Protein AF-A0A2H9STN1-F1 (afdb_monomer)

Secondary structure (DSSP, 8-state):
-------TTPPPEEEEEEEEEE-TTS-EEEEEEEEETTEEEEEEEEE-SSS--HHHHHHHHHHHHHHHHHHGGG--TT-TTEEEEEE-TTSEEEEEESSSPPPEEEE-TTSPSS---EEEEEEEEPPPPPPPPTT--PPPPPPHHHHHHHHHHHHH---THHHHTTTS---SGGGT-SS---TTSSGGGSS-TTTSTT--PPBPTTS-TTHHHHHHHHHH------TTHHHHHHHHHHTPPTT-EEEEEEE-SS-EEEEEEEE-TTS-EEEEEE--BTT-TTS-EEE-TTS-EEEESEEEEEEE-HHHHHHHHHHHHHHHHHHHHHHTT-GGGGHHHHHHHHHHGGGSSEEE---SGGGEEPPB-SS-SHHHHHHHHHHHTB-HHHHHHHHHHHHHHHHHHHHHHHHTTS---HHHHHHHHHHHHHHHTS---HHHHHHHHHHHHHHHTT--HHHH----HHHHHIIIIIGGGS-TT---HHHHHHHHHHHHHTT-HHHHHHHHHHHHHS---SS--HHHHHHHHHHHHHHHH--S--HHHHHHHHHHHHHHHHTT----HHHHHHHHHHHHHHHTTT--TT-GGGS--

Nearest PDB structures (foldseek):
  6hp3-assembly1_A  TM=2.577E-01  e=7.443E-01  Bacillus subtilis subsp. subtilis str. 168
  5zw5-assembly1_B  TM=1.993E-01  e=1.111E+00  Spbetavirus SPbeta
  7ums-assembly1_B  TM=1.912E-01  e=7.078E+00  Rotavirus

Radius of gyration: 32.68 Å; Cα contacts (8 Å, |Δi|>4): 783; chains: 1; bounding box: 59×96×84 Å

Sequence (589 aa):
MPNYPLRKNQAIHPYGTVALTPTPEGAVVASQKGYIGGHVVRVEVLISQKNPSQRKIQGQMRQAFKKASLAMHELQPHDAGLAFLKITPEGKLEKYAFADKPPDIISSKLLPKKNVETKLAFEGPLSPKPPLKAHEIRDVEPGKLEKGWQKITRLFQINPQGHLRGAHIALSAEHLDTHGSHGEMPVKIVQKLFDSETLAIKLSPEAPSNFIEAHRQYSKQTMDLTPFYHRLLIRKFNQLTPGQCHIFSMGTLSHMMTGMIKKEANGTYTFYQANSGQGIDFHPKKLDPDGNMEFQKVYVVKNIPPKKLKNFISSYGRIKMLDTAISLFYPRFSDFMVKWLYRHLPKLGTPVREKDERFWGKPQIGASCTGQAEIALVKACLTDKSCDQLQTHLKIHSVFKMYKQIVTGFDTHYSAKISVLEMVKHLQSGQLNSKMRASLEEIQKKIENRLHRQKALKLSRTSKNMIFKEYAKIDPLDQKPANLLKRACFLMASNQTQEAHQVLAQLYRLPRDRKPDPAEIEVAQTFIKLYKAERGIPLELLNLYYGAAQILLHRRIPVPPNTYYKLTVLHSYAEMQHLFPASPWNMHL

Foldseek 3Di:
DDDQQQDQQWAWAWDDDWDWDADPLQWIKTKTWTDGRQFIKIKIWIGRDNDDDPVVSVVRVVVLRVLVSVVSNVDDRVLVFFFKWKQDQQRWIWTHGPDPDGTDIDDDPPGDHGDTIMMMGTPDGDDDDDDDDPPPPDDDDDDPVVVVVVVVCVVVPPVLQVVVLPLQPCLACVVVDDDDDDPPAPPVPRHHPLPDPPQPFAWDPLFQPCVSVLSVVQSPDDQPLDLCVLVVVLVVVVPDDASHKHKYWQDFSQAIKIWMWHQHPVRFIKIKIAWQAPPPPLFDWDADPLRFIKTQ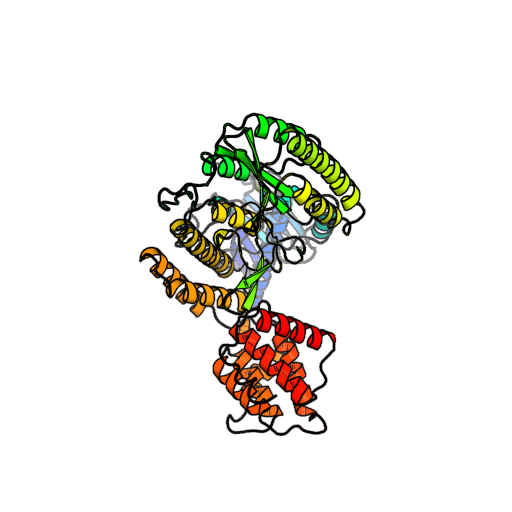RIKMFPRFHSVLVSVVSNVLSVVRVVSRVVCVVPVVSRVVSVVVCSVRRCVRHHTDDDPDCLRMDHHDDDDHRRVVSVLSVVSVGTDPVSNVVVVLSVLLVVLVVLLVCCVSVVDVALQSLVVSLVSLVVSLVDDDDPVSVVSSVVSNVVSVVSRDLLVRQPADPVLSCCLQPVLVPQDPPDLPLLNLLSVLSNCLSVVVLVVSVVSLVSSLPDDADPAADPSNLVSVVSVLRRVVRHDNAPLSRLVSLQSVLVSCVSNVRDDDPVSNVVNVVSVVVNVSVSVCPPPPVPPDD

Structure (mmCIF, N/CA/C/O backbone):
data_AF-A0A2H9STN1-F1
#
_entry.id   AF-A0A2H9STN1-F1
#
loop_
_atom_site.group_PDB
_atom_site.id
_atom_site.type_symbol
_atom_site.label_atom_id
_atom_site.label_alt_id
_atom_site.label_comp_id
_atom_site.label_asym_id
_atom_site.label_entity_id
_atom_site.label_seq_id
_atom_site.pdbx_PDB_ins_code
_atom_site.Cartn_x
_atom_site.Cartn_y
_atom_site.Cartn_z
_atom_site.occupancy
_atom_site.B_iso_or_equiv
_atom_site.auth_seq_id
_atom_site.auth_comp_id
_atom_site.auth_asym_id
_atom_site.auth_atom_id
_atom_site.pdbx_PDB_model_num
ATOM 1 N N . MET A 1 1 ? -4.756 45.459 -15.642 1.00 32.00 1 MET A N 1
ATOM 2 C CA . MET A 1 1 ? -4.118 44.131 -15.469 1.00 32.00 1 MET A CA 1
ATOM 3 C C . MET A 1 1 ? -3.077 44.238 -14.364 1.00 32.00 1 MET A C 1
ATOM 5 O O . MET A 1 1 ? -2.424 45.274 -14.317 1.00 32.00 1 MET A O 1
ATOM 9 N N . PRO A 1 2 ? -2.923 43.251 -13.464 1.00 27.62 2 PRO A N 1
ATOM 10 C CA . PRO A 1 2 ? -1.900 43.334 -12.429 1.00 27.62 2 PRO A CA 1
ATOM 11 C C . PRO A 1 2 ? -0.503 43.230 -13.062 1.00 27.62 2 PRO A C 1
ATOM 13 O O . PRO A 1 2 ? -0.202 42.247 -13.736 1.00 27.62 2 PRO A O 1
ATOM 16 N N . ASN A 1 3 ? 0.332 44.254 -12.853 1.00 36.00 3 ASN A N 1
ATOM 17 C CA . ASN A 1 3 ? 1.769 44.213 -13.132 1.00 36.00 3 ASN A CA 1
ATOM 18 C C . ASN A 1 3 ? 2.384 43.147 -12.220 1.00 36.00 3 ASN A C 1
ATOM 20 O O . ASN A 1 3 ? 2.538 43.369 -11.019 1.00 36.00 3 ASN A O 1
ATOM 24 N N . TYR A 1 4 ? 2.698 41.971 -12.760 1.00 40.16 4 TYR A N 1
ATOM 25 C CA . TYR A 1 4 ? 3.456 40.979 -12.008 1.00 40.16 4 TYR A CA 1
ATOM 26 C C . TYR A 1 4 ? 4.931 41.387 -12.049 1.00 40.16 4 TYR A C 1
ATOM 28 O O . TYR A 1 4 ? 5.507 41.420 -13.135 1.00 40.16 4 TYR A O 1
ATOM 36 N N . PRO A 1 5 ? 5.567 41.706 -10.907 1.00 49.06 5 PRO A N 1
ATOM 37 C CA . PRO A 1 5 ? 6.982 42.042 -10.909 1.00 49.06 5 PRO A CA 1
ATOM 38 C C . PRO A 1 5 ? 7.789 40.837 -11.407 1.00 49.06 5 PRO A C 1
ATOM 40 O O . PRO A 1 5 ? 7.546 39.698 -10.986 1.00 49.06 5 PRO A O 1
ATOM 43 N N . LEU A 1 6 ? 8.755 41.090 -12.296 1.00 50.72 6 LEU A N 1
ATOM 44 C CA . LEU A 1 6 ? 9.742 40.097 -12.718 1.00 50.72 6 LEU A CA 1
ATOM 45 C C . LEU A 1 6 ? 10.399 39.509 -11.461 1.00 50.72 6 LEU A C 1
ATOM 47 O O . LEU A 1 6 ? 11.034 40.217 -10.678 1.00 50.72 6 LEU A O 1
ATOM 51 N N . ARG A 1 7 ? 10.201 38.209 -11.218 1.00 49.22 7 ARG A N 1
ATOM 52 C CA . ARG A 1 7 ? 10.812 37.534 -10.065 1.00 49.22 7 ARG A CA 1
ATOM 53 C C . ARG A 1 7 ? 12.290 37.277 -10.364 1.00 49.22 7 ARG A C 1
ATOM 55 O O . ARG A 1 7 ? 12.629 36.879 -11.479 1.00 49.22 7 ARG A O 1
ATOM 62 N N . LYS A 1 8 ? 13.160 37.415 -9.354 1.00 45.28 8 LYS A N 1
ATOM 63 C CA . LYS A 1 8 ? 14.557 36.951 -9.434 1.00 45.28 8 LYS A CA 1
ATOM 64 C C . LYS A 1 8 ? 14.580 35.485 -9.907 1.00 45.28 8 LYS A C 1
ATOM 66 O O . LYS A 1 8 ? 13.809 34.671 -9.403 1.00 45.28 8 LYS A O 1
ATOM 71 N N . ASN A 1 9 ? 15.466 35.163 -10.852 1.00 54.47 9 ASN A N 1
ATOM 72 C CA . ASN A 1 9 ? 15.722 33.817 -11.397 1.00 54.47 9 ASN A CA 1
ATOM 73 C C . ASN A 1 9 ? 14.740 33.241 -12.450 1.00 54.47 9 ASN A C 1
ATOM 75 O O . ASN A 1 9 ? 14.697 32.026 -12.631 1.00 54.47 9 ASN A O 1
ATOM 79 N N . GLN A 1 10 ? 13.982 34.058 -13.194 1.00 64.62 10 GLN A N 1
ATOM 80 C CA . GLN A 1 10 ? 13.163 33.553 -14.315 1.00 64.62 10 GLN A CA 1
ATOM 81 C C . GLN A 1 10 ? 13.969 33.385 -15.617 1.00 64.62 10 GLN A C 1
ATOM 83 O O . GLN A 1 10 ? 14.716 34.278 -16.010 1.00 64.62 10 GLN A O 1
ATOM 88 N N . ALA A 1 11 ? 13.804 32.244 -16.295 1.00 77.81 11 ALA A N 1
ATOM 89 C CA . ALA A 1 11 ? 14.394 31.988 -17.610 1.00 77.81 11 ALA A CA 1
ATOM 90 C C . ALA A 1 11 ? 13.464 32.460 -18.740 1.00 77.81 11 ALA A C 1
ATOM 92 O O . ALA A 1 11 ? 12.241 32.430 -18.599 1.00 77.81 11 ALA A O 1
ATOM 93 N N . ILE A 1 12 ? 14.042 32.861 -19.874 1.00 80.06 12 ILE A N 1
ATOM 94 C CA . ILE A 1 12 ? 13.292 33.169 -21.095 1.00 80.06 12 ILE A CA 1
ATOM 95 C C . ILE A 1 12 ? 13.046 31.867 -21.859 1.00 80.06 12 ILE A C 1
ATOM 97 O O . ILE A 1 12 ? 13.991 31.184 -22.263 1.00 80.06 12 ILE A O 1
ATOM 101 N N . HIS A 1 13 ? 11.776 31.545 -22.096 1.00 79.62 13 HIS A N 1
ATOM 102 C CA . HIS A 1 13 ? 11.376 30.366 -22.861 1.00 79.62 13 HIS A CA 1
ATOM 103 C C . HIS A 1 13 ? 11.138 30.743 -24.330 1.00 79.62 13 HIS A C 1
ATOM 105 O O . HIS A 1 13 ? 10.210 31.511 -24.587 1.00 79.62 13 HIS A O 1
ATOM 111 N N . PRO A 1 14 ? 11.946 30.252 -25.291 1.00 84.69 14 PRO A N 1
ATOM 112 C CA . PRO A 1 14 ? 11.772 30.570 -26.707 1.00 84.69 14 PRO A CA 1
ATOM 113 C C . PRO A 1 14 ? 10.472 29.976 -27.261 1.00 84.69 14 PRO A C 1
ATOM 115 O O . PRO A 1 14 ? 10.095 28.864 -26.897 1.00 84.69 14 PRO A O 1
ATOM 118 N N . TYR A 1 15 ? 9.824 30.675 -28.191 1.00 78.38 15 TYR A N 1
ATOM 119 C CA . TYR A 1 15 ? 8.684 30.164 -28.951 1.00 78.38 15 TYR A CA 1
ATOM 120 C C . TYR A 1 15 ? 8.690 30.688 -30.394 1.00 78.38 15 TYR A C 1
ATOM 122 O O . TYR A 1 15 ? 9.353 31.672 -30.723 1.00 78.38 15 TYR A O 1
ATOM 130 N N . GLY A 1 16 ? 7.942 30.011 -31.268 1.00 79.31 16 GLY A N 1
ATOM 131 C CA . GLY A 1 16 ? 7.898 30.329 -32.696 1.00 79.31 16 GLY A CA 1
ATOM 132 C C . GLY A 1 16 ? 9.173 29.934 -33.448 1.00 79.31 16 GLY A C 1
ATOM 133 O O . GLY A 1 16 ? 10.102 29.343 -32.892 1.00 79.31 16 GLY A O 1
ATOM 134 N N . THR A 1 17 ? 9.201 30.232 -34.744 1.00 81.69 17 THR A N 1
ATOM 135 C CA . THR A 1 17 ? 10.343 29.970 -35.629 1.00 81.69 17 THR A CA 1
ATOM 136 C C . THR A 1 17 ? 11.386 31.083 -35.540 1.00 81.69 17 THR A C 1
ATOM 138 O O . THR A 1 17 ? 11.052 32.232 -35.265 1.00 81.69 17 THR A O 1
ATOM 141 N N . VAL A 1 18 ? 12.657 30.749 -35.791 1.00 88.31 18 VAL A N 1
ATOM 142 C CA . VAL A 1 18 ? 13.730 31.750 -35.900 1.00 88.31 18 VAL A CA 1
ATOM 143 C C . VAL A 1 18 ? 13.572 32.487 -37.230 1.00 88.31 18 VAL A C 1
ATOM 145 O O . VAL A 1 18 ? 13.678 31.860 -38.283 1.00 88.31 18 VAL A O 1
ATOM 148 N N . ALA A 1 19 ? 13.321 33.792 -37.183 1.00 88.44 19 ALA A N 1
ATOM 149 C CA . ALA A 1 19 ? 13.296 34.656 -38.356 1.00 88.44 19 ALA A CA 1
ATOM 150 C C . ALA A 1 19 ? 14.708 35.180 -38.648 1.00 88.44 19 ALA A C 1
ATOM 152 O O . ALA A 1 19 ? 15.452 35.519 -37.727 1.00 88.44 19 ALA A O 1
ATOM 153 N N . LEU A 1 20 ? 15.081 35.222 -39.926 1.00 88.06 20 LEU A N 1
ATOM 154 C CA . LEU A 1 20 ? 16.399 35.653 -40.383 1.00 88.06 20 LEU A CA 1
ATOM 155 C C . LEU A 1 20 ? 16.250 36.927 -41.207 1.00 88.06 20 LEU A C 1
ATOM 157 O O . LEU A 1 20 ? 15.558 36.917 -42.222 1.00 88.06 20 LEU A O 1
ATOM 161 N N . THR A 1 21 ? 16.930 37.987 -40.790 1.00 87.31 21 THR A N 1
ATOM 162 C CA . THR A 1 21 ? 16.949 39.263 -41.506 1.00 87.31 21 THR A CA 1
ATOM 163 C C . THR A 1 21 ? 18.376 39.533 -41.983 1.00 87.31 21 THR A C 1
ATOM 165 O O . THR A 1 21 ? 19.272 39.660 -41.142 1.00 87.31 21 THR A O 1
ATOM 168 N N . PRO A 1 22 ? 18.639 39.576 -43.300 1.00 83.56 22 PRO A N 1
ATOM 169 C CA . PRO A 1 22 ? 19.958 39.932 -43.812 1.00 83.56 22 PRO A CA 1
ATOM 170 C C . PRO A 1 22 ? 20.259 41.410 -43.531 1.00 83.56 22 PRO A C 1
ATOM 172 O O . PRO A 1 22 ? 19.370 42.256 -43.626 1.00 83.56 22 PRO A O 1
ATOM 175 N N . THR A 1 23 ? 21.507 41.727 -43.187 1.00 81.12 23 THR A N 1
ATOM 176 C CA . THR A 1 23 ? 21.981 43.112 -43.066 1.00 81.12 23 THR A CA 1
ATOM 177 C C . THR A 1 23 ? 22.658 43.565 -44.366 1.00 81.12 23 THR A C 1
ATOM 179 O O . THR A 1 23 ? 23.157 42.719 -45.117 1.00 81.12 23 THR A O 1
ATOM 182 N N . PRO A 1 24 ? 22.733 44.883 -44.640 1.00 74.25 24 PRO A N 1
ATOM 183 C CA . PRO A 1 24 ? 23.415 45.418 -45.827 1.00 74.25 24 PRO A CA 1
ATOM 184 C C . PRO A 1 24 ? 24.882 44.974 -45.950 1.00 74.25 24 PRO A C 1
ATOM 186 O O . PRO A 1 24 ? 25.402 44.803 -47.047 1.00 74.25 24 PRO A O 1
ATOM 189 N N . GLU A 1 25 ? 25.531 44.713 -44.816 1.00 75.69 25 GLU A N 1
ATOM 190 C CA . GLU A 1 25 ? 26.933 44.288 -44.704 1.00 75.69 25 GLU A CA 1
ATOM 191 C C . GLU A 1 25 ? 27.130 42.771 -44.920 1.00 75.69 25 GLU A C 1
ATOM 193 O O . GLU A 1 25 ? 28.241 42.253 -44.818 1.00 75.69 25 GLU A O 1
ATOM 198 N N . GLY A 1 26 ? 26.060 42.025 -45.220 1.00 72.25 26 GLY A N 1
ATOM 199 C CA . GLY A 1 26 ? 26.111 40.585 -45.491 1.00 72.25 26 GLY A CA 1
ATOM 200 C C . GLY A 1 26 ? 26.115 39.688 -44.248 1.00 72.25 26 GLY A C 1
ATOM 201 O O . GLY A 1 26 ? 26.267 38.472 -44.388 1.00 72.25 26 GLY A O 1
ATOM 202 N N . ALA A 1 27 ? 25.924 40.250 -43.052 1.00 81.44 27 ALA A N 1
ATOM 203 C CA . ALA A 1 27 ? 25.631 39.489 -41.841 1.00 81.44 27 ALA A CA 1
ATOM 204 C C . ALA A 1 27 ? 24.139 39.110 -41.783 1.00 81.44 27 ALA A C 1
ATOM 206 O O . ALA A 1 27 ? 23.312 39.607 -42.548 1.00 81.44 27 ALA A O 1
ATOM 207 N N . VAL A 1 28 ? 23.779 38.203 -40.874 1.00 85.62 28 VAL A N 1
ATOM 208 C CA . VAL A 1 28 ? 22.385 37.785 -40.665 1.00 85.62 28 VAL A CA 1
ATOM 209 C C . VAL A 1 28 ? 21.996 38.032 -39.217 1.00 85.62 28 VAL A C 1
ATOM 211 O O . VAL A 1 28 ? 22.652 37.535 -38.304 1.00 85.62 28 VAL A O 1
ATOM 214 N N . VAL A 1 29 ? 20.904 38.759 -38.994 1.00 88.56 29 VAL A N 1
ATOM 215 C CA . VAL A 1 29 ? 20.271 38.861 -37.678 1.00 88.56 29 VAL A CA 1
ATOM 216 C C . VAL A 1 29 ? 19.278 37.718 -37.546 1.00 88.56 29 VAL A C 1
ATOM 218 O O . VAL A 1 29 ? 18.289 37.653 -38.275 1.00 88.56 29 VAL A O 1
ATOM 221 N N . ALA A 1 30 ? 19.540 36.804 -36.617 1.00 90.19 30 ALA A N 1
ATOM 222 C CA . ALA A 1 30 ? 18.577 35.780 -36.242 1.00 90.19 30 ALA A CA 1
ATOM 223 C C . ALA A 1 30 ? 17.743 36.284 -35.062 1.00 90.19 30 ALA A C 1
ATOM 225 O O . ALA A 1 30 ? 18.293 36.737 -34.060 1.00 90.19 30 ALA A O 1
ATOM 226 N N . SER A 1 31 ? 16.421 36.209 -35.180 1.00 91.00 31 SER A N 1
ATOM 227 C CA . SER A 1 31 ? 15.481 36.690 -34.171 1.00 91.00 31 SER A CA 1
ATOM 228 C C . SER A 1 31 ? 14.466 35.613 -33.806 1.00 91.00 31 SER A C 1
ATOM 230 O O . SER A 1 31 ? 13.999 34.855 -34.655 1.00 91.00 31 SER A O 1
ATOM 232 N N . GLN A 1 32 ? 14.128 35.513 -32.525 1.00 91.81 32 GLN A N 1
ATOM 233 C CA . GLN A 1 32 ? 13.094 34.599 -32.049 1.00 91.81 32 GLN A CA 1
ATOM 234 C C . GLN A 1 32 ? 12.400 35.190 -30.827 1.00 91.81 32 GLN A C 1
ATOM 236 O O . GLN A 1 32 ? 13.035 35.817 -29.974 1.00 91.81 32 GLN A O 1
ATOM 241 N N . LYS A 1 33 ? 11.087 34.977 -30.734 1.00 88.00 33 LYS A N 1
ATOM 242 C CA . LYS A 1 33 ? 10.308 35.431 -29.585 1.00 88.00 33 LYS A CA 1
ATOM 243 C C . LYS A 1 33 ? 10.484 34.489 -28.393 1.00 88.00 33 LYS A C 1
ATOM 245 O O . LYS A 1 33 ? 10.812 33.313 -28.543 1.00 88.00 33 LYS A O 1
ATOM 250 N N . GLY A 1 34 ? 10.277 35.015 -27.196 1.00 84.50 34 GLY A N 1
ATOM 251 C CA . GLY A 1 34 ? 10.337 34.288 -25.939 1.00 84.50 34 GLY A CA 1
ATOM 252 C C . GLY A 1 34 ? 9.341 34.825 -24.916 1.00 84.50 34 GLY A C 1
ATOM 253 O O . GLY A 1 34 ? 8.813 35.926 -25.071 1.00 84.50 34 GLY A O 1
ATOM 254 N N . TYR A 1 35 ? 9.093 34.049 -23.865 1.00 78.56 35 TYR A N 1
ATOM 255 C CA . TYR A 1 35 ? 8.252 34.449 -22.738 1.00 78.56 35 TYR A CA 1
ATOM 256 C C . TYR A 1 35 ? 9.049 34.483 -21.437 1.00 78.56 35 TYR A C 1
ATOM 258 O O . TYR A 1 35 ? 9.794 33.547 -21.138 1.00 78.56 35 TYR A O 1
ATOM 266 N N . ILE A 1 36 ? 8.841 35.533 -20.641 1.00 76.00 36 ILE A N 1
ATOM 267 C CA . ILE A 1 36 ? 9.376 35.657 -19.280 1.00 76.00 36 ILE A CA 1
ATOM 268 C C . ILE A 1 36 ? 8.426 36.490 -18.417 1.00 76.00 36 ILE A C 1
ATOM 270 O O . ILE A 1 36 ? 7.968 37.545 -18.840 1.00 76.00 36 ILE A O 1
ATOM 274 N N . GLY A 1 37 ? 8.076 36.001 -17.224 1.00 62.34 37 GLY A N 1
ATOM 275 C CA . GLY A 1 37 ? 7.310 36.777 -16.238 1.00 62.34 37 GLY A CA 1
ATOM 276 C C . GLY A 1 37 ? 5.946 37.322 -16.689 1.00 62.34 37 GLY A C 1
ATOM 277 O O . GLY A 1 37 ? 5.441 38.236 -16.057 1.00 62.34 37 GLY A O 1
ATOM 278 N N . GLY A 1 38 ? 5.344 36.786 -17.757 1.00 58.91 38 GLY A N 1
ATOM 279 C CA . GLY A 1 38 ? 4.097 37.313 -18.335 1.00 58.91 38 GLY A CA 1
ATOM 280 C C . GLY A 1 38 ? 4.283 38.319 -19.482 1.00 58.91 38 GLY A C 1
ATOM 281 O O . GLY A 1 38 ? 3.294 38.831 -20.002 1.00 58.91 38 GLY A O 1
ATOM 282 N N . HIS A 1 39 ? 5.521 38.560 -19.914 1.00 65.69 39 HIS A N 1
ATOM 283 C CA . HIS A 1 39 ? 5.864 39.436 -21.033 1.00 65.69 39 HIS A CA 1
ATOM 284 C C . HIS A 1 39 ? 6.349 38.645 -22.246 1.00 65.69 39 HIS A C 1
ATOM 286 O O . HIS A 1 39 ? 6.975 37.586 -22.111 1.00 65.69 39 HIS A O 1
ATOM 292 N N . VAL A 1 40 ? 6.078 39.193 -23.433 1.00 75.19 40 VAL A N 1
ATOM 293 C CA . VAL A 1 40 ? 6.715 38.755 -24.675 1.00 75.19 40 VAL A CA 1
ATOM 294 C C . VAL A 1 40 ? 8.006 39.533 -24.856 1.00 75.19 40 VAL A C 1
ATOM 296 O O . VAL A 1 40 ? 8.027 40.762 -24.792 1.00 75.19 40 VAL A O 1
ATOM 299 N N . VAL A 1 41 ? 9.079 38.801 -25.114 1.00 82.25 41 VAL A N 1
ATOM 300 C CA . VAL A 1 41 ? 10.375 39.369 -25.463 1.00 82.25 41 VAL A CA 1
ATOM 301 C C . VAL A 1 41 ? 10.823 38.859 -26.821 1.00 82.25 41 VAL A C 1
ATOM 303 O O . VAL A 1 41 ? 10.466 37.752 -27.223 1.00 82.25 41 VAL A O 1
ATOM 306 N N . ARG A 1 42 ? 11.639 39.639 -27.523 1.00 88.62 42 ARG A N 1
ATOM 307 C CA . ARG A 1 42 ? 12.311 39.223 -28.753 1.00 88.62 42 ARG A CA 1
ATOM 308 C C . ARG A 1 42 ? 13.812 39.207 -28.523 1.00 88.62 42 ARG A C 1
ATOM 310 O O . ARG A 1 42 ? 14.390 40.221 -28.143 1.00 88.62 42 ARG A O 1
ATOM 317 N N . VAL A 1 43 ? 14.424 38.045 -28.730 1.00 88.75 43 VAL A N 1
ATOM 318 C CA . VAL A 1 43 ? 15.876 37.864 -28.658 1.00 88.75 43 VAL A CA 1
ATOM 319 C C . VAL A 1 43 ? 16.426 37.888 -30.073 1.00 88.75 43 VAL A C 1
ATOM 321 O O . VAL A 1 43 ? 16.000 37.099 -30.915 1.00 88.75 43 VAL A O 1
ATOM 324 N N . GLU A 1 44 ? 17.374 38.780 -30.318 1.00 90.06 44 GLU A N 1
ATOM 325 C CA . GLU A 1 44 ? 18.074 38.956 -31.584 1.00 90.06 44 GLU A CA 1
ATOM 326 C C . GLU A 1 44 ? 19.565 38.678 -31.379 1.00 90.06 44 GLU A C 1
ATOM 328 O O . GLU A 1 44 ? 20.156 39.062 -30.366 1.00 90.06 44 GLU A O 1
ATOM 333 N N . VAL A 1 45 ? 20.181 37.997 -32.340 1.00 90.62 45 VAL A N 1
ATOM 334 C CA . VAL A 1 45 ? 21.613 37.701 -32.339 1.00 90.62 45 VAL A CA 1
ATOM 335 C C . VAL A 1 45 ? 22.199 38.020 -33.707 1.00 90.62 45 VAL A C 1
ATOM 337 O O . VAL A 1 45 ? 21.683 37.576 -34.736 1.00 90.62 45 VAL A O 1
ATOM 340 N N . LEU A 1 46 ? 23.285 38.792 -33.722 1.00 85.44 46 LEU A N 1
ATOM 341 C CA . LEU A 1 46 ? 23.996 39.118 -34.953 1.00 85.44 46 LEU A CA 1
ATOM 342 C C . LEU A 1 46 ? 24.960 37.984 -35.314 1.00 85.44 46 LEU A C 1
ATOM 344 O O . LEU A 1 46 ? 25.844 37.623 -34.536 1.00 85.44 46 LEU A O 1
ATOM 348 N N . ILE A 1 47 ? 24.804 37.421 -36.510 1.00 86.38 47 ILE A N 1
ATOM 349 C CA . ILE A 1 47 ? 25.643 36.346 -37.033 1.00 86.38 47 ILE A CA 1
ATOM 350 C C . ILE A 1 47 ? 26.489 36.908 -38.175 1.00 86.38 47 ILE A C 1
ATOM 352 O O . ILE A 1 47 ? 26.005 37.077 -39.289 1.00 86.38 47 ILE A O 1
ATOM 356 N N . SER A 1 48 ? 27.775 37.151 -37.912 1.00 78.94 48 SER A N 1
ATOM 357 C CA . SER A 1 48 ? 28.718 37.795 -38.847 1.00 78.94 48 SER A CA 1
ATOM 358 C C . SER A 1 48 ? 29.019 37.007 -40.134 1.00 78.94 48 SER A C 1
ATOM 360 O O . SER A 1 48 ? 29.821 37.449 -40.945 1.00 78.94 48 SER A O 1
ATOM 362 N N . GLN A 1 49 ? 28.441 35.818 -40.324 1.00 79.56 49 GLN A N 1
ATOM 363 C CA . GLN A 1 49 ? 28.694 34.978 -41.495 1.00 79.56 49 GLN A CA 1
ATOM 364 C C . GLN A 1 49 ? 27.602 35.177 -42.549 1.00 79.56 49 GLN A C 1
ATOM 366 O O . GLN A 1 49 ? 26.424 34.987 -42.252 1.00 79.56 49 GLN A O 1
ATOM 371 N N . LYS A 1 50 ? 28.012 35.438 -43.793 1.00 69.19 50 LYS A N 1
ATOM 372 C CA . LYS A 1 50 ? 27.159 35.415 -44.987 1.00 69.19 50 LYS A CA 1
ATOM 373 C C . LYS A 1 50 ? 26.762 33.953 -45.251 1.00 69.19 50 LYS A C 1
ATOM 375 O O . LYS A 1 50 ? 27.615 33.145 -45.601 1.00 69.19 50 LYS A O 1
ATOM 380 N N . ASN A 1 51 ? 25.505 33.587 -44.990 1.00 78.69 51 ASN A N 1
ATOM 381 C CA . ASN A 1 51 ? 24.937 32.221 -45.071 1.00 78.69 51 ASN A CA 1
ATOM 382 C C . ASN A 1 51 ? 25.371 31.234 -43.958 1.00 78.69 51 ASN A C 1
ATOM 384 O O . ASN A 1 51 ? 26.069 30.248 -44.214 1.00 78.69 51 ASN A O 1
ATOM 388 N N . PRO A 1 52 ? 24.946 31.444 -42.700 1.00 82.75 52 PRO A N 1
ATOM 389 C CA . PRO A 1 52 ? 25.231 30.510 -41.618 1.00 82.75 52 PRO A CA 1
ATOM 390 C C . PRO A 1 52 ? 24.392 29.227 -41.742 1.00 82.75 52 PRO A C 1
ATOM 392 O O . PRO A 1 52 ? 23.210 29.262 -42.075 1.00 82.75 52 PRO A O 1
ATOM 395 N N . SER A 1 53 ? 24.983 28.074 -41.414 1.00 87.38 53 SER A N 1
ATOM 396 C CA . SER A 1 53 ? 24.243 26.805 -41.398 1.00 87.38 53 SER A CA 1
ATOM 397 C C . SER A 1 53 ? 23.153 26.795 -40.318 1.00 87.38 53 SER A C 1
ATOM 399 O O . SER A 1 53 ? 23.310 27.390 -39.248 1.00 87.38 53 SER A O 1
ATOM 401 N N . GLN A 1 54 ? 22.071 26.042 -40.538 1.00 83.00 54 GLN A N 1
ATOM 402 C CA . GLN A 1 54 ? 20.955 25.939 -39.585 1.00 83.00 54 GLN A CA 1
ATOM 403 C C . GLN A 1 54 ? 21.410 25.491 -38.185 1.00 83.00 54 GLN A C 1
ATOM 405 O O . GLN A 1 54 ? 20.937 26.006 -37.171 1.00 83.00 54 GLN A O 1
ATOM 410 N N . ARG A 1 55 ? 22.393 24.582 -38.114 1.00 83.19 55 ARG A N 1
ATOM 411 C CA . ARG A 1 55 ? 23.001 24.132 -36.851 1.00 83.19 55 ARG A CA 1
ATOM 412 C C . ARG A 1 55 ? 23.713 25.273 -36.117 1.00 83.19 55 ARG A C 1
ATOM 414 O O . ARG A 1 55 ? 23.632 25.345 -34.891 1.00 83.19 55 ARG A O 1
ATOM 421 N N . LYS A 1 56 ? 24.390 26.166 -36.849 1.00 83.50 56 LYS A N 1
ATOM 422 C CA . LYS A 1 56 ? 25.082 27.336 -36.290 1.00 83.50 56 LYS A CA 1
ATOM 423 C C . LYS A 1 56 ? 24.086 28.377 -35.780 1.00 83.50 56 LYS A C 1
ATOM 425 O O . LYS A 1 56 ? 24.223 28.811 -34.639 1.00 83.50 56 LYS A O 1
ATOM 430 N N . ILE A 1 57 ? 23.039 28.665 -36.558 1.00 85.56 57 ILE A N 1
ATOM 431 C CA . ILE A 1 57 ? 21.935 29.556 -36.165 1.00 85.56 57 ILE A CA 1
ATOM 432 C C . ILE A 1 57 ? 21.285 29.060 -34.866 1.00 85.56 57 ILE A C 1
ATOM 434 O O . ILE A 1 57 ? 21.195 29.799 -33.890 1.00 85.56 57 ILE A O 1
ATOM 438 N N . GLN A 1 58 ? 20.895 27.781 -34.805 1.00 85.62 58 GLN A N 1
ATOM 439 C CA . GLN A 1 58 ? 20.278 27.204 -33.605 1.00 85.62 58 GLN A CA 1
ATOM 440 C C . GLN A 1 58 ? 21.224 27.217 -32.396 1.00 85.62 58 GLN A C 1
ATOM 442 O O . GLN A 1 58 ? 20.788 27.467 -31.271 1.00 85.62 58 GLN A O 1
ATOM 447 N N . GLY A 1 59 ? 22.516 26.953 -32.613 1.00 85.94 59 GLY A N 1
ATOM 448 C CA . GLY A 1 59 ? 23.535 27.022 -31.568 1.00 85.94 59 GLY A CA 1
ATOM 449 C C . GLY A 1 59 ? 23.675 28.428 -30.979 1.00 85.94 59 GLY A C 1
ATOM 450 O O . GLY A 1 59 ? 23.655 28.579 -29.757 1.00 85.94 59 GLY A O 1
ATOM 451 N N . GLN A 1 60 ? 23.752 29.450 -31.835 1.00 86.44 60 GLN A N 1
ATOM 452 C CA . GLN A 1 60 ? 23.874 30.849 -31.419 1.00 86.44 60 GLN A CA 1
ATOM 453 C C . GLN A 1 60 ? 22.593 31.367 -30.759 1.00 86.44 60 GLN A C 1
ATOM 455 O O . GLN A 1 60 ? 22.683 31.995 -29.708 1.00 86.44 60 GLN A O 1
ATOM 460 N N . MET A 1 61 ? 21.410 31.010 -31.268 1.00 89.62 61 MET A N 1
ATOM 461 C CA . MET A 1 61 ? 20.137 31.357 -30.626 1.00 89.62 61 MET A CA 1
ATOM 462 C C . MET A 1 61 ? 20.006 30.741 -29.229 1.00 89.62 61 MET A C 1
ATOM 464 O O . MET A 1 61 ? 19.652 31.437 -28.281 1.00 89.62 61 MET A O 1
ATOM 468 N N . ARG A 1 62 ? 20.359 29.459 -29.044 1.00 86.06 62 ARG A N 1
ATOM 469 C CA . ARG A 1 62 ? 20.349 28.830 -27.706 1.00 86.06 62 ARG A CA 1
ATOM 470 C C . ARG A 1 62 ? 21.273 29.550 -26.723 1.00 86.06 62 ARG A C 1
ATOM 472 O O . ARG A 1 62 ? 20.925 29.701 -25.552 1.00 86.06 62 ARG A O 1
ATOM 479 N N . GLN A 1 63 ? 22.442 29.993 -27.185 1.00 85.56 63 GLN A N 1
ATOM 480 C CA . GLN A 1 63 ? 23.357 30.786 -26.364 1.00 85.56 63 GLN A CA 1
ATOM 481 C C . GLN A 1 63 ? 22.783 32.174 -26.058 1.00 85.56 63 GLN A C 1
ATOM 483 O O . GLN A 1 63 ? 22.849 32.601 -24.906 1.00 85.56 63 GLN A O 1
ATOM 488 N N . ALA A 1 64 ? 22.171 32.834 -27.043 1.00 86.00 64 ALA A N 1
ATOM 489 C CA . ALA A 1 64 ? 21.527 34.133 -26.892 1.00 86.00 64 ALA A CA 1
ATOM 490 C C . ALA A 1 64 ? 20.397 34.094 -25.848 1.00 86.00 64 ALA A C 1
ATOM 492 O O . ALA A 1 64 ? 20.396 34.909 -24.932 1.00 86.00 64 ALA A O 1
ATOM 493 N N . PHE A 1 65 ? 19.511 33.089 -25.877 1.00 86.31 65 PHE A N 1
ATOM 494 C CA . PHE A 1 65 ? 18.457 32.925 -24.862 1.00 86.31 65 PHE A CA 1
ATOM 495 C C . PHE A 1 65 ? 19.007 32.687 -23.455 1.00 86.31 65 PHE A C 1
ATOM 497 O O . PHE A 1 65 ? 18.494 33.247 -22.483 1.00 86.31 65 PHE A O 1
ATOM 504 N N . LYS A 1 66 ? 20.073 31.886 -23.328 1.00 84.38 66 LYS A N 1
ATOM 505 C CA . LYS A 1 66 ? 20.728 31.658 -22.034 1.00 84.38 66 LYS A CA 1
ATOM 506 C C . LYS A 1 66 ? 21.332 32.953 -21.487 1.00 84.38 66 LYS A C 1
ATOM 508 O O . LYS A 1 66 ? 21.168 33.242 -20.307 1.00 84.38 66 LYS A O 1
ATOM 513 N N . LYS A 1 67 ? 21.994 33.742 -22.338 1.00 81.88 67 LYS A N 1
ATOM 514 C CA . LYS A 1 67 ? 22.577 35.040 -21.964 1.00 81.88 67 LYS A CA 1
ATOM 515 C C . LYS A 1 67 ? 21.511 36.070 -21.613 1.00 81.88 67 LYS A C 1
ATOM 517 O O . LYS A 1 67 ? 21.619 36.706 -20.575 1.00 81.88 67 LYS A O 1
ATOM 522 N N . ALA A 1 68 ? 20.475 36.194 -22.436 1.00 83.31 68 ALA A N 1
ATOM 523 C CA . ALA A 1 68 ? 19.363 37.097 -22.184 1.00 83.31 68 ALA A CA 1
ATOM 524 C C . ALA A 1 68 ? 18.661 36.748 -20.861 1.00 83.31 68 ALA A C 1
ATOM 526 O O . ALA A 1 68 ? 18.388 37.638 -20.069 1.00 83.31 68 ALA A O 1
ATOM 527 N N . SER A 1 69 ? 18.482 35.458 -20.552 1.00 82.56 69 SER A N 1
ATOM 528 C CA . SER A 1 69 ? 17.946 35.016 -19.253 1.00 82.56 69 SER A CA 1
ATOM 529 C C . SER A 1 69 ? 18.837 35.427 -18.075 1.00 82.56 69 SER A C 1
ATOM 531 O O . SER A 1 69 ? 18.326 35.866 -17.052 1.00 82.56 69 SER A O 1
ATOM 533 N N . LEU A 1 70 ? 20.163 35.326 -18.225 1.00 78.50 70 LEU A N 1
ATOM 534 C CA . LEU A 1 70 ? 21.113 35.782 -17.204 1.00 78.50 70 LEU A CA 1
ATOM 535 C C . LEU A 1 70 ? 21.089 37.307 -17.041 1.00 78.50 70 LEU A C 1
ATOM 537 O O . LEU A 1 70 ? 21.093 37.790 -15.916 1.00 78.50 70 LEU A O 1
ATOM 541 N N . ALA A 1 71 ? 21.015 38.062 -18.139 1.00 76.31 71 ALA A N 1
ATOM 542 C CA . ALA A 1 71 ? 20.916 39.521 -18.101 1.00 76.31 71 ALA A CA 1
ATOM 543 C C . ALA A 1 71 ? 19.634 40.000 -17.401 1.00 76.31 71 ALA A C 1
ATOM 545 O O . ALA A 1 71 ? 19.662 40.992 -16.681 1.00 76.31 71 ALA A O 1
ATOM 546 N N . MET A 1 72 ? 18.533 39.252 -17.525 1.00 74.31 72 MET A N 1
ATOM 547 C CA . MET A 1 72 ? 17.290 39.535 -16.797 1.00 74.31 72 MET A CA 1
ATOM 548 C C . MET A 1 72 ? 17.434 39.402 -15.273 1.00 74.31 72 MET A C 1
ATOM 550 O O . MET A 1 72 ? 16.625 39.966 -14.542 1.00 74.31 72 MET A O 1
ATOM 554 N N . HIS A 1 73 ? 18.442 38.681 -14.764 1.00 70.38 73 HIS A N 1
ATOM 555 C CA . HIS A 1 73 ? 18.711 38.597 -13.321 1.00 70.38 73 HIS A CA 1
ATOM 556 C C . HIS A 1 73 ? 19.348 39.869 -12.750 1.00 70.38 73 HIS A C 1
ATOM 558 O O . HIS A 1 73 ? 19.277 40.081 -11.541 1.00 70.38 73 HIS A O 1
ATOM 564 N N . GLU A 1 74 ? 19.940 40.702 -13.606 1.00 68.50 74 GLU A N 1
ATOM 565 C CA . GLU A 1 74 ? 20.584 41.970 -13.238 1.00 68.50 74 GLU A CA 1
ATOM 566 C C . GLU A 1 74 ? 19.594 43.155 -13.267 1.00 68.50 74 GLU A C 1
ATOM 568 O O . GLU A 1 74 ? 19.965 44.289 -12.954 1.00 68.50 74 GLU A O 1
ATOM 573 N N . LEU A 1 75 ? 18.330 42.913 -13.643 1.00 67.44 75 LEU A N 1
ATOM 574 C CA . LEU A 1 75 ? 17.281 43.932 -13.640 1.00 67.44 75 LEU A CA 1
ATOM 575 C C . LEU A 1 75 ? 16.694 44.134 -12.241 1.00 67.44 75 LEU A C 1
ATOM 577 O O . LEU A 1 75 ? 16.361 43.179 -11.535 1.00 67.44 75 LEU A O 1
ATOM 581 N N . GLN A 1 76 ? 16.538 45.397 -11.858 1.00 61.44 76 GLN A N 1
ATOM 582 C CA . GLN A 1 76 ? 15.901 45.813 -10.615 1.00 61.44 76 GLN A CA 1
ATOM 583 C C . GLN A 1 76 ? 14.416 46.140 -10.845 1.00 61.44 76 GLN A C 1
ATOM 585 O O . GLN A 1 76 ? 14.023 46.501 -11.953 1.00 61.44 76 GLN A O 1
ATOM 590 N N . PRO A 1 77 ? 13.564 46.084 -9.802 1.00 50.22 77 PRO A N 1
ATOM 591 C CA . PRO A 1 77 ? 12.128 46.358 -9.928 1.00 50.22 77 PRO A CA 1
ATOM 592 C C . PRO A 1 77 ? 11.754 47.750 -10.477 1.00 50.22 77 PRO A C 1
ATOM 594 O O . PRO A 1 77 ? 10.632 47.924 -10.939 1.00 50.22 77 PRO A O 1
ATOM 597 N N . HIS A 1 78 ? 12.663 48.733 -10.430 1.00 55.31 78 HIS A N 1
ATOM 598 C CA . HIS A 1 78 ? 12.458 50.088 -10.963 1.00 55.31 78 HIS A CA 1
ATOM 599 C C . HIS A 1 78 ? 12.855 50.248 -12.444 1.00 55.31 78 HIS A C 1
ATOM 601 O O . HIS A 1 78 ? 12.617 51.304 -13.020 1.00 55.31 78 HIS A O 1
ATOM 607 N N . ASP A 1 79 ? 13.371 49.201 -13.099 1.00 60.34 79 ASP A N 1
ATOM 608 C CA . ASP A 1 79 ? 13.715 49.186 -14.532 1.00 60.34 79 ASP A CA 1
ATOM 609 C C . ASP A 1 79 ? 12.466 49.092 -15.459 1.00 60.34 79 ASP A C 1
ATOM 611 O O . ASP A 1 79 ? 12.538 48.618 -16.593 1.00 60.34 79 ASP A O 1
ATOM 615 N N . ALA A 1 80 ? 11.287 49.532 -14.997 1.00 54.00 80 ALA A N 1
ATOM 616 C CA . ALA A 1 80 ? 9.982 49.331 -15.646 1.00 54.00 80 ALA A CA 1
ATOM 617 C C . ALA A 1 80 ? 9.764 50.120 -16.965 1.00 54.00 80 ALA A C 1
ATOM 619 O O . ALA A 1 80 ? 8.685 50.044 -17.547 1.00 54.00 80 ALA A O 1
ATOM 620 N N . GLY A 1 81 ? 10.774 50.857 -17.448 1.00 58.44 81 GLY A N 1
ATOM 621 C CA . GLY A 1 81 ? 10.735 51.697 -18.657 1.00 58.44 81 GLY A CA 1
ATOM 622 C C . GLY A 1 81 ? 11.773 51.338 -19.730 1.00 58.44 81 GLY A C 1
ATOM 623 O O . GLY A 1 81 ? 12.128 52.192 -20.545 1.00 58.44 81 GLY A O 1
ATOM 624 N N . LEU A 1 82 ? 12.302 50.110 -19.716 1.00 67.56 82 LEU A N 1
ATOM 625 C CA . LEU A 1 82 ? 13.306 49.646 -20.679 1.00 67.56 82 LEU A CA 1
ATOM 626 C C . LEU A 1 82 ? 12.691 49.233 -22.022 1.00 67.56 82 LEU A C 1
ATOM 628 O O . LEU A 1 82 ? 11.810 48.377 -22.070 1.00 67.56 82 LEU A O 1
ATOM 632 N N . ALA A 1 83 ? 13.229 49.780 -23.112 1.00 66.50 83 ALA A N 1
ATOM 633 C CA . ALA A 1 83 ? 12.888 49.398 -24.480 1.00 66.50 83 ALA A CA 1
ATOM 634 C C . ALA A 1 83 ? 13.600 48.105 -24.893 1.00 66.50 83 ALA A C 1
ATOM 636 O O . ALA A 1 83 ? 12.981 47.164 -25.403 1.00 66.50 83 ALA A O 1
ATOM 637 N N . PHE A 1 84 ? 14.911 48.034 -24.648 1.00 77.38 84 PHE A N 1
ATOM 638 C CA . PHE A 1 84 ? 15.698 46.833 -24.900 1.00 77.38 84 PHE A CA 1
ATOM 639 C C . PHE A 1 84 ? 16.982 46.780 -24.063 1.00 77.38 84 PHE A C 1
ATOM 641 O O . PHE A 1 84 ? 17.481 47.786 -23.561 1.00 77.38 84 PHE A O 1
ATOM 648 N N . LEU A 1 85 ? 17.529 45.572 -23.942 1.00 82.12 85 LEU A N 1
ATOM 649 C CA . LEU A 1 85 ? 18.860 45.303 -23.412 1.00 82.12 85 LEU A CA 1
ATOM 650 C C . LEU A 1 85 ? 19.784 44.862 -24.539 1.00 82.12 85 LEU A C 1
ATOM 652 O O . LEU A 1 85 ? 19.381 44.071 -25.395 1.00 82.12 85 LEU A O 1
ATOM 656 N N . LYS A 1 86 ? 21.035 45.309 -24.507 1.00 82.38 86 LYS A N 1
ATOM 657 C CA . LYS A 1 86 ? 22.083 44.833 -25.410 1.00 82.38 86 LYS A CA 1
ATOM 658 C C . LYS A 1 86 ? 23.240 44.259 -24.602 1.00 82.38 86 LYS A C 1
ATOM 660 O O . LYS A 1 86 ? 23.718 44.863 -23.649 1.00 82.38 86 LYS A O 1
ATOM 665 N N . ILE A 1 87 ? 23.659 43.053 -24.964 1.00 82.00 87 ILE A N 1
ATOM 666 C CA . ILE A 1 87 ? 24.815 42.370 -24.389 1.00 82.00 87 ILE A CA 1
ATOM 667 C C . ILE A 1 87 ? 25.924 42.426 -25.430 1.00 82.00 87 ILE A C 1
ATOM 669 O O . ILE A 1 87 ? 25.811 41.791 -26.486 1.00 82.00 87 ILE A O 1
ATOM 673 N N . THR A 1 88 ? 26.981 43.180 -25.137 1.00 78.38 88 THR A N 1
ATOM 674 C CA . THR A 1 88 ? 28.104 43.358 -26.063 1.00 78.38 88 THR A CA 1
ATOM 675 C C . THR A 1 88 ? 28.989 42.102 -26.112 1.00 78.38 88 THR A C 1
ATOM 677 O O . THR A 1 88 ? 28.959 41.279 -25.185 1.00 78.38 88 THR A O 1
ATOM 680 N N . PRO A 1 89 ? 29.809 41.919 -27.165 1.00 74.44 89 PRO A N 1
ATOM 681 C CA . PRO A 1 89 ? 30.748 40.795 -27.264 1.00 74.44 89 PRO A CA 1
ATOM 682 C C . PRO A 1 89 ? 31.741 40.685 -26.089 1.00 74.44 89 PRO A C 1
ATOM 684 O O . PRO A 1 89 ? 32.219 39.588 -25.769 1.00 74.44 89 PRO A O 1
ATOM 687 N N . GLU A 1 90 ? 32.018 41.807 -25.422 1.00 72.62 90 GLU A N 1
ATOM 688 C CA . GLU A 1 90 ? 32.884 41.940 -24.246 1.00 72.62 90 GLU A CA 1
ATOM 689 C C . GLU A 1 90 ? 32.171 41.568 -22.935 1.00 72.62 90 GLU A C 1
ATOM 691 O O . GLU A 1 90 ? 32.801 41.564 -21.876 1.00 72.62 90 GLU A O 1
ATOM 696 N N . GLY A 1 91 ? 30.876 41.234 -22.993 1.00 67.44 91 GLY A N 1
ATOM 697 C CA . GLY A 1 91 ? 30.062 40.860 -21.838 1.00 67.44 91 GLY A CA 1
ATOM 698 C C . GLY A 1 91 ? 29.541 42.050 -21.029 1.00 67.44 91 GLY A C 1
ATOM 699 O O . GLY A 1 91 ? 29.176 41.866 -19.868 1.00 67.44 91 GLY A O 1
ATOM 700 N N . LYS A 1 92 ? 29.511 43.259 -21.608 1.00 78.25 92 LYS A N 1
ATOM 701 C CA . LYS A 1 92 ? 28.871 44.426 -20.984 1.00 78.25 92 LYS A CA 1
ATOM 702 C C . LYS A 1 92 ? 27.368 44.398 -21.247 1.00 78.25 92 LYS A C 1
ATOM 704 O O . LYS A 1 92 ? 26.941 43.982 -22.324 1.00 78.25 92 LYS A O 1
ATOM 709 N N . LEU A 1 93 ? 26.584 44.824 -20.260 1.00 79.25 93 LEU A N 1
ATOM 710 C CA . LEU A 1 93 ? 25.139 44.978 -20.386 1.00 79.25 93 LEU A CA 1
ATOM 711 C C . LEU A 1 93 ? 24.810 46.461 -20.558 1.00 79.25 93 LEU A C 1
ATOM 713 O O . LEU A 1 93 ? 25.104 47.261 -19.674 1.00 79.25 93 LEU A O 1
ATOM 717 N N . GLU A 1 94 ? 24.190 46.806 -21.676 1.00 81.56 94 GLU A N 1
ATOM 718 C CA . GLU A 1 94 ? 23.709 48.149 -21.995 1.00 81.56 94 GLU A CA 1
ATOM 719 C C . GLU A 1 94 ? 22.181 48.172 -21.863 1.00 81.56 94 GLU A C 1
ATOM 721 O O . GLU A 1 94 ? 21.480 47.345 -22.463 1.00 81.56 94 GLU A O 1
ATOM 726 N N . LYS A 1 95 ? 21.664 49.100 -21.054 1.00 81.12 95 LYS A N 1
ATOM 727 C CA . LYS A 1 95 ? 20.231 49.295 -20.815 1.00 81.12 95 LYS A CA 1
ATOM 728 C C . LYS A 1 95 ? 19.725 50.500 -21.607 1.00 81.12 95 LYS A C 1
ATOM 730 O O . LYS A 1 95 ? 20.201 51.608 -21.386 1.00 81.12 95 LYS A O 1
ATOM 735 N N . TYR A 1 96 ? 18.737 50.299 -22.479 1.00 75.81 96 TYR A N 1
ATOM 736 C CA . TYR A 1 96 ? 18.131 51.372 -23.271 1.00 75.81 96 TYR A CA 1
ATOM 737 C C . TYR A 1 96 ? 16.688 51.610 -22.826 1.00 75.81 96 TYR A C 1
ATOM 739 O O . TYR A 1 96 ? 15.861 50.695 -22.861 1.00 75.81 96 TYR A O 1
ATOM 747 N N . ALA A 1 97 ? 16.383 52.838 -22.405 1.00 70.81 97 ALA A N 1
ATOM 748 C CA . ALA A 1 97 ? 15.026 53.274 -22.079 1.00 70.81 97 ALA A CA 1
ATOM 749 C C . ALA A 1 97 ? 14.239 53.652 -23.350 1.00 70.81 97 ALA A C 1
ATOM 751 O O . ALA A 1 97 ? 14.822 53.852 -24.410 1.00 70.81 97 ALA A O 1
ATOM 752 N N . PHE A 1 98 ? 12.910 53.766 -23.248 1.00 61.19 98 PHE A N 1
ATOM 753 C CA . PHE A 1 98 ? 12.049 54.213 -24.361 1.00 61.19 98 PHE A CA 1
ATOM 754 C C . PHE A 1 98 ? 12.219 55.697 -24.754 1.00 61.19 98 PHE A C 1
ATOM 756 O O . PHE A 1 98 ? 11.680 56.109 -25.775 1.00 61.19 98 PHE A O 1
ATOM 763 N N . ALA A 1 99 ? 12.945 56.494 -23.965 1.00 58.03 99 ALA A N 1
ATOM 764 C CA . ALA A 1 99 ? 13.294 57.881 -24.283 1.00 58.03 99 ALA A CA 1
ATOM 765 C C . ALA A 1 99 ? 14.755 57.960 -24.756 1.00 58.03 99 ALA A C 1
ATOM 767 O O . ALA A 1 99 ? 15.564 57.183 -24.250 1.00 58.03 99 ALA A O 1
ATOM 768 N N . ASP A 1 100 ? 15.083 58.907 -25.650 1.00 56.62 100 ASP A N 1
ATOM 769 C CA . ASP A 1 100 ? 16.416 59.166 -26.246 1.00 56.62 100 ASP A CA 1
ATOM 770 C C . ASP A 1 100 ? 17.480 59.595 -25.213 1.00 56.62 100 ASP A C 1
ATOM 772 O O . ASP A 1 100 ? 18.065 60.676 -25.261 1.00 56.62 100 ASP A O 1
ATOM 776 N N . LYS A 1 101 ? 17.721 58.744 -24.221 1.00 60.09 101 LYS A N 1
ATOM 777 C CA . LYS A 1 101 ? 18.784 58.874 -23.234 1.00 60.09 101 LYS A CA 1
ATOM 778 C C . LYS A 1 101 ? 19.922 57.922 -23.608 1.00 60.09 101 LYS A C 1
ATOM 780 O O . LYS A 1 101 ? 19.656 56.827 -24.111 1.00 60.09 101 LYS A O 1
ATOM 785 N N . PRO A 1 102 ? 21.186 58.310 -23.362 1.00 63.66 102 PRO A N 1
ATOM 786 C CA . PRO A 1 102 ? 22.316 57.406 -23.540 1.00 63.66 102 PRO A CA 1
ATOM 787 C C . PRO A 1 102 ? 22.142 56.144 -22.673 1.00 63.66 102 PRO A C 1
ATOM 789 O O . PRO A 1 102 ? 21.531 56.225 -21.604 1.00 63.66 102 PRO A O 1
ATOM 792 N N . PRO A 1 103 ? 22.641 54.978 -23.122 1.00 71.50 103 PRO A N 1
ATOM 793 C CA . PRO A 1 103 ? 22.438 53.723 -22.410 1.00 71.50 103 PRO A CA 1
ATOM 794 C C . PRO A 1 103 ? 23.199 53.685 -21.085 1.00 71.50 103 PRO A C 1
ATOM 796 O O . PRO A 1 103 ? 24.378 54.039 -21.027 1.00 71.50 103 PRO A O 1
ATOM 799 N N . ASP A 1 104 ? 22.562 53.146 -20.047 1.00 73.50 104 ASP A N 1
ATOM 800 C CA . ASP A 1 104 ? 23.251 52.833 -18.796 1.00 73.50 104 ASP A CA 1
ATOM 801 C C . ASP A 1 104 ? 24.091 51.561 -18.983 1.00 73.50 104 ASP A C 1
ATOM 803 O O . ASP A 1 104 ? 23.567 50.487 -19.305 1.00 73.50 104 ASP A O 1
ATOM 807 N N . ILE A 1 105 ? 25.409 51.675 -18.786 1.00 73.06 105 ILE A N 1
ATOM 808 C CA . ILE A 1 105 ? 26.366 50.578 -18.984 1.00 73.06 105 ILE A CA 1
ATOM 809 C C . ILE A 1 105 ? 26.685 49.918 -17.642 1.00 73.06 105 ILE A C 1
ATOM 811 O O . ILE A 1 105 ? 27.275 50.531 -16.754 1.00 73.06 105 ILE A O 1
ATOM 815 N N . ILE A 1 106 ? 26.377 48.627 -17.520 1.00 70.00 106 ILE A N 1
ATOM 816 C CA . ILE A 1 106 ? 26.676 47.821 -16.334 1.00 70.00 106 ILE A CA 1
ATOM 817 C C . ILE A 1 106 ? 27.715 46.752 -16.678 1.00 70.00 106 ILE A C 1
ATOM 819 O O . ILE A 1 106 ? 27.557 45.952 -17.605 1.00 70.00 106 ILE A O 1
ATOM 823 N N . SER A 1 107 ? 28.789 46.704 -15.887 1.00 59.00 107 SER A N 1
ATOM 824 C CA . SER A 1 107 ? 29.775 45.623 -15.935 1.00 59.00 107 SER A CA 1
ATOM 825 C C . SER A 1 107 ? 29.304 44.463 -15.051 1.00 59.00 107 SER A C 1
ATOM 827 O O . SER A 1 107 ? 29.415 44.530 -13.827 1.00 59.00 107 SER A O 1
ATOM 829 N N . SER A 1 108 ? 28.757 43.401 -15.652 1.00 60.59 108 SER A N 1
ATOM 830 C CA . SER A 1 108 ? 28.336 42.204 -14.907 1.00 60.59 108 SER A CA 1
ATOM 831 C C . SER A 1 108 ? 29.480 41.193 -14.792 1.00 60.59 108 SER A C 1
ATOM 833 O O . SER A 1 108 ? 30.112 40.820 -15.781 1.00 60.59 108 SER A O 1
ATOM 835 N N . LYS A 1 109 ? 29.711 40.683 -13.574 1.00 58.47 109 LYS A N 1
ATOM 836 C CA . LYS A 1 109 ? 30.644 39.568 -13.314 1.00 58.47 109 LYS A CA 1
ATOM 837 C C . LYS A 1 109 ? 30.084 38.206 -13.756 1.00 58.47 109 LYS A C 1
ATOM 839 O O . LYS A 1 109 ? 30.838 37.239 -13.813 1.00 58.47 109 LYS A O 1
ATOM 844 N N . LEU A 1 110 ? 28.780 38.118 -14.040 1.00 59.22 110 LEU A N 1
ATOM 845 C CA . LEU A 1 110 ? 28.077 36.876 -14.386 1.00 59.22 110 LEU A CA 1
ATOM 846 C C . LEU A 1 110 ? 28.026 36.613 -15.900 1.00 59.22 110 LEU A C 1
ATOM 848 O O . LEU A 1 110 ? 27.710 35.496 -16.317 1.00 59.22 110 LEU A O 1
ATOM 852 N N . LEU A 1 111 ? 28.351 37.613 -16.726 1.00 62.47 111 LEU A N 1
ATOM 853 C CA . LEU A 1 111 ? 28.348 37.490 -18.181 1.00 62.47 111 LEU A CA 1
ATOM 854 C C . LEU A 1 111 ? 29.735 37.041 -18.689 1.00 62.47 111 LEU A C 1
ATOM 856 O O . LEU A 1 111 ? 30.741 37.702 -18.428 1.00 62.47 111 LEU A O 1
ATOM 860 N N . PRO A 1 112 ? 29.832 35.905 -19.404 1.00 61.12 112 PRO A N 1
ATOM 861 C CA . PRO A 1 112 ? 31.111 35.387 -19.882 1.00 61.12 112 PRO A CA 1
ATOM 862 C C . PRO A 1 112 ? 31.718 36.295 -20.965 1.00 61.12 112 PRO A C 1
ATOM 864 O O . PRO A 1 112 ? 31.040 36.653 -21.929 1.00 61.12 112 PRO A O 1
ATOM 867 N N . LYS A 1 113 ? 33.012 36.619 -20.830 1.00 55.09 113 LYS A N 1
ATOM 868 C CA . LYS A 1 113 ? 33.779 37.401 -21.816 1.00 55.09 113 LYS A CA 1
ATOM 869 C C . LYS A 1 113 ? 34.159 36.530 -23.016 1.00 55.09 113 LYS A C 1
ATOM 871 O O . LYS A 1 113 ? 34.596 35.395 -22.828 1.00 55.09 113 LYS A O 1
ATOM 876 N N . LYS A 1 114 ? 34.050 37.106 -24.220 1.00 55.94 114 LYS A N 1
ATOM 877 C CA . LYS A 1 114 ? 34.062 36.464 -25.551 1.00 55.94 114 LYS A CA 1
ATOM 878 C C . LYS A 1 114 ? 32.734 35.778 -25.875 1.00 55.94 114 LYS A C 1
ATOM 880 O O . LYS A 1 114 ? 32.508 34.652 -25.439 1.00 55.94 114 LYS A O 1
ATOM 885 N N . ASN A 1 115 ? 31.873 36.454 -26.652 1.00 61.25 115 ASN A N 1
ATOM 886 C CA . ASN A 1 115 ? 31.053 35.904 -27.754 1.00 61.25 115 ASN A CA 1
ATOM 887 C C . ASN A 1 115 ? 29.853 36.804 -28.106 1.00 61.25 115 ASN A C 1
ATOM 889 O O . ASN A 1 115 ? 29.296 37.439 -27.220 1.00 61.25 115 ASN A O 1
ATOM 893 N N . VAL A 1 116 ? 29.426 36.704 -29.373 1.00 63.59 116 VAL A N 1
ATOM 894 C CA . VAL A 1 116 ? 28.185 37.134 -30.064 1.00 63.59 116 VAL A CA 1
ATOM 895 C C . VAL A 1 116 ? 27.284 38.157 -29.354 1.00 63.59 116 VAL A C 1
ATOM 897 O O . VAL A 1 116 ? 26.697 37.858 -28.308 1.00 63.59 116 VAL A O 1
ATOM 900 N N . GLU A 1 117 ? 27.123 39.314 -30.001 1.00 78.06 117 GLU A N 1
ATOM 901 C CA . GLU A 1 117 ? 26.208 40.391 -29.613 1.00 78.06 117 GLU A CA 1
ATOM 902 C C . GLU A 1 117 ? 24.759 39.892 -29.571 1.00 78.06 117 GLU A C 1
ATOM 904 O O . GLU A 1 117 ? 24.280 39.244 -30.505 1.00 78.06 117 GLU A O 1
ATOM 909 N N . THR A 1 118 ? 24.074 40.152 -28.457 1.00 81.19 118 THR A N 1
ATOM 910 C CA . THR A 1 118 ? 22.690 39.717 -28.225 1.00 81.19 118 THR A CA 1
ATOM 911 C C . THR A 1 118 ? 21.841 40.906 -27.807 1.00 81.19 118 THR A C 1
ATOM 913 O O . THR A 1 118 ? 22.186 41.594 -26.849 1.00 81.19 118 THR A O 1
ATOM 916 N N . LYS A 1 119 ? 20.709 41.115 -28.476 1.00 84.94 119 LYS A N 1
ATOM 917 C CA . LYS A 1 119 ? 19.730 42.151 -28.140 1.00 84.94 119 LYS A CA 1
ATOM 918 C C . LYS A 1 119 ? 18.433 41.507 -27.652 1.00 84.94 119 LYS A C 1
ATOM 920 O O . LYS A 1 119 ? 17.978 40.515 -28.213 1.00 84.94 119 LYS A O 1
ATOM 925 N N . LEU A 1 120 ? 17.852 42.051 -26.590 1.00 83.12 120 LEU A N 1
ATOM 926 C CA . LEU A 1 120 ? 16.592 41.613 -25.992 1.00 83.12 120 LEU A CA 1
ATOM 927 C C . LEU A 1 120 ? 15.621 42.794 -25.975 1.00 83.12 120 LEU A C 1
ATOM 929 O O . LEU A 1 120 ? 15.811 43.714 -25.187 1.00 83.12 120 LEU A O 1
ATOM 933 N N . ALA A 1 121 ? 14.590 42.768 -26.814 1.00 81.38 121 ALA A N 1
ATOM 934 C CA . ALA A 1 121 ? 13.549 43.797 -26.859 1.00 81.38 121 ALA A CA 1
ATOM 935 C C . ALA A 1 121 ? 12.267 43.328 -26.154 1.00 81.38 121 ALA A C 1
ATOM 937 O O . ALA A 1 121 ? 11.896 42.157 -26.263 1.00 81.38 121 ALA A O 1
ATOM 938 N N . PHE A 1 122 ? 11.578 44.233 -25.455 1.00 75.50 122 PHE A N 1
ATOM 939 C CA . PHE A 1 122 ? 10.295 43.950 -24.803 1.00 75.50 122 PHE A CA 1
ATOM 940 C C . PHE A 1 122 ? 9.137 44.357 -25.727 1.00 75.50 122 PHE A C 1
ATOM 942 O O . PHE A 1 122 ? 9.035 45.516 -26.111 1.00 75.50 122 PHE A O 1
ATOM 949 N N . GLU A 1 123 ? 8.262 43.414 -26.094 1.00 67.38 123 GLU A N 1
ATOM 950 C CA . GLU A 1 123 ? 7.190 43.641 -27.086 1.00 67.38 123 GLU A CA 1
ATOM 951 C C . GLU A 1 123 ? 5.791 43.875 -26.459 1.00 67.38 123 GLU A C 1
ATOM 953 O O . GLU A 1 123 ? 4.811 43.987 -27.191 1.00 67.38 123 GLU A O 1
ATOM 958 N N . GLY A 1 124 ? 5.673 43.969 -25.123 1.00 57.09 124 GLY A N 1
ATOM 959 C CA . GLY A 1 124 ? 4.425 44.310 -24.403 1.00 57.09 124 GLY A CA 1
ATOM 960 C C . GLY A 1 124 ? 3.809 43.184 -23.535 1.00 57.09 124 GLY A C 1
ATOM 961 O O . GLY A 1 124 ? 4.379 42.089 -23.438 1.00 57.09 124 GLY A O 1
ATOM 962 N N . PRO A 1 125 ? 2.677 43.443 -22.834 1.00 54.94 125 PRO A N 1
ATOM 963 C CA . PRO A 1 125 ? 1.941 42.440 -22.045 1.00 54.94 125 PRO A CA 1
ATOM 964 C C . PRO A 1 125 ? 1.122 41.456 -22.920 1.00 54.94 125 PRO A C 1
ATOM 966 O O . PRO A 1 125 ? 0.715 41.782 -24.030 1.00 54.94 125 PRO A O 1
ATOM 969 N N . LEU A 1 126 ? 0.899 40.230 -22.420 1.00 44.84 126 LEU A N 1
ATOM 970 C CA . LEU A 1 126 ? 0.331 39.068 -23.144 1.00 44.84 126 LEU A CA 1
ATOM 971 C C . LEU A 1 126 ? -1.095 39.245 -23.733 1.00 44.84 126 LEU A C 1
ATOM 973 O O . LEU A 1 126 ? -2.032 39.578 -23.011 1.00 44.84 126 LEU A O 1
ATOM 977 N N . SER A 1 127 ? -1.267 38.820 -24.997 1.00 34.62 127 SER A N 1
ATOM 978 C CA . SER A 1 127 ? -2.506 38.255 -25.592 1.00 34.62 127 SER A CA 1
ATOM 979 C C . SER A 1 127 ? -2.491 36.706 -25.431 1.00 34.62 127 SER A C 1
ATOM 981 O O . SER A 1 127 ? -1.409 36.157 -25.188 1.00 34.62 127 SER A O 1
ATOM 983 N N . PRO A 1 128 ? -3.628 35.970 -25.460 1.00 39.12 128 PRO A N 1
ATOM 984 C CA . PRO A 1 128 ? -3.800 34.705 -24.736 1.00 39.12 128 PRO A CA 1
ATOM 985 C C . PRO A 1 128 ? -2.913 33.559 -25.252 1.00 39.12 128 PRO A C 1
ATOM 987 O O . PRO A 1 128 ? -2.701 33.379 -26.448 1.00 39.12 128 PRO A O 1
ATOM 990 N N . LYS A 1 129 ? -2.388 32.779 -24.296 1.00 38.97 129 LYS A N 1
ATOM 991 C CA . LYS A 1 129 ? -1.418 31.684 -24.475 1.00 38.97 129 LYS A CA 1
ATOM 992 C C . LYS A 1 129 ? -1.871 30.628 -25.503 1.00 38.97 129 LYS A C 1
ATOM 994 O O . LYS A 1 129 ? -3.009 30.170 -25.403 1.00 38.97 129 LYS A O 1
ATOM 999 N N . PRO A 1 130 ? -0.974 30.088 -26.352 1.00 34.72 130 PRO A N 1
ATOM 1000 C CA . PRO A 1 130 ? -1.183 28.761 -26.920 1.00 34.72 130 PRO A CA 1
ATOM 1001 C C . PRO A 1 130 ? -0.986 27.680 -25.831 1.00 34.72 130 PRO A C 1
ATOM 1003 O O . PRO A 1 130 ? -0.228 27.890 -24.875 1.00 34.72 130 PRO A O 1
ATOM 1006 N N . PRO A 1 131 ? -1.658 26.521 -25.937 1.00 33.12 131 PRO A N 1
ATOM 1007 C CA . PRO A 1 131 ? -1.611 25.479 -24.917 1.00 33.12 131 PRO A CA 1
ATOM 1008 C C . PRO A 1 131 ? -0.216 24.844 -24.838 1.00 33.12 131 PRO A C 1
ATOM 1010 O O . PRO A 1 131 ? 0.336 24.372 -25.833 1.00 33.12 131 PRO A O 1
ATOM 1013 N N . LEU A 1 132 ? 0.349 24.815 -23.629 1.00 33.72 132 LEU A N 1
ATOM 1014 C CA . LEU A 1 132 ? 1.608 24.132 -23.329 1.00 33.72 132 LEU A CA 1
ATOM 1015 C C . LEU A 1 132 ? 1.438 22.620 -23.534 1.00 33.72 132 LEU A C 1
ATOM 1017 O O . LEU A 1 132 ? 0.570 21.994 -22.925 1.00 33.72 132 LEU A O 1
ATOM 1021 N N . LYS A 1 133 ? 2.289 22.011 -24.366 1.00 33.88 133 LYS A N 1
ATOM 1022 C CA . LYS A 1 133 ? 2.386 20.548 -24.470 1.00 33.88 133 LYS A CA 1
ATOM 1023 C C . LYS A 1 133 ? 3.154 20.009 -23.256 1.00 33.88 133 LYS A C 1
ATOM 1025 O O . LYS A 1 133 ? 4.183 20.552 -22.871 1.00 33.88 133 LYS A O 1
ATOM 1030 N N . ALA A 1 134 ? 2.693 18.887 -22.703 1.00 33.09 134 ALA A N 1
ATOM 1031 C CA . ALA A 1 134 ? 3.123 18.278 -21.434 1.00 33.09 134 ALA A CA 1
ATOM 1032 C C . ALA A 1 134 ? 4.609 17.839 -21.305 1.00 33.09 134 ALA A C 1
ATOM 1034 O O . ALA A 1 134 ? 4.954 17.142 -20.358 1.00 33.09 134 ALA A O 1
ATOM 1035 N N . HIS A 1 135 ? 5.502 18.216 -22.223 1.00 36.94 135 HIS A N 1
ATOM 1036 C CA . HIS A 1 135 ? 6.925 17.847 -22.190 1.00 36.94 135 HIS A CA 1
ATOM 1037 C C . HIS A 1 135 ? 7.860 18.989 -21.751 1.00 36.94 135 HIS A C 1
ATOM 1039 O O . HIS A 1 135 ? 9.077 18.806 -21.750 1.00 36.94 135 HIS A O 1
ATOM 1045 N N . GLU A 1 136 ? 7.319 20.144 -21.349 1.00 36.25 136 GLU A N 1
ATOM 1046 C CA . GLU A 1 136 ? 8.115 21.339 -21.016 1.00 36.25 136 GLU A CA 1
ATOM 1047 C C . GLU A 1 136 ? 8.160 21.708 -19.524 1.00 36.25 136 GLU A C 1
ATOM 1049 O O . GLU A 1 136 ? 8.785 22.702 -19.161 1.00 36.25 136 GLU A O 1
ATOM 1054 N N . ILE A 1 137 ? 7.611 20.884 -18.625 1.00 37.41 137 ILE A N 1
ATOM 1055 C CA . ILE A 1 137 ? 7.918 21.002 -17.191 1.00 37.41 137 ILE A CA 1
ATOM 1056 C C . ILE A 1 137 ? 9.213 20.223 -16.935 1.00 37.41 137 ILE A C 1
ATOM 1058 O O . ILE A 1 137 ? 9.196 19.024 -16.664 1.00 37.41 137 ILE A O 1
ATOM 1062 N N . ARG A 1 138 ? 10.361 20.889 -17.092 1.00 33.16 138 ARG A N 1
ATOM 1063 C CA . ARG A 1 138 ? 11.631 20.396 -16.545 1.00 33.16 138 ARG A CA 1
ATOM 1064 C C . ARG A 1 138 ? 11.821 20.985 -15.156 1.00 33.16 138 ARG A C 1
ATOM 1066 O O . ARG A 1 138 ? 11.988 22.195 -15.025 1.00 33.16 138 ARG A O 1
ATOM 1073 N N . ASP A 1 139 ? 11.848 20.115 -14.154 1.00 32.59 139 ASP A N 1
ATOM 1074 C CA . ASP A 1 139 ? 12.356 20.447 -12.828 1.00 32.59 139 ASP A CA 1
ATOM 1075 C C . ASP A 1 139 ? 13.800 20.956 -12.950 1.00 32.59 139 ASP A C 1
ATOM 1077 O O . ASP A 1 139 ? 14.663 20.325 -13.569 1.00 32.59 139 ASP A O 1
ATOM 1081 N N . VAL A 1 140 ? 14.050 22.135 -12.386 1.00 37.66 140 VAL A N 1
ATOM 1082 C CA . VAL A 1 140 ? 15.380 22.736 -12.269 1.00 37.66 140 VAL A CA 1
ATOM 1083 C C . VAL A 1 140 ? 16.221 21.841 -11.356 1.00 37.66 140 VAL A C 1
ATOM 1085 O O . VAL A 1 140 ? 15.833 21.581 -10.219 1.00 37.66 140 VAL A O 1
ATOM 1088 N N . GLU A 1 141 ? 17.377 21.360 -11.822 1.00 37.50 141 GLU A N 1
ATOM 1089 C CA . GLU A 1 141 ? 18.322 20.690 -10.924 1.00 37.50 141 GLU A CA 1
ATOM 1090 C C . GLU A 1 141 ? 18.848 21.701 -9.885 1.00 37.50 141 GLU A C 1
ATOM 1092 O O . GLU A 1 141 ? 19.438 22.710 -10.280 1.00 37.50 141 GLU A O 1
ATOM 1097 N N . PRO A 1 142 ? 18.703 21.447 -8.569 1.00 37.56 142 PRO A N 1
ATOM 1098 C CA . PRO A 1 142 ? 19.191 22.368 -7.548 1.00 37.56 142 PRO A CA 1
ATOM 1099 C C . PRO A 1 142 ? 20.723 22.447 -7.568 1.00 37.56 142 PRO A C 1
ATOM 1101 O O . PRO A 1 142 ? 21.423 21.433 -7.720 1.00 37.56 142 PRO A O 1
ATOM 1104 N N . GLY A 1 143 ? 21.247 23.665 -7.403 1.00 45.69 143 GLY A N 1
ATOM 1105 C CA . GLY A 1 143 ? 22.683 23.953 -7.407 1.00 45.69 143 GLY A CA 1
ATOM 1106 C C . GLY A 1 143 ? 23.436 23.231 -6.282 1.00 45.69 143 GLY A C 1
ATOM 1107 O O . GLY A 1 143 ? 22.851 22.799 -5.292 1.00 45.69 143 GLY A O 1
ATOM 1108 N N . LYS A 1 144 ? 24.766 23.090 -6.396 1.00 47.75 144 LYS A N 1
ATOM 1109 C CA . LYS A 1 144 ? 25.592 22.356 -5.407 1.00 47.75 144 LYS A CA 1
ATOM 1110 C C . LYS A 1 144 ? 25.479 22.916 -3.980 1.00 47.75 144 LYS A C 1
ATOM 1112 O O . LYS A 1 144 ? 25.446 22.138 -3.031 1.00 47.75 144 LYS A O 1
ATOM 1117 N N . LEU A 1 145 ? 25.369 24.238 -3.841 1.00 43.19 145 LEU A N 1
ATOM 1118 C CA . LEU A 1 145 ? 25.151 24.920 -2.560 1.00 43.19 145 LEU A CA 1
ATOM 1119 C C . LEU A 1 145 ? 23.748 24.677 -2.005 1.00 43.19 145 LEU A C 1
ATOM 1121 O O . LEU A 1 145 ? 23.599 24.483 -0.809 1.00 43.19 145 LEU A O 1
ATOM 1125 N N . GLU A 1 146 ? 22.740 24.590 -2.868 1.00 42.78 146 GLU A N 1
ATOM 1126 C CA . GLU A 1 146 ? 21.360 24.291 -2.485 1.00 42.78 146 GLU A CA 1
ATOM 1127 C C . GLU A 1 146 ? 21.176 22.806 -2.144 1.00 42.78 146 GLU A C 1
ATOM 1129 O O . GLU A 1 146 ? 20.446 22.484 -1.222 1.00 42.78 146 GLU A O 1
ATOM 1134 N N . LYS A 1 147 ? 21.923 21.892 -2.781 1.00 49.81 147 LYS A N 1
ATOM 1135 C CA . LYS A 1 147 ? 22.052 20.482 -2.360 1.00 49.81 147 LYS A CA 1
ATOM 1136 C C . LYS A 1 147 ? 22.776 20.345 -1.015 1.00 49.81 147 LYS A C 1
ATOM 1138 O O . LYS A 1 147 ? 22.454 19.446 -0.239 1.00 49.81 147 LYS A O 1
ATOM 1143 N N . GLY A 1 148 ? 23.746 21.221 -0.743 1.00 46.31 148 GLY A N 1
ATOM 1144 C CA . GLY A 1 148 ? 24.435 21.326 0.546 1.00 46.31 148 GLY A CA 1
ATOM 1145 C C . GLY A 1 148 ? 23.512 21.853 1.641 1.00 46.31 148 GLY A C 1
ATOM 1146 O O . GLY A 1 148 ? 23.364 21.207 2.674 1.00 46.31 148 GLY A O 1
ATOM 1147 N N . TRP A 1 149 ? 22.804 22.951 1.368 1.00 41.28 149 TRP A N 1
ATOM 1148 C CA . TRP A 1 149 ? 21.787 23.497 2.259 1.00 41.28 149 TRP A CA 1
ATOM 1149 C C . TRP A 1 149 ? 20.672 22.474 2.460 1.00 41.28 149 TRP A C 1
ATOM 1151 O O . TRP A 1 149 ? 20.427 22.118 3.589 1.00 41.28 149 TRP A O 1
ATOM 1161 N N . GLN A 1 150 ? 20.107 21.853 1.422 1.00 45.66 150 GLN A N 1
ATOM 1162 C CA . GLN A 1 150 ? 19.111 20.777 1.556 1.00 45.66 150 GLN A CA 1
ATOM 1163 C C . GLN A 1 150 ? 19.598 19.580 2.383 1.00 45.66 150 GLN A C 1
ATOM 1165 O O . GLN A 1 150 ? 18.787 18.930 3.033 1.00 45.66 150 GLN A O 1
ATOM 1170 N N . LYS A 1 151 ? 20.900 19.263 2.390 1.00 49.34 151 LYS A N 1
ATOM 1171 C CA . LYS A 1 151 ? 21.472 18.258 3.304 1.00 49.34 151 LYS A CA 1
ATOM 1172 C C . LYS A 1 151 ? 21.529 18.761 4.748 1.00 49.34 151 LYS A C 1
ATOM 1174 O O . LYS A 1 151 ? 21.219 17.995 5.653 1.00 49.34 151 LYS A O 1
ATOM 1179 N N . ILE A 1 152 ? 21.892 20.025 4.951 1.00 46.06 152 ILE A N 1
ATOM 1180 C CA . ILE A 1 152 ? 21.971 20.672 6.266 1.00 46.06 152 ILE A CA 1
ATOM 1181 C C . ILE A 1 152 ? 20.561 20.922 6.830 1.00 46.06 152 ILE A C 1
ATOM 1183 O O . ILE A 1 152 ? 20.272 20.474 7.934 1.00 46.06 152 ILE A O 1
ATOM 1187 N N . THR A 1 153 ? 19.619 21.493 6.070 1.00 39.84 153 THR A N 1
ATOM 1188 C CA . THR A 1 153 ? 18.198 21.532 6.445 1.00 39.84 153 THR A CA 1
ATOM 1189 C C . THR A 1 153 ? 17.641 20.133 6.633 1.00 39.84 153 THR A C 1
ATOM 1191 O O . THR A 1 153 ? 16.850 19.982 7.536 1.00 39.84 153 THR A O 1
ATOM 1194 N N . ARG A 1 154 ? 18.027 19.084 5.892 1.00 39.88 154 ARG A N 1
ATOM 1195 C CA . ARG A 1 154 ? 17.551 17.713 6.202 1.00 39.88 154 ARG A CA 1
ATOM 1196 C C . ARG A 1 154 ? 18.075 17.160 7.529 1.00 39.88 154 ARG A C 1
ATOM 1198 O O . ARG A 1 154 ? 17.402 16.322 8.115 1.00 39.88 154 ARG A O 1
ATOM 1205 N N . LEU A 1 155 ? 19.234 17.616 7.998 1.00 41.16 155 LEU A N 1
ATOM 1206 C CA . LEU A 1 155 ? 19.765 17.272 9.321 1.00 41.16 155 LEU A CA 1
ATOM 1207 C C . LEU A 1 155 ? 19.076 18.067 10.446 1.00 41.16 155 LEU A C 1
ATOM 1209 O O . LEU A 1 155 ? 18.915 17.534 11.538 1.00 41.16 155 LEU A O 1
ATOM 1213 N N . PHE A 1 156 ? 18.611 19.293 10.172 1.00 35.41 156 PHE A N 1
ATOM 1214 C CA . PHE A 1 156 ? 17.961 20.174 11.160 1.00 35.41 156 PHE A CA 1
ATOM 1215 C C . PHE A 1 156 ? 16.427 20.295 11.022 1.00 35.41 156 PHE A C 1
ATOM 1217 O O . PHE A 1 156 ? 15.762 20.818 11.909 1.00 35.41 156 PHE A O 1
ATOM 1224 N N . GLN A 1 157 ? 15.840 19.767 9.949 1.00 33.28 157 GLN A N 1
ATOM 1225 C CA . GLN A 1 157 ? 14.403 19.591 9.714 1.00 33.28 157 GLN A CA 1
ATOM 1226 C C . GLN A 1 157 ? 14.038 18.116 9.885 1.00 33.28 157 GLN A C 1
ATOM 1228 O O . GLN A 1 157 ? 13.326 17.530 9.065 1.00 33.28 157 GLN A O 1
ATOM 1233 N N . ILE A 1 158 ? 14.445 17.523 11.011 1.00 32.47 158 ILE A N 1
ATOM 1234 C CA . ILE A 1 158 ? 13.620 16.486 11.634 1.00 32.47 158 ILE A CA 1
ATOM 1235 C C . ILE A 1 158 ? 12.374 17.217 12.129 1.00 32.47 158 ILE A C 1
ATOM 1237 O O . ILE A 1 158 ? 12.234 17.566 13.293 1.00 32.47 158 ILE A O 1
ATOM 1241 N N . ASN A 1 159 ? 11.498 17.548 11.188 1.00 30.62 159 ASN A N 1
ATOM 1242 C CA . ASN A 1 159 ? 10.156 17.984 11.469 1.00 30.62 159 ASN A CA 1
ATOM 1243 C C . ASN A 1 159 ? 9.347 16.680 11.472 1.00 30.62 159 ASN A C 1
ATOM 1245 O O . ASN A 1 159 ? 8.982 16.200 10.393 1.00 30.62 159 ASN A O 1
ATOM 1249 N N . PRO A 1 160 ? 9.111 16.035 12.636 1.00 34.34 160 PRO A N 1
ATOM 1250 C CA . PRO A 1 160 ? 8.425 14.740 12.699 1.00 34.34 160 PRO A CA 1
ATOM 1251 C C . PRO A 1 160 ? 7.028 14.787 12.055 1.00 34.34 160 PRO A C 1
ATOM 1253 O O . PRO A 1 160 ? 6.471 13.761 11.680 1.00 34.34 160 PRO A O 1
ATOM 1256 N N . GLN A 1 161 ? 6.479 15.984 11.841 1.00 32.06 161 GLN A N 1
ATOM 1257 C CA . GLN A 1 161 ? 5.178 16.207 11.221 1.00 32.06 161 GLN A CA 1
ATOM 1258 C C . GLN A 1 161 ? 5.126 15.897 9.711 1.00 32.06 161 GLN A C 1
ATOM 1260 O O . GLN A 1 161 ? 4.050 15.579 9.200 1.00 32.06 161 GLN A O 1
ATOM 1265 N N . GLY A 1 162 ? 6.255 15.932 8.988 1.00 26.52 162 GLY A N 1
ATOM 1266 C CA . GLY A 1 162 ? 6.284 15.729 7.529 1.00 26.52 162 GLY A CA 1
ATOM 1267 C C . GLY A 1 162 ? 6.024 14.285 7.083 1.00 26.52 162 GLY A C 1
ATOM 1268 O O . GLY A 1 162 ? 5.434 14.060 6.029 1.00 26.52 162 GLY A O 1
ATOM 1269 N N . HIS A 1 163 ? 6.397 13.302 7.908 1.00 31.73 163 HIS A N 1
ATOM 1270 C CA . HIS A 1 163 ? 6.122 11.883 7.648 1.00 31.73 163 HIS A CA 1
ATOM 1271 C C . HIS A 1 163 ? 4.774 11.405 8.208 1.00 31.73 163 HIS A C 1
ATOM 1273 O O . HIS A 1 163 ? 4.307 10.333 7.831 1.00 31.73 163 HIS A O 1
ATOM 1279 N N . LEU A 1 164 ? 4.120 12.205 9.056 1.00 33.34 164 LEU A N 1
ATOM 1280 C CA . LEU A 1 164 ? 2.886 11.820 9.745 1.00 33.34 164 LEU A CA 1
ATOM 1281 C C . LEU A 1 164 ? 1.612 12.348 9.068 1.00 33.34 164 LEU A C 1
ATOM 1283 O O . LEU A 1 164 ? 0.572 11.703 9.171 1.00 33.34 164 LEU A O 1
ATOM 1287 N N . ARG A 1 165 ? 1.678 13.438 8.284 1.00 30.16 165 ARG A N 1
ATOM 1288 C CA . ARG A 1 165 ? 0.513 13.924 7.507 1.00 30.16 165 ARG A CA 1
ATOM 1289 C C . ARG A 1 165 ? 0.040 12.963 6.405 1.00 30.16 165 ARG A C 1
ATOM 1291 O O . ARG A 1 165 ? -1.091 13.089 5.960 1.00 30.16 165 ARG A O 1
ATOM 1298 N N . GLY A 1 166 ? 0.866 11.997 5.996 1.00 28.94 166 GLY A N 1
ATOM 1299 C CA . GLY A 1 166 ? 0.514 10.997 4.976 1.00 28.94 166 GLY A CA 1
ATOM 1300 C C . GLY A 1 166 ? 0.097 9.622 5.514 1.00 28.94 166 GLY A C 1
ATOM 1301 O O . GLY A 1 166 ? -0.139 8.723 4.709 1.00 28.94 166 GLY A O 1
ATOM 1302 N N . ALA A 1 167 ? 0.069 9.426 6.840 1.00 32.00 167 ALA A N 1
ATOM 1303 C CA . ALA A 1 167 ? -0.177 8.119 7.464 1.00 32.00 167 ALA A CA 1
ATOM 1304 C C . ALA A 1 167 ? -1.573 7.975 8.089 1.00 32.00 167 ALA A C 1
ATOM 1306 O O . ALA A 1 167 ? -2.007 6.850 8.326 1.00 32.00 167 ALA A O 1
ATOM 1307 N N . HIS A 1 168 ? -2.277 9.084 8.325 1.00 30.36 168 HIS A N 1
ATOM 1308 C CA . HIS A 1 168 ? -3.705 9.045 8.616 1.00 30.36 168 HIS A CA 1
ATOM 1309 C C . HIS A 1 168 ? -4.436 8.552 7.376 1.00 30.36 168 HIS A C 1
ATOM 1311 O O . HIS A 1 168 ? -4.063 8.913 6.254 1.00 30.36 168 HIS A O 1
ATOM 1317 N N . ILE A 1 169 ? -5.483 7.753 7.555 1.00 36.34 169 ILE A N 1
ATOM 1318 C CA . ILE A 1 169 ? -6.433 7.542 6.482 1.00 36.34 169 ILE A CA 1
ATOM 1319 C C . ILE A 1 169 ? -7.097 8.899 6.168 1.00 36.34 169 ILE A C 1
ATOM 1321 O O . ILE A 1 169 ? -8.162 9.260 6.663 1.00 36.34 169 ILE A O 1
ATOM 1325 N N . ALA A 1 170 ? -6.468 9.675 5.287 1.00 29.30 170 ALA A N 1
ATOM 1326 C CA . ALA A 1 170 ? -7.157 10.656 4.478 1.00 29.30 170 ALA A CA 1
ATOM 1327 C C . ALA A 1 170 ? -8.014 9.866 3.475 1.00 29.30 170 ALA A C 1
ATOM 1329 O O . ALA A 1 170 ? -7.654 9.675 2.317 1.00 29.30 170 ALA A O 1
ATOM 1330 N N . LEU A 1 171 ? -9.158 9.363 3.958 1.00 34.06 171 LEU A N 1
ATOM 1331 C CA . LEU A 1 171 ? -10.332 9.060 3.128 1.00 34.06 171 LEU A CA 1
ATOM 1332 C C . LEU A 1 171 ? -11.020 10.351 2.656 1.00 34.06 171 LEU A C 1
ATOM 1334 O O . LEU A 1 171 ? -12.057 10.289 1.988 1.00 34.06 171 LEU A O 1
ATOM 1338 N N . SER A 1 172 ? -10.442 11.514 2.977 1.00 29.20 172 SER A N 1
ATOM 1339 C CA . SER A 1 172 ? -10.726 12.768 2.305 1.00 29.20 172 SER A CA 1
ATOM 1340 C C . SER A 1 172 ? -9.985 12.811 0.968 1.00 29.20 172 SER A C 1
ATOM 1342 O O . SER A 1 172 ? -8.812 12.463 0.826 1.00 29.20 172 SER A O 1
ATOM 1344 N N . ALA A 1 173 ? -10.698 13.308 -0.030 1.00 32.22 173 ALA A N 1
ATOM 1345 C CA . ALA A 1 173 ? -10.208 13.657 -1.353 1.00 32.22 173 ALA A CA 1
ATOM 1346 C C . ALA A 1 173 ? -9.028 14.661 -1.365 1.00 32.22 173 ALA A C 1
ATOM 1348 O O . ALA A 1 173 ? -8.579 15.039 -2.441 1.00 32.22 173 ALA A O 1
ATOM 1349 N N . GLU A 1 174 ? -8.499 15.085 -0.216 1.00 28.47 174 GLU A N 1
ATOM 1350 C CA . GLU A 1 174 ? -7.496 16.151 -0.090 1.00 28.47 174 GLU A CA 1
ATOM 1351 C C . GLU A 1 174 ? -6.119 15.758 -0.653 1.00 28.47 174 GLU A C 1
ATOM 1353 O O . GLU A 1 174 ? -5.352 16.620 -1.066 1.00 28.47 174 GLU A O 1
ATOM 1358 N N . HIS A 1 175 ? -5.815 14.459 -0.784 1.00 31.67 175 HIS A N 1
ATOM 1359 C CA . HIS A 1 175 ? -4.617 13.999 -1.515 1.00 31.67 175 HIS A CA 1
ATOM 1360 C C . HIS A 1 175 ? -4.820 13.930 -3.043 1.00 31.67 175 HIS A C 1
ATOM 1362 O O . HIS A 1 175 ? -3.885 13.652 -3.801 1.00 31.67 175 HIS A O 1
ATOM 1368 N N . LEU A 1 176 ? -6.047 14.160 -3.516 1.00 33.53 176 LEU A N 1
ATOM 1369 C CA . LEU A 1 176 ? -6.375 14.333 -4.931 1.00 33.53 176 LEU A CA 1
ATOM 1370 C C . LEU A 1 176 ? -6.606 15.802 -5.289 1.00 33.53 176 LEU A C 1
ATOM 1372 O O . LEU A 1 176 ? -6.479 16.137 -6.466 1.00 33.53 176 LEU A O 1
ATOM 1376 N N . ASP A 1 177 ? -6.880 16.640 -4.291 1.00 31.03 177 ASP A N 1
ATOM 1377 C CA . ASP A 1 177 ? -7.227 18.043 -4.440 1.00 31.03 177 ASP A CA 1
ATOM 1378 C C . ASP A 1 177 ? -6.236 18.925 -3.677 1.00 31.03 177 ASP A C 1
ATOM 1380 O O . ASP A 1 177 ? -6.469 19.331 -2.548 1.00 31.03 177 ASP A O 1
ATOM 1384 N N . THR A 1 178 ? -5.073 19.173 -4.271 1.00 29.28 178 THR A N 1
ATOM 1385 C CA . THR A 1 178 ? -4.268 20.361 -3.960 1.00 29.28 178 THR A CA 1
ATOM 1386 C C . THR A 1 178 ? -3.357 20.650 -5.152 1.00 29.28 178 THR A C 1
ATOM 1388 O O . THR A 1 178 ? -2.302 20.056 -5.333 1.00 29.28 178 THR A O 1
ATOM 1391 N N . HIS A 1 179 ? -3.831 21.569 -5.993 1.00 31.20 179 HIS A N 1
ATOM 1392 C CA . HIS A 1 179 ? -3.050 22.428 -6.886 1.00 31.20 179 HIS A CA 1
ATOM 1393 C C . HIS A 1 179 ? -2.049 21.754 -7.841 1.00 31.20 179 HIS A C 1
ATOM 1395 O O . HIS A 1 179 ? -0.858 21.650 -7.564 1.00 31.20 179 HIS A O 1
ATOM 1401 N N . GLY A 1 180 ? -2.521 21.432 -9.050 1.00 27.83 180 GLY A N 1
ATOM 1402 C CA . GLY A 1 180 ? -1.639 21.193 -10.196 1.00 27.83 180 GLY A CA 1
ATOM 1403 C C . GLY A 1 180 ? -2.246 20.309 -11.279 1.00 27.83 180 GLY A C 1
ATOM 1404 O O . GLY A 1 180 ? -1.924 19.132 -11.347 1.00 27.83 180 GLY A O 1
ATOM 1405 N N . SER A 1 181 ? -3.136 20.895 -12.089 1.00 28.16 181 SER A N 1
ATOM 1406 C CA . SER A 1 181 ? -3.529 20.507 -13.458 1.00 28.16 181 SER A CA 1
ATOM 1407 C C . SER A 1 181 ? -3.584 19.012 -13.813 1.00 28.16 181 SER A C 1
ATOM 1409 O O . SER A 1 181 ? -2.549 18.417 -14.069 1.00 28.16 181 SER A O 1
ATOM 1411 N N . HIS A 1 182 ? -4.796 18.461 -13.953 1.00 28.61 182 HIS A N 1
ATOM 1412 C CA . HIS A 1 182 ? -5.274 17.726 -15.144 1.00 28.61 182 HIS A CA 1
ATOM 1413 C C . HIS A 1 182 ? -6.763 17.390 -14.931 1.00 28.61 182 HIS A C 1
ATOM 1415 O O . HIS A 1 182 ? -7.110 16.351 -14.376 1.00 28.61 182 HIS A O 1
ATOM 1421 N N . GLY A 1 183 ? -7.646 18.301 -15.352 1.00 28.12 183 GLY A N 1
ATOM 1422 C CA . GLY A 1 183 ? -9.106 18.208 -15.190 1.00 28.12 183 GLY A CA 1
ATOM 1423 C C . GLY A 1 183 ? -9.818 17.195 -16.098 1.00 28.12 183 GLY A C 1
ATOM 1424 O O . GLY A 1 183 ? -11.041 17.206 -16.155 1.00 28.12 183 GLY A O 1
ATOM 1425 N N . GLU A 1 184 ? -9.085 16.323 -16.796 1.00 32.03 184 GLU A N 1
ATOM 1426 C CA . GLU A 1 184 ? -9.633 15.413 -17.820 1.00 32.03 184 GLU A CA 1
ATOM 1427 C C . GLU A 1 184 ? -9.609 13.923 -17.429 1.00 32.03 184 GLU A C 1
ATOM 1429 O O . GLU A 1 184 ? -9.908 13.062 -18.251 1.00 32.03 184 GLU A O 1
ATOM 1434 N N . MET A 1 185 ? -9.263 13.568 -16.186 1.00 36.66 185 MET A N 1
ATOM 1435 C CA . MET A 1 185 ? -9.258 12.162 -15.748 1.00 36.66 185 MET A CA 1
ATOM 1436 C C . MET A 1 185 ? -10.517 11.788 -14.944 1.00 36.66 185 MET A C 1
ATOM 1438 O O . MET A 1 185 ? -11.014 12.622 -14.183 1.00 36.66 185 MET A O 1
ATOM 1442 N N . PRO A 1 186 ? -11.011 10.532 -15.033 1.00 33.50 186 PRO A N 1
ATOM 1443 C CA . PRO A 1 186 ? -12.262 10.053 -14.426 1.00 33.50 186 PRO A CA 1
ATOM 1444 C C . PRO A 1 186 ? -12.144 9.839 -12.902 1.00 33.50 186 PRO A C 1
ATOM 1446 O O . PRO A 1 186 ? -12.563 8.831 -12.344 1.00 33.50 186 PRO A O 1
ATOM 1449 N N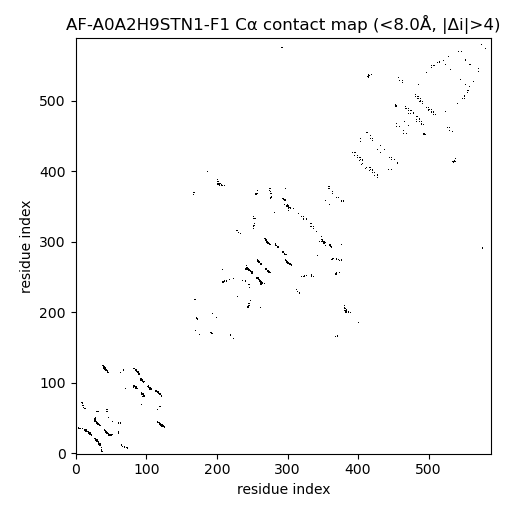 . VAL A 1 187 ? -11.559 10.802 -12.190 1.00 34.06 187 VAL A N 1
ATOM 1450 C CA . VAL A 1 187 ? -11.349 10.772 -10.733 1.00 34.06 187 VAL A CA 1
ATOM 1451 C C . VAL A 1 187 ? -12.592 11.277 -9.975 1.00 34.06 187 VAL A C 1
ATOM 1453 O O . VAL A 1 187 ? -12.596 11.348 -8.751 1.00 34.06 187 VAL A O 1
ATOM 1456 N N . LYS A 1 188 ? -13.699 11.565 -10.678 1.00 31.83 188 LYS A N 1
ATOM 1457 C CA . LYS A 1 188 ? -14.966 11.999 -10.061 1.00 31.83 188 LYS A CA 1
ATOM 1458 C C . LYS A 1 188 ? -15.705 10.892 -9.287 1.00 31.83 188 LYS A C 1
ATOM 1460 O O . LYS A 1 188 ? -16.595 11.214 -8.513 1.00 31.83 188 LYS A O 1
ATOM 1465 N N . ILE A 1 189 ? -15.367 9.608 -9.463 1.00 38.09 189 ILE A N 1
ATOM 1466 C CA . ILE A 1 189 ? -16.157 8.488 -8.900 1.00 38.09 189 ILE A CA 1
ATOM 1467 C C . ILE A 1 189 ? -15.757 8.115 -7.453 1.00 38.09 189 ILE A C 1
ATOM 1469 O O . ILE A 1 189 ? -16.524 7.441 -6.773 1.00 38.09 189 ILE A O 1
ATOM 1473 N N . VAL A 1 190 ? -14.593 8.545 -6.942 1.00 39.47 190 VAL A N 1
ATOM 1474 C CA . VAL A 1 190 ? -14.031 7.993 -5.679 1.00 39.47 190 VAL A CA 1
ATOM 1475 C C . VAL A 1 190 ? -13.613 9.068 -4.663 1.00 39.47 190 VAL A C 1
ATOM 1477 O O . VAL A 1 190 ? -12.811 8.819 -3.766 1.00 39.47 190 VAL A O 1
ATOM 1480 N N . GLN A 1 191 ? -14.140 10.287 -4.774 1.00 36.75 191 GLN A N 1
ATOM 1481 C CA . GLN A 1 191 ? -13.875 11.345 -3.798 1.00 36.75 191 GLN A CA 1
ATOM 1482 C C . GLN A 1 191 ? -14.944 11.325 -2.694 1.00 36.75 191 GLN A C 1
ATOM 1484 O O . GLN A 1 191 ? -16.076 11.735 -2.928 1.00 36.75 191 GLN A O 1
ATOM 1489 N N . LYS A 1 192 ? -14.516 10.909 -1.489 1.00 42.53 192 LYS A N 1
ATOM 1490 C CA . LYS A 1 192 ? -15.185 10.924 -0.164 1.00 42.53 192 LYS A CA 1
ATOM 1491 C C . LYS A 1 192 ? -15.798 9.584 0.271 1.00 42.53 192 LYS A C 1
ATOM 1493 O O . LYS A 1 192 ? -16.957 9.297 0.019 1.00 42.53 192 LYS A O 1
ATOM 1498 N N . LEU A 1 193 ? -15.042 8.774 1.011 1.00 40.97 193 LEU A N 1
ATOM 1499 C CA . LEU A 1 193 ? -15.529 7.484 1.537 1.00 40.97 193 LEU A CA 1
ATOM 1500 C C . LEU A 1 193 ? -16.347 7.599 2.839 1.00 40.97 193 LEU A C 1
ATOM 1502 O O . LEU A 1 193 ? -17.049 6.659 3.190 1.00 40.97 193 LEU A O 1
ATOM 1506 N N . PHE A 1 194 ? -16.278 8.745 3.523 1.00 34.78 194 PHE A N 1
ATOM 1507 C CA . PHE A 1 194 ? -17.090 9.054 4.711 1.00 34.78 194 PHE A CA 1
ATOM 1508 C C . PHE A 1 194 ? -17.983 10.298 4.548 1.00 34.78 194 PHE A C 1
ATOM 1510 O O . PHE A 1 194 ? -18.917 10.469 5.324 1.00 34.78 194 PHE A O 1
ATOM 1517 N N . ASP A 1 195 ? -17.731 11.129 3.525 1.00 35.84 195 ASP A N 1
ATOM 1518 C CA . ASP A 1 195 ? -18.510 12.345 3.229 1.00 35.84 195 ASP A CA 1
ATOM 1519 C C . ASP A 1 195 ? -19.192 12.319 1.836 1.00 35.84 195 ASP A C 1
ATOM 1521 O O . ASP A 1 195 ? -19.743 13.338 1.425 1.00 35.84 195 ASP A O 1
ATOM 1525 N N . SER A 1 196 ? -19.136 11.216 1.066 1.00 37.06 196 SER A N 1
ATOM 1526 C CA . SER A 1 196 ? -20.043 11.042 -0.084 1.00 37.06 196 SER A CA 1
ATOM 1527 C C . SER A 1 196 ? -21.221 10.207 0.375 1.00 37.06 196 SER A C 1
ATOM 1529 O O . SER A 1 196 ? -21.057 9.120 0.926 1.00 37.06 196 SER A O 1
ATOM 1531 N N . GLU A 1 197 ? -22.413 10.703 0.104 1.00 34.78 197 GLU A N 1
ATOM 1532 C CA . GLU A 1 197 ? -23.716 10.107 0.403 1.00 34.78 197 GLU A CA 1
ATOM 1533 C C . GLU A 1 197 ? -23.965 8.753 -0.310 1.00 34.78 197 GLU A C 1
ATOM 1535 O O . GLU A 1 197 ? -25.087 8.262 -0.353 1.00 34.78 197 GLU A O 1
ATOM 1540 N N . THR A 1 198 ? -22.935 8.123 -0.885 1.00 39.12 198 THR A N 1
ATOM 1541 C CA . THR A 1 198 ? -23.055 6.987 -1.813 1.00 39.12 198 THR A CA 1
ATOM 1542 C C . THR A 1 198 ? -22.731 5.613 -1.224 1.00 39.12 198 THR A C 1
ATOM 1544 O O . THR A 1 198 ? -23.097 4.604 -1.823 1.00 39.12 198 THR A O 1
ATOM 1547 N N . LEU A 1 199 ? -22.071 5.529 -0.066 1.00 48.69 199 LEU A N 1
ATOM 1548 C CA . LEU A 1 199 ? -21.775 4.261 0.609 1.00 48.69 199 LEU A CA 1
ATOM 1549 C C . LEU A 1 199 ? -22.662 4.147 1.851 1.00 48.69 199 LEU A C 1
ATOM 1551 O O . LEU A 1 199 ? -22.370 4.737 2.887 1.00 48.69 199 LEU A O 1
ATOM 1555 N N . ALA A 1 200 ? -23.753 3.385 1.751 1.00 57.88 200 ALA A N 1
ATOM 1556 C CA . ALA A 1 200 ? -24.628 3.066 2.880 1.00 57.88 200 ALA A CA 1
ATOM 1557 C C . ALA A 1 200 ? -23.937 2.081 3.852 1.00 57.88 200 ALA A C 1
ATOM 1559 O O . ALA A 1 200 ? -24.386 0.950 4.033 1.00 57.88 200 ALA A O 1
ATOM 1560 N N . ILE A 1 201 ? -22.808 2.495 4.436 1.00 66.06 201 ILE A N 1
ATOM 1561 C CA . ILE A 1 201 ? -22.038 1.727 5.415 1.00 66.06 201 ILE A CA 1
ATOM 1562 C C . ILE A 1 201 ? -22.851 1.661 6.707 1.00 66.06 201 ILE A C 1
ATOM 1564 O O . ILE A 1 201 ? -23.152 2.679 7.328 1.00 66.06 201 ILE A O 1
ATOM 1568 N N . LYS A 1 202 ? -23.196 0.443 7.118 1.00 76.69 202 LYS A N 1
ATOM 1569 C CA . LYS A 1 202 ? -23.914 0.157 8.360 1.00 76.69 202 LYS A CA 1
ATOM 1570 C C . LYS A 1 202 ? -22.955 -0.391 9.405 1.00 76.69 202 LYS A C 1
ATOM 1572 O O . LYS A 1 202 ? -22.233 -1.362 9.144 1.00 76.69 202 LYS A O 1
ATOM 1577 N N . LEU A 1 203 ? -22.993 0.214 10.589 1.00 80.94 203 LEU A N 1
ATOM 1578 C CA . LEU A 1 203 ? -22.290 -0.282 11.766 1.00 80.94 203 LEU A CA 1
ATOM 1579 C C . LEU A 1 203 ? -22.883 -1.617 12.224 1.00 80.94 203 LEU A C 1
ATOM 1581 O O . LEU A 1 203 ? -24.081 -1.854 12.055 1.00 80.94 203 LEU A O 1
ATOM 1585 N N . SER A 1 204 ? -22.048 -2.488 12.790 1.00 85.31 204 SER A N 1
ATOM 1586 C CA . SER A 1 204 ? -22.538 -3.700 13.445 1.00 85.31 204 SER A CA 1
ATOM 1587 C C . SER A 1 204 ? -23.399 -3.326 14.665 1.00 85.31 204 SER A C 1
ATOM 1589 O O . SER A 1 204 ? -23.181 -2.268 15.260 1.00 85.31 204 SER A O 1
ATOM 1591 N N . PRO A 1 205 ? -24.365 -4.169 15.078 1.00 85.12 205 PRO A N 1
ATOM 1592 C CA . PRO A 1 205 ? -25.199 -3.888 16.252 1.00 85.12 205 PRO A CA 1
ATOM 1593 C C . PRO A 1 205 ? -24.398 -3.658 17.545 1.00 85.12 205 PRO A C 1
ATOM 1595 O O . PRO A 1 205 ? -24.845 -2.948 18.440 1.00 85.12 205 PRO A O 1
ATOM 1598 N N . GLU A 1 206 ? -23.202 -4.242 17.638 1.00 85.31 206 GLU A N 1
ATOM 1599 C CA . GLU A 1 206 ? -22.318 -4.146 18.804 1.00 85.31 206 GLU A CA 1
ATOM 1600 C C . GLU A 1 206 ? -21.361 -2.940 18.757 1.00 85.31 206 GLU A C 1
ATOM 1602 O O . GLU A 1 206 ? -20.673 -2.640 19.748 1.00 85.31 206 GLU A O 1
ATOM 1607 N N . ALA A 1 207 ? -21.304 -2.246 17.616 1.00 87.12 207 ALA A N 1
ATOM 1608 C CA . ALA A 1 207 ? -20.429 -1.107 17.410 1.00 87.12 207 ALA A CA 1
ATOM 1609 C C . ALA A 1 207 ? -20.787 0.060 18.347 1.00 87.12 207 ALA A C 1
ATOM 1611 O O . ALA A 1 207 ? -21.944 0.228 18.740 1.00 87.12 207 ALA A O 1
ATOM 1612 N N . PRO A 1 208 ? -19.811 0.911 18.704 1.00 90.06 208 PRO A N 1
ATOM 1613 C CA . PRO A 1 208 ? -20.099 2.106 19.480 1.00 90.06 208 PRO A CA 1
ATOM 1614 C C . PRO A 1 208 ? -21.064 3.051 18.751 1.00 90.06 208 PRO A C 1
ATOM 1616 O O . PRO A 1 208 ? -20.896 3.327 17.562 1.00 90.06 208 PRO A O 1
ATOM 1619 N N . SER A 1 209 ? -22.025 3.616 19.480 1.00 87.69 209 SER A N 1
ATOM 1620 C CA . SER A 1 209 ? -23.088 4.459 18.911 1.00 87.69 209 SER A CA 1
ATOM 1621 C C . SER A 1 209 ? -22.565 5.740 18.255 1.00 87.69 209 SER A C 1
ATOM 1623 O O . SER A 1 209 ? -23.131 6.220 17.277 1.00 87.69 209 SER A O 1
ATOM 1625 N N . ASN A 1 210 ? -21.452 6.281 18.754 1.00 90.38 210 ASN A N 1
ATOM 1626 C CA . ASN A 1 210 ? -20.789 7.467 18.212 1.00 90.38 210 ASN A CA 1
ATOM 1627 C C . ASN A 1 210 ? -19.551 7.130 17.358 1.00 90.38 210 ASN A C 1
ATOM 1629 O O . ASN A 1 210 ? -18.728 8.017 17.139 1.00 90.38 210 ASN A O 1
ATOM 1633 N N . PHE A 1 211 ? -19.381 5.883 16.895 1.00 86.12 211 PHE A N 1
ATOM 1634 C CA . PHE A 1 211 ? -18.152 5.445 16.217 1.00 86.12 211 PHE A CA 1
ATOM 1635 C C . PHE A 1 211 ? -17.772 6.332 15.022 1.00 86.12 211 PHE A C 1
ATOM 1637 O O . PHE A 1 211 ? -16.620 6.747 14.912 1.00 86.12 211 PHE A O 1
ATOM 1644 N N . ILE A 1 212 ? -18.738 6.670 14.160 1.00 79.25 212 ILE A N 1
ATOM 1645 C CA . ILE A 1 212 ? -18.502 7.500 12.966 1.00 79.25 212 ILE A CA 1
ATOM 1646 C C . ILE A 1 212 ? -17.963 8.881 13.361 1.00 79.25 212 ILE A C 1
ATOM 1648 O O . ILE A 1 212 ? -16.972 9.351 12.800 1.00 79.25 212 ILE A O 1
ATOM 1652 N N . GLU A 1 213 ? -18.573 9.517 14.361 1.00 80.38 213 GLU A N 1
ATOM 1653 C CA . GLU A 1 213 ? -18.139 10.831 14.840 1.00 80.38 213 GLU A CA 1
ATOM 1654 C C . GLU A 1 213 ? -16.787 10.751 15.563 1.00 80.38 213 GLU A C 1
ATOM 1656 O O . GLU A 1 213 ? -15.907 11.576 15.326 1.00 80.38 213 GLU A O 1
ATOM 1661 N N . ALA A 1 214 ? -16.564 9.718 16.381 1.00 82.62 214 ALA A N 1
ATOM 1662 C CA . ALA A 1 214 ? -15.279 9.483 17.035 1.00 82.62 214 ALA A CA 1
ATOM 1663 C C . ALA A 1 214 ? -14.145 9.293 16.012 1.00 82.62 214 ALA A C 1
ATOM 1665 O O . ALA A 1 214 ? -13.055 9.837 16.193 1.00 82.62 214 ALA A O 1
ATOM 1666 N N . HIS A 1 215 ? -14.411 8.581 14.914 1.00 82.31 215 HIS A N 1
ATOM 1667 C CA . HIS A 1 215 ? -13.474 8.402 13.807 1.00 82.31 215 HIS A CA 1
ATOM 1668 C C . HIS A 1 215 ? -13.211 9.715 13.056 1.00 82.31 215 HIS A C 1
ATOM 1670 O O . HIS A 1 215 ? -12.061 10.057 12.790 1.00 82.31 215 HIS A O 1
ATOM 1676 N N . ARG A 1 216 ? -14.254 10.501 12.762 1.00 76.00 216 ARG A N 1
ATOM 1677 C CA . ARG A 1 216 ? -14.113 11.824 12.128 1.00 76.00 216 ARG A CA 1
ATOM 1678 C C . ARG A 1 216 ? -13.304 12.796 12.994 1.00 76.00 216 ARG A C 1
ATOM 1680 O O . ARG A 1 216 ? -12.540 13.606 12.472 1.00 76.00 216 ARG A O 1
ATOM 1687 N N . GLN A 1 217 ? -13.455 12.735 14.316 1.00 80.69 217 GLN A N 1
ATOM 1688 C CA . GLN A 1 217 ? -12.634 13.521 15.239 1.00 80.69 217 GLN A CA 1
ATOM 1689 C C . GLN A 1 217 ? -11.189 13.027 15.259 1.00 80.69 217 GLN A C 1
ATOM 1691 O O . GLN A 1 217 ? -10.272 13.843 15.236 1.00 80.69 217 GLN A O 1
ATOM 1696 N N . TYR A 1 218 ? -10.986 11.710 15.263 1.00 79.31 218 TYR A N 1
ATOM 1697 C CA . TYR A 1 218 ? -9.665 11.094 15.190 1.00 79.31 218 TYR A CA 1
ATOM 1698 C C . TYR A 1 218 ? -8.895 11.514 13.929 1.00 79.31 218 TYR A C 1
ATOM 1700 O O . TYR A 1 218 ? -7.751 11.947 14.038 1.00 79.31 218 TYR A O 1
ATOM 1708 N N . SER A 1 219 ? -9.528 11.498 12.752 1.00 65.00 219 SER A N 1
ATOM 1709 C CA . SER A 1 219 ? -8.877 11.881 11.490 1.00 65.00 219 SER A CA 1
ATOM 1710 C C . SER A 1 219 ? -8.490 13.364 11.423 1.00 65.00 219 SER A C 1
ATOM 1712 O O . SER A 1 219 ? -7.600 13.736 10.663 1.00 65.00 219 SER A O 1
ATOM 1714 N N . LYS A 1 220 ? -9.158 14.221 12.208 1.00 69.88 220 LYS A N 1
ATOM 1715 C CA . LYS A 1 220 ? -8.861 15.660 12.320 1.00 69.88 220 LYS A CA 1
ATOM 1716 C C . LYS A 1 220 ? -7.804 15.979 13.379 1.00 69.88 220 LYS A C 1
ATOM 1718 O O . LYS A 1 220 ? -7.279 17.090 13.392 1.00 69.88 220 LYS A O 1
ATOM 1723 N N . GLN A 1 221 ? -7.502 15.048 14.284 1.00 67.25 221 GLN A N 1
ATOM 1724 C CA . GLN A 1 221 ? -6.485 15.265 15.305 1.00 67.25 221 GLN A CA 1
ATOM 1725 C C . GLN A 1 221 ? -5.094 15.192 14.673 1.00 67.25 22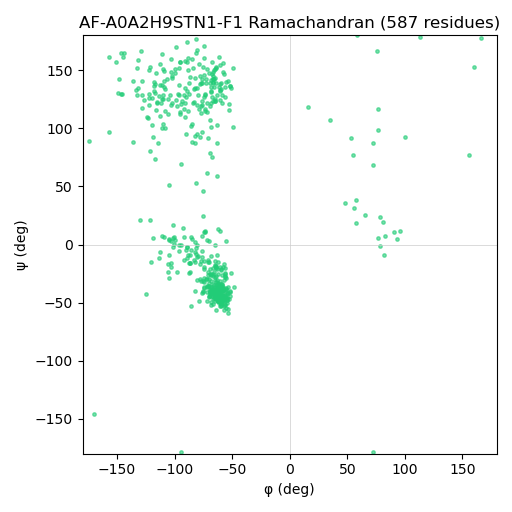1 GLN A C 1
ATOM 1727 O O . GLN A 1 221 ? -4.636 14.134 14.248 1.00 67.25 221 GLN A O 1
ATOM 1732 N N . THR A 1 222 ? -4.371 16.312 14.676 1.00 55.97 222 THR A N 1
ATOM 1733 C CA . THR A 1 222 ? -2.911 16.270 14.546 1.00 55.97 222 THR A CA 1
ATOM 1734 C C . THR A 1 222 ? -2.356 15.470 15.717 1.00 55.97 222 THR A C 1
ATOM 1736 O O . THR A 1 222 ? -2.767 15.734 16.846 1.00 55.97 222 THR A O 1
ATOM 1739 N N . MET A 1 223 ? -1.450 14.510 15.472 1.00 54.84 223 MET A N 1
ATOM 1740 C CA . MET A 1 223 ? -0.779 13.753 16.538 1.00 54.84 223 MET A CA 1
ATOM 1741 C C . MET A 1 223 ? -0.218 14.713 17.581 1.00 54.84 223 MET A C 1
ATOM 1743 O O . MET A 1 223 ? 0.828 15.334 17.386 1.00 54.84 223 MET A O 1
ATOM 1747 N N . ASP A 1 224 ? -0.936 14.829 18.687 1.00 49.75 224 ASP A N 1
ATOM 1748 C CA . ASP A 1 224 ? -0.573 15.733 19.750 1.00 49.75 224 ASP A CA 1
ATOM 1749 C C . ASP A 1 224 ? 0.521 15.028 20.560 1.00 49.75 224 ASP A C 1
ATOM 1751 O O . ASP A 1 224 ? 0.274 14.138 21.377 1.00 49.75 224 ASP A O 1
ATOM 1755 N N . LEU A 1 225 ? 1.775 15.344 20.230 1.00 52.25 225 LEU A N 1
ATOM 1756 C CA . LEU A 1 225 ? 2.969 14.853 20.927 1.00 52.25 225 LEU A CA 1
ATOM 1757 C C . LEU A 1 225 ? 3.157 15.550 22.284 1.00 52.25 225 LEU A C 1
ATOM 1759 O O . LEU A 1 225 ? 4.210 15.424 22.908 1.00 52.25 225 LEU A O 1
ATOM 1763 N N . THR A 1 226 ? 2.157 16.298 22.750 1.00 58.31 226 THR A N 1
ATOM 1764 C CA . THR A 1 226 ? 2.249 17.045 23.994 1.00 58.31 226 THR A CA 1
ATOM 1765 C C . THR A 1 226 ? 2.402 16.106 25.202 1.00 58.31 226 THR A C 1
ATOM 1767 O O . THR A 1 226 ? 1.699 15.094 25.315 1.00 58.31 226 THR A O 1
ATOM 1770 N N . PRO A 1 227 ? 3.273 16.456 26.172 1.00 59.44 227 PRO A N 1
ATOM 1771 C CA . PRO A 1 227 ? 3.503 15.690 27.407 1.00 59.44 227 PRO A CA 1
ATOM 1772 C C . PRO A 1 227 ? 2.229 15.332 28.192 1.00 59.44 227 PRO A C 1
ATOM 1774 O O . PRO A 1 227 ? 2.180 14.356 28.944 1.00 59.44 227 PRO A O 1
ATOM 1777 N N . PHE A 1 228 ? 1.166 16.117 28.011 1.00 70.56 228 PHE A N 1
ATOM 1778 C CA . PHE A 1 228 ? -0.085 16.017 28.757 1.00 70.56 228 PHE A CA 1
ATOM 1779 C C . PHE A 1 228 ? -1.211 15.297 28.006 1.00 70.56 228 PHE A C 1
ATOM 1781 O O . PHE A 1 228 ? -2.324 15.218 28.530 1.00 70.56 228 PHE A O 1
ATOM 1788 N N . TYR A 1 229 ? -0.940 14.712 26.834 1.00 75.06 229 TYR A N 1
ATOM 1789 C CA . TYR A 1 229 ? -1.952 14.018 26.028 1.00 75.06 229 TYR A CA 1
ATOM 1790 C C . TYR A 1 229 ? -2.712 12.933 26.815 1.00 75.06 229 TYR A C 1
ATOM 1792 O O . TYR A 1 229 ? -3.927 12.799 26.696 1.00 75.06 229 TYR A O 1
ATOM 1800 N N . HIS A 1 230 ? -2.036 12.219 27.722 1.00 81.06 230 HIS A N 1
ATOM 1801 C CA . HIS A 1 230 ? -2.675 11.221 28.586 1.00 81.06 230 HIS A CA 1
ATOM 1802 C C . HIS A 1 230 ? -3.747 11.816 29.521 1.00 81.06 230 HIS A C 1
ATOM 1804 O O . HIS A 1 230 ? -4.758 11.166 29.775 1.00 81.06 230 HIS A O 1
ATOM 1810 N N . ARG A 1 231 ? -3.582 13.059 30.003 1.00 86.12 231 ARG A N 1
ATOM 1811 C CA . ARG A 1 231 ? -4.599 13.744 30.825 1.00 86.12 231 ARG A CA 1
ATOM 1812 C C . ARG A 1 231 ? -5.831 14.097 29.996 1.00 86.12 231 ARG A C 1
ATOM 1814 O O . ARG A 1 231 ? -6.953 13.922 30.470 1.00 86.12 231 ARG A O 1
ATOM 1821 N N . LEU A 1 232 ? -5.623 14.545 28.755 1.00 84.75 232 LEU A N 1
ATOM 1822 C CA . LEU A 1 232 ? -6.703 14.807 27.801 1.00 84.75 232 LEU A CA 1
ATOM 1823 C C . LEU A 1 232 ? -7.473 13.523 27.475 1.00 84.75 232 LEU A C 1
ATOM 1825 O O . LEU A 1 232 ? -8.699 13.524 27.566 1.00 84.75 232 LEU A O 1
ATOM 1829 N N . LEU A 1 233 ? -6.770 12.418 27.201 1.00 85.50 233 LEU A N 1
ATOM 1830 C CA . LEU A 1 233 ? -7.389 11.104 27.001 1.00 85.50 233 LEU A CA 1
ATOM 1831 C C . LEU A 1 233 ? -8.220 10.676 28.216 1.00 85.50 233 LEU A C 1
ATOM 1833 O O . LEU A 1 233 ? -9.360 10.243 28.053 1.00 85.50 233 LEU A O 1
ATOM 1837 N N . ILE A 1 234 ? -7.689 10.850 29.434 1.00 89.81 234 ILE A N 1
ATOM 1838 C CA . ILE A 1 234 ? -8.416 10.539 30.674 1.00 89.81 234 ILE A CA 1
ATOM 1839 C C . ILE A 1 234 ? -9.694 11.355 30.809 1.00 89.81 234 ILE A C 1
ATOM 1841 O O . ILE A 1 234 ? -10.748 10.809 31.139 1.00 89.81 234 ILE A O 1
ATOM 1845 N N . ARG A 1 235 ? -9.627 12.654 30.520 1.00 90.06 235 ARG A N 1
ATOM 1846 C CA . ARG A 1 235 ? -10.809 13.514 30.515 1.00 90.06 235 ARG A CA 1
ATOM 1847 C C . ARG A 1 235 ? -11.835 13.038 29.485 1.00 90.06 235 ARG A C 1
ATOM 1849 O O . ARG A 1 235 ? -13.005 12.915 29.833 1.00 90.06 235 ARG A O 1
ATOM 1856 N N . LYS A 1 236 ? -11.396 12.724 28.262 1.00 89.44 236 LYS A N 1
ATOM 1857 C CA . LYS A 1 236 ? -12.266 12.272 27.168 1.00 89.44 236 LYS A CA 1
ATOM 1858 C C . LYS A 1 236 ? -12.983 10.967 27.498 1.00 89.44 236 LYS A C 1
ATOM 1860 O O . LYS A 1 236 ? -14.192 10.906 27.314 1.00 89.44 236 LYS A O 1
ATOM 1865 N N . PHE A 1 237 ? -12.302 9.952 28.038 1.00 88.94 237 PHE A N 1
ATOM 1866 C CA . PHE A 1 237 ? -13.001 8.698 28.343 1.00 88.94 237 PHE A CA 1
ATOM 1867 C C . PHE A 1 237 ? -13.940 8.801 29.551 1.00 88.94 237 PHE A C 1
ATOM 1869 O O . PHE A 1 237 ? -14.965 8.128 29.571 1.00 88.94 237 PHE A O 1
ATOM 1876 N N . ASN A 1 238 ? -13.650 9.663 30.536 1.00 89.81 238 ASN A N 1
ATOM 1877 C CA . ASN A 1 238 ? -14.576 9.894 31.655 1.00 89.81 238 ASN A CA 1
ATOM 1878 C C . ASN A 1 238 ? -15.892 10.541 31.187 1.00 89.81 238 ASN A C 1
ATOM 1880 O O . ASN A 1 238 ? -16.923 10.336 31.822 1.00 89.81 238 ASN A O 1
ATOM 1884 N N . GLN A 1 239 ? -15.848 11.303 30.089 1.00 93.62 239 GLN A N 1
ATOM 1885 C CA . GLN A 1 239 ? -17.003 11.968 29.479 1.00 93.62 239 GLN A CA 1
ATOM 1886 C C . GLN A 1 239 ? -17.839 11.043 28.583 1.00 93.62 239 GLN A C 1
ATOM 1888 O O . GLN A 1 239 ? -18.908 11.451 28.141 1.00 93.62 239 GLN A O 1
ATOM 1893 N N . LEU A 1 240 ? -17.383 9.815 28.308 1.00 95.06 240 LEU A N 1
ATOM 1894 C CA . LEU A 1 240 ? -18.157 8.874 27.500 1.00 95.06 240 LEU A CA 1
ATOM 1895 C C . LEU A 1 240 ? -19.437 8.475 28.239 1.00 95.06 240 LEU A C 1
ATOM 1897 O O . LEU A 1 240 ? -19.416 8.147 29.432 1.00 95.06 240 LEU A O 1
ATOM 1901 N N . THR A 1 241 ? -20.548 8.455 27.513 1.00 96.31 241 THR A N 1
ATOM 1902 C CA . THR A 1 241 ? -21.769 7.774 27.959 1.00 96.31 241 THR A CA 1
ATOM 1903 C C . THR A 1 241 ? -21.701 6.285 27.585 1.00 96.31 241 THR A C 1
ATOM 1905 O O . THR A 1 241 ? -20.875 5.902 26.748 1.00 96.31 241 THR A O 1
ATOM 1908 N N . PRO A 1 242 ? -22.483 5.404 28.236 1.00 96.50 242 PRO A N 1
ATOM 1909 C CA . PRO A 1 242 ? -22.534 3.994 27.862 1.00 96.50 242 PRO A CA 1
ATOM 1910 C C . PRO A 1 242 ? -22.805 3.788 26.367 1.00 96.50 242 PRO A C 1
ATOM 1912 O O . PRO A 1 242 ? -23.636 4.470 25.776 1.00 96.50 242 PRO A O 1
ATOM 1915 N N . GLY A 1 243 ? -22.081 2.859 25.747 1.00 92.56 243 GLY A N 1
ATOM 1916 C CA . GLY A 1 243 ? -22.163 2.588 24.312 1.00 92.56 243 GLY A CA 1
ATOM 1917 C C . GLY A 1 243 ? -21.338 3.535 23.434 1.00 92.56 243 GLY A C 1
ATOM 1918 O O . GLY A 1 243 ? -21.169 3.244 22.253 1.00 92.56 243 GLY A O 1
ATOM 1919 N N . GLN A 1 244 ? -20.770 4.616 23.979 1.00 96.06 244 GLN A N 1
ATOM 1920 C CA . GLN A 1 244 ? -19.875 5.503 23.234 1.00 96.06 244 GLN A CA 1
ATOM 1921 C C . GLN A 1 244 ? -18.410 5.063 23.308 1.00 96.06 244 GLN A C 1
ATOM 1923 O O . GLN A 1 244 ? -17.976 4.388 24.249 1.00 96.06 244 GLN A O 1
ATOM 1928 N N . CYS A 1 245 ? -17.626 5.501 22.324 1.00 96.06 245 CYS A N 1
ATOM 1929 C CA . CYS A 1 245 ? -16.192 5.305 22.253 1.00 96.06 245 CYS A CA 1
ATOM 1930 C C . CYS A 1 245 ? -15.392 6.589 21.999 1.00 96.06 245 CYS A C 1
ATOM 1932 O O . CYS A 1 245 ? -15.915 7.638 21.614 1.00 96.06 245 CYS A O 1
ATOM 1934 N N . HIS A 1 246 ? -14.083 6.463 22.206 1.00 94.44 246 HIS A N 1
ATOM 1935 C CA . HIS A 1 246 ? -13.067 7.418 21.789 1.00 94.44 246 HIS A CA 1
ATOM 1936 C C . HIS A 1 246 ? -11.930 6.680 21.075 1.00 94.44 246 HIS A C 1
ATOM 1938 O O . HIS A 1 246 ? -11.471 5.647 21.570 1.00 94.44 246 HIS A O 1
ATOM 1944 N N . ILE A 1 247 ? -11.475 7.219 19.941 1.00 89.44 247 ILE A N 1
ATOM 1945 C CA . ILE A 1 247 ? -10.393 6.667 19.113 1.00 89.44 247 ILE A CA 1
ATOM 1946 C C . ILE A 1 247 ? -9.181 7.596 19.206 1.00 89.44 247 ILE A C 1
ATOM 1948 O O . ILE A 1 247 ? -9.331 8.818 19.179 1.00 89.44 247 ILE A O 1
ATOM 1952 N N . PHE A 1 248 ? -7.986 7.024 19.337 1.00 87.31 248 PHE A N 1
ATOM 1953 C CA . PHE A 1 248 ? -6.742 7.771 19.507 1.00 87.31 248 PHE A CA 1
ATOM 1954 C C . PHE A 1 248 ? -5.535 7.015 18.942 1.00 87.31 248 PHE A C 1
ATOM 1956 O O . PHE A 1 248 ? -5.532 5.789 18.821 1.00 87.31 248 PHE A O 1
ATOM 1963 N N . SER A 1 249 ? -4.474 7.754 18.613 1.00 82.12 249 SER A N 1
ATOM 1964 C CA . SER A 1 249 ? -3.238 7.168 18.087 1.00 82.12 249 SER A CA 1
ATOM 1965 C C . SER A 1 249 ? -2.350 6.654 19.216 1.00 82.12 249 SER A C 1
ATOM 1967 O O . SER A 1 249 ? -2.069 7.357 20.190 1.00 82.12 249 SER A O 1
ATOM 1969 N N . MET A 1 250 ? -1.827 5.446 19.034 1.00 79.00 250 MET A N 1
ATOM 1970 C CA . MET A 1 250 ? -0.851 4.809 19.910 1.00 79.00 250 MET A CA 1
ATOM 1971 C C . MET A 1 250 ? 0.427 4.534 19.115 1.00 79.00 250 MET A C 1
ATOM 1973 O O . MET A 1 250 ? 0.542 3.501 18.468 1.00 79.00 250 MET A O 1
ATOM 1977 N N . GLY A 1 251 ? 1.399 5.446 19.125 1.00 69.44 251 GLY A N 1
ATOM 1978 C CA . GLY A 1 251 ? 2.600 5.314 18.288 1.00 69.44 251 GLY A CA 1
ATOM 1979 C C . GLY A 1 251 ? 3.918 5.557 19.017 1.00 69.44 251 GLY A C 1
ATOM 1980 O O . GLY A 1 251 ? 3.954 6.320 19.985 1.00 69.44 251 GLY A O 1
ATOM 1981 N N . THR A 1 252 ? 4.971 4.907 18.517 1.00 61.66 252 THR A N 1
ATOM 1982 C CA . THR A 1 252 ? 6.381 5.311 18.645 1.00 61.66 252 THR A CA 1
ATOM 1983 C C . THR A 1 252 ? 6.795 6.131 17.414 1.00 61.66 252 THR A C 1
ATOM 1985 O O . THR A 1 252 ? 5.991 6.362 16.509 1.00 61.66 252 THR A O 1
ATOM 1988 N N . LEU A 1 253 ? 8.060 6.557 17.350 1.00 57.09 253 LEU A N 1
ATOM 1989 C CA . LEU A 1 253 ? 8.622 7.244 16.179 1.00 57.09 253 LEU A CA 1
ATOM 1990 C C . LEU A 1 253 ? 8.639 6.389 14.895 1.00 57.09 253 LEU A C 1
ATOM 1992 O O . LEU A 1 253 ? 8.640 6.953 13.804 1.00 57.09 253 LEU A O 1
ATOM 1996 N N . SER A 1 254 ? 8.658 5.056 15.000 1.00 54.53 254 SER A N 1
ATOM 1997 C CA . SER A 1 254 ? 8.795 4.138 13.855 1.00 54.53 254 SER A CA 1
ATOM 1998 C C . SER A 1 254 ? 7.557 3.276 13.583 1.00 54.53 254 SER A C 1
ATOM 2000 O O . SER A 1 254 ? 7.478 2.648 12.528 1.00 54.53 254 SER A O 1
ATOM 2002 N N . HIS A 1 255 ? 6.585 3.244 14.501 1.00 68.00 255 HIS A N 1
ATOM 2003 C CA . HIS A 1 255 ? 5.422 2.357 14.438 1.00 68.00 255 HIS A CA 1
ATOM 2004 C C . HIS A 1 255 ? 4.189 3.042 15.028 1.00 68.00 255 HIS A C 1
ATOM 2006 O O . HIS A 1 255 ? 4.243 3.550 16.146 1.00 68.00 255 HIS A O 1
ATOM 2012 N N . MET A 1 256 ? 3.060 3.039 14.316 1.00 73.19 256 MET A N 1
ATOM 2013 C CA . MET A 1 256 ? 1.819 3.646 14.810 1.00 73.19 256 MET A CA 1
ATOM 2014 C C . MET A 1 256 ? 0.660 2.655 14.761 1.00 73.19 256 MET A C 1
ATOM 2016 O O . MET A 1 256 ? 0.337 2.099 13.717 1.00 73.19 256 MET A O 1
ATOM 2020 N N . MET A 1 257 ? 0.048 2.472 15.926 1.00 81.94 257 MET A N 1
ATOM 2021 C CA . MET A 1 257 ? -1.106 1.626 16.209 1.00 81.94 257 MET A CA 1
ATOM 2022 C C . MET A 1 257 ? -2.312 2.517 16.527 1.00 81.94 257 MET A C 1
ATOM 2024 O O . MET A 1 257 ? -2.154 3.696 16.862 1.00 81.94 257 MET A O 1
ATOM 2028 N N . THR A 1 258 ? -3.511 1.944 16.494 1.00 85.69 258 THR A N 1
ATOM 2029 C CA . THR A 1 258 ? -4.750 2.675 16.797 1.00 85.69 258 THR A CA 1
ATOM 2030 C C . THR A 1 258 ? -5.408 2.082 18.035 1.00 85.69 258 THR A C 1
ATOM 2032 O O . THR A 1 258 ? -5.566 0.868 18.138 1.00 85.69 258 THR A O 1
ATOM 2035 N N . GLY A 1 259 ? -5.768 2.932 18.993 1.00 90.75 259 GLY A N 1
ATOM 2036 C CA . GLY A 1 259 ? -6.504 2.551 20.194 1.00 90.75 259 GLY A CA 1
ATOM 2037 C C . GLY A 1 259 ? -7.949 3.034 20.128 1.00 90.75 259 GLY A C 1
ATOM 2038 O O . GLY A 1 259 ? -8.214 4.141 19.663 1.00 90.75 259 GLY A O 1
ATOM 2039 N N . MET A 1 260 ? -8.881 2.231 20.634 1.00 94.38 260 MET A N 1
ATOM 2040 C CA . MET A 1 260 ? -10.259 2.647 20.887 1.00 94.38 260 MET A CA 1
ATOM 2041 C C . MET A 1 260 ? -10.706 2.182 22.269 1.00 94.38 260 MET A C 1
ATOM 2043 O O . MET A 1 260 ? -10.528 1.025 22.640 1.00 94.38 260 MET A O 1
ATOM 2047 N N . ILE A 1 261 ? -11.311 3.089 23.030 1.00 96.00 261 ILE A N 1
ATOM 2048 C CA . ILE A 1 261 ? -11.930 2.796 24.326 1.00 96.00 261 ILE A CA 1
ATOM 2049 C C . ILE A 1 261 ? -13.438 2.931 24.161 1.00 96.00 261 ILE A C 1
ATOM 2051 O O . ILE A 1 261 ? -13.890 3.996 23.752 1.00 96.00 261 ILE A O 1
ATOM 2055 N N . LYS A 1 262 ? -14.202 1.891 24.506 1.00 96.56 262 LYS A N 1
ATOM 2056 C CA . LYS A 1 262 ? -15.673 1.892 24.580 1.00 96.56 262 LYS A CA 1
ATOM 2057 C C . LYS A 1 262 ? -16.104 1.821 26.043 1.00 96.56 262 LYS A C 1
ATOM 2059 O O . LYS A 1 262 ? -15.532 1.039 26.801 1.00 96.56 262 LYS A O 1
ATOM 2064 N N . LYS A 1 263 ? -17.088 2.624 26.448 1.00 97.25 263 LYS A N 1
ATOM 2065 C CA . LYS A 1 263 ? -17.701 2.522 27.780 1.00 97.25 263 LYS A CA 1
ATOM 2066 C C . LYS A 1 263 ? -18.883 1.562 27.731 1.00 97.25 263 LYS A C 1
ATOM 2068 O O . LYS A 1 263 ? -19.778 1.730 26.906 1.00 97.25 263 LYS A O 1
ATOM 2073 N N . GLU A 1 264 ? -18.888 0.579 28.616 1.00 96.06 264 GLU A N 1
ATOM 2074 C CA . GLU A 1 264 ? -19.946 -0.424 28.704 1.00 96.06 264 GLU A CA 1
ATOM 2075 C C . GLU A 1 264 ? -21.082 0.036 29.630 1.00 96.06 264 GLU A C 1
ATOM 2077 O O . GLU A 1 264 ? -20.905 0.919 30.476 1.00 96.06 264 GLU A O 1
ATOM 2082 N N . ALA A 1 265 ? -22.260 -0.579 29.487 1.00 94.12 265 ALA A N 1
ATOM 2083 C CA . ALA A 1 265 ? -23.443 -0.273 30.300 1.00 94.12 265 ALA A CA 1
ATOM 2084 C C . ALA A 1 265 ? -23.207 -0.467 31.807 1.00 94.12 265 ALA A C 1
ATOM 2086 O O . ALA A 1 265 ? -23.687 0.319 32.616 1.00 94.12 265 ALA A O 1
ATOM 2087 N N . ASN A 1 266 ? -22.388 -1.453 32.179 1.00 93.88 266 ASN A N 1
ATOM 2088 C CA . ASN A 1 266 ? -22.007 -1.736 33.565 1.00 93.88 266 ASN A CA 1
ATOM 2089 C C . ASN A 1 266 ? -20.953 -0.760 34.141 1.00 93.88 266 ASN A C 1
ATOM 2091 O O . ASN A 1 266 ? -20.405 -1.005 35.214 1.00 93.88 266 ASN A O 1
ATOM 2095 N N . GLY A 1 267 ? -20.600 0.309 33.418 1.00 93.19 267 GLY A N 1
ATOM 2096 C CA . GLY A 1 267 ? -19.612 1.303 33.847 1.00 93.19 267 GLY A CA 1
ATOM 2097 C C . GLY A 1 267 ? -18.146 0.874 33.693 1.00 93.19 267 GLY A C 1
ATOM 2098 O O . GLY A 1 267 ? -17.249 1.671 33.984 1.00 93.19 267 GLY A O 1
ATOM 2099 N N . THR A 1 268 ? -17.883 -0.347 33.219 1.00 96.81 268 THR A N 1
ATOM 2100 C CA . THR A 1 268 ? -16.539 -0.790 32.817 1.00 96.81 268 THR A CA 1
ATOM 2101 C C . THR A 1 268 ? -16.200 -0.312 31.403 1.00 96.81 268 THR A C 1
ATOM 2103 O O . THR A 1 268 ? -17.006 0.338 30.735 1.00 96.81 268 THR A O 1
ATOM 2106 N N . TYR A 1 269 ? -14.980 -0.598 30.950 1.00 97.31 269 TYR A N 1
ATOM 2107 C CA . TYR A 1 269 ? -14.523 -0.251 29.610 1.00 97.31 269 TYR A CA 1
ATOM 2108 C C . TYR A 1 269 ? -14.075 -1.484 28.826 1.00 97.31 269 TYR A C 1
ATOM 2110 O O . TYR A 1 269 ? -13.523 -2.429 29.395 1.00 97.31 269 TYR A O 1
ATOM 2118 N N . THR A 1 270 ? -14.225 -1.413 27.508 1.00 96.75 270 THR A N 1
ATOM 2119 C CA . THR A 1 270 ? -13.557 -2.303 26.556 1.00 96.75 270 THR A CA 1
ATOM 2120 C C . THR A 1 270 ? -12.478 -1.529 25.811 1.00 96.75 270 THR A C 1
ATOM 2122 O O . THR A 1 270 ? -12.706 -0.411 25.344 1.00 96.75 270 THR A O 1
ATOM 2125 N N . PHE A 1 271 ? -11.293 -2.123 25.706 1.00 95.81 271 PHE A N 1
ATOM 2126 C CA . PHE A 1 271 ? -10.153 -1.576 24.984 1.00 95.81 271 PHE A CA 1
ATOM 2127 C C . PHE A 1 271 ? -9.892 -2.390 23.722 1.00 95.81 271 PHE A C 1
ATOM 2129 O O . PHE A 1 271 ? -9.690 -3.601 23.798 1.00 95.81 271 PHE A O 1
ATOM 2136 N N . TYR A 1 272 ? -9.855 -1.708 22.584 1.00 94.69 272 TYR A N 1
ATOM 2137 C CA . TYR A 1 272 ? -9.491 -2.257 21.286 1.00 94.69 272 TYR A CA 1
ATOM 2138 C C . TYR A 1 272 ? -8.145 -1.673 20.881 1.00 94.69 272 TYR A C 1
ATOM 2140 O O . TYR A 1 272 ? -7.956 -0.455 20.894 1.00 94.69 272 TYR A O 1
ATOM 2148 N N . GLN A 1 273 ? -7.213 -2.538 20.509 1.00 92.81 273 GLN A N 1
ATOM 2149 C CA . GLN A 1 273 ? -5.889 -2.155 20.051 1.00 92.81 273 GLN A CA 1
ATOM 2150 C C . GLN A 1 273 ? -5.653 -2.746 18.670 1.00 92.81 273 GLN A C 1
ATOM 2152 O O . GLN A 1 273 ? -5.514 -3.954 18.518 1.00 92.81 273 GLN A O 1
ATOM 2157 N N . ALA A 1 274 ? -5.629 -1.891 17.657 1.00 89.81 274 ALA A N 1
ATOM 2158 C CA . ALA A 1 274 ? -5.391 -2.304 16.292 1.00 89.81 274 ALA A CA 1
ATOM 2159 C C . ALA A 1 274 ? -3.906 -2.178 15.945 1.00 89.81 274 ALA A C 1
ATOM 2161 O O . ALA A 1 274 ? -3.312 -1.100 16.052 1.00 89.81 274 ALA A O 1
ATOM 2162 N N . ASN A 1 275 ? -3.315 -3.285 15.505 1.00 87.88 275 ASN A N 1
ATOM 2163 C CA . ASN A 1 275 ? -1.957 -3.343 14.991 1.00 87.88 275 ASN A CA 1
ATOM 2164 C C . ASN A 1 275 ? -1.873 -4.403 13.895 1.00 87.88 275 ASN A C 1
ATOM 2166 O O . ASN A 1 275 ? -2.312 -5.535 14.069 1.00 87.88 275 ASN A O 1
ATOM 2170 N N . SER A 1 276 ? -1.322 -4.012 12.754 1.00 79.75 276 SER A N 1
ATOM 2171 C CA . SER A 1 276 ? -1.244 -4.826 11.542 1.00 79.75 276 SER A CA 1
ATOM 2172 C C . SER A 1 276 ? 0.189 -5.222 11.177 1.00 79.75 276 SER A C 1
ATOM 2174 O O . SER A 1 276 ? 0.367 -5.980 10.227 1.00 79.75 276 SER A O 1
ATOM 2176 N N . GLY A 1 277 ? 1.205 -4.704 11.877 1.00 72.69 277 GLY A N 1
ATOM 2177 C CA . GLY A 1 277 ? 2.609 -4.924 11.528 1.00 72.69 277 GLY A CA 1
ATOM 2178 C C . GLY A 1 277 ? 3.058 -6.380 11.678 1.00 72.69 277 GLY A C 1
ATOM 2179 O O . GLY A 1 277 ? 2.566 -7.122 12.525 1.00 72.69 277 GLY A O 1
ATOM 2180 N N . GLN A 1 278 ? 4.025 -6.794 10.861 1.00 65.00 278 GLN A N 1
ATOM 2181 C CA . GLN A 1 278 ? 4.733 -8.062 11.043 1.00 65.00 278 GLN A CA 1
ATOM 2182 C C . GLN A 1 278 ? 5.585 -8.031 12.330 1.00 65.00 278 GLN A C 1
ATOM 2184 O O . GLN A 1 278 ? 6.181 -7.005 12.649 1.00 65.00 278 GLN A O 1
ATOM 2189 N N . GLY A 1 279 ? 5.658 -9.152 13.060 1.00 60.53 279 GLY A N 1
ATOM 2190 C CA . GLY A 1 279 ? 6.452 -9.274 14.297 1.00 60.53 279 GLY A CA 1
ATOM 2191 C C . GLY A 1 279 ? 5.673 -9.042 15.597 1.00 60.53 279 GLY A C 1
ATOM 2192 O O . GLY A 1 279 ? 6.267 -8.908 16.664 1.00 60.53 279 GLY A O 1
ATOM 2193 N N . ILE A 1 280 ? 4.339 -8.994 15.535 1.00 64.69 280 ILE A N 1
ATOM 2194 C CA . ILE A 1 280 ? 3.504 -8.962 16.736 1.00 64.69 280 ILE A CA 1
ATOM 2195 C C . ILE A 1 280 ? 3.319 -10.390 17.250 1.00 64.69 280 ILE A C 1
ATOM 2197 O O . ILE A 1 280 ? 2.408 -11.110 16.842 1.00 64.69 280 ILE A O 1
ATOM 2201 N N . ASP A 1 281 ? 4.178 -10.809 18.171 1.00 65.69 281 ASP A N 1
ATOM 2202 C CA . ASP A 1 281 ? 4.094 -12.158 18.747 1.00 65.69 281 ASP A CA 1
ATOM 2203 C C . ASP A 1 281 ? 2.977 -12.320 19.781 1.00 65.69 281 ASP A C 1
ATOM 2205 O O . ASP A 1 281 ? 2.635 -13.435 20.160 1.00 65.69 281 ASP A O 1
ATOM 2209 N N . PHE A 1 282 ? 2.374 -11.212 20.208 1.00 71.94 282 PHE A N 1
ATOM 2210 C CA . PHE A 1 282 ? 1.440 -11.173 21.333 1.00 71.94 282 PHE A CA 1
ATOM 2211 C C . PHE A 1 282 ? -0.039 -11.245 20.934 1.00 71.94 282 PHE A C 1
ATOM 2213 O O . PHE A 1 282 ? -0.903 -11.294 21.807 1.00 71.94 282 PHE A O 1
ATOM 2220 N N . HIS A 1 283 ? -0.352 -11.219 19.636 1.00 80.69 283 HIS A N 1
ATOM 2221 C CA . HIS A 1 283 ? -1.728 -11.355 19.161 1.00 80.69 283 HIS A CA 1
ATOM 2222 C C . HIS A 1 283 ? -2.090 -12.837 18.993 1.00 80.69 283 HIS A C 1
ATOM 2224 O O . HIS A 1 283 ? -1.237 -13.617 18.562 1.00 80.69 283 HIS A O 1
ATOM 2230 N N . PRO A 1 284 ? -3.345 -13.239 19.276 1.00 86.25 284 PRO A N 1
ATOM 2231 C CA . PRO A 1 284 ? -3.841 -14.560 18.912 1.00 86.25 284 PRO A CA 1
ATOM 2232 C C . PRO A 1 284 ? -3.605 -14.850 17.427 1.00 86.25 284 PRO A C 1
ATOM 2234 O O . PRO A 1 284 ? -3.860 -13.988 16.583 1.00 86.25 284 PRO A O 1
ATOM 2237 N N . LYS A 1 285 ? -3.140 -16.065 17.122 1.00 87.94 285 LYS A N 1
ATOM 2238 C CA . LYS A 1 285 ? -2.865 -16.547 15.761 1.00 87.94 285 LYS A CA 1
ATOM 2239 C C . LYS A 1 285 ? -3.790 -17.723 15.423 1.00 87.94 285 LYS A C 1
ATOM 2241 O O . LYS A 1 285 ? -4.169 -18.491 16.313 1.00 87.94 285 LYS A O 1
ATOM 2246 N N . LYS A 1 286 ? -4.166 -17.854 14.154 1.00 86.62 286 LYS A N 1
ATOM 2247 C CA . LYS A 1 286 ? -4.871 -19.017 13.593 1.00 86.62 286 LYS A CA 1
ATOM 2248 C C . LYS A 1 286 ? -4.377 -19.275 12.168 1.00 86.62 286 LYS A C 1
ATOM 2250 O O . LYS A 1 286 ? -3.721 -18.413 11.589 1.00 86.62 286 LYS A O 1
ATOM 2255 N N . LEU A 1 287 ? -4.674 -20.451 11.633 1.00 80.94 287 LEU A N 1
ATOM 2256 C CA . LEU A 1 287 ? -4.522 -20.724 10.206 1.00 80.94 287 LEU A CA 1
ATOM 2257 C C . LEU A 1 287 ? -5.881 -20.501 9.534 1.00 80.94 287 LEU A C 1
ATOM 2259 O O . LEU A 1 287 ? -6.904 -20.877 10.111 1.00 80.94 287 LEU A O 1
ATOM 2263 N N . ASP A 1 288 ? -5.891 -19.847 8.375 1.00 74.88 288 ASP A N 1
ATOM 2264 C CA . ASP A 1 288 ? -7.074 -19.778 7.512 1.00 74.88 288 ASP A CA 1
ATOM 2265 C C . ASP A 1 288 ? -7.298 -21.131 6.788 1.00 74.88 288 ASP A C 1
ATOM 2267 O O . ASP A 1 288 ? -6.448 -22.023 6.896 1.00 74.88 288 ASP A O 1
ATOM 2271 N N . PRO A 1 289 ? -8.433 -21.337 6.086 1.00 73.75 289 PRO A N 1
ATOM 2272 C CA . PRO A 1 289 ? -8.714 -22.594 5.381 1.00 73.75 289 PRO A CA 1
ATOM 2273 C C . PRO A 1 289 ? -7.676 -22.966 4.319 1.00 73.75 289 PRO A C 1
ATOM 2275 O O . PRO A 1 289 ? -7.486 -24.147 4.042 1.00 73.75 289 PRO A O 1
ATOM 2278 N N . ASP A 1 290 ? -6.994 -21.968 3.758 1.00 61.72 290 ASP A N 1
ATOM 2279 C CA . ASP A 1 290 ? -5.933 -22.174 2.778 1.00 61.72 290 ASP A CA 1
ATOM 2280 C C . ASP A 1 290 ? -4.607 -22.552 3.456 1.00 61.72 290 ASP A C 1
ATOM 2282 O O . ASP A 1 290 ? -3.684 -22.968 2.777 1.00 61.72 290 ASP A O 1
ATOM 2286 N N . GLY A 1 291 ? -4.497 -22.442 4.785 1.00 70.69 291 GLY A N 1
ATOM 2287 C CA . GLY A 1 291 ? -3.296 -22.729 5.567 1.00 70.69 291 GLY A CA 1
ATOM 2288 C C . GLY A 1 291 ? -2.373 -21.520 5.763 1.00 70.69 291 GLY A C 1
ATOM 2289 O O . GLY A 1 291 ? -1.226 -21.691 6.185 1.00 70.69 291 GLY A O 1
ATOM 2290 N N . ASN A 1 292 ? -2.808 -20.301 5.433 1.00 69.44 292 ASN A N 1
ATOM 2291 C CA . ASN A 1 292 ? -2.050 -19.084 5.711 1.00 69.44 292 ASN A CA 1
ATOM 2292 C C . ASN A 1 292 ? -2.199 -18.685 7.182 1.00 69.44 292 ASN A C 1
ATOM 2294 O O . ASN A 1 292 ? -3.270 -18.791 7.778 1.00 69.44 292 ASN A O 1
ATOM 2298 N N . MET A 1 293 ? -1.137 -18.125 7.761 1.00 78.38 293 MET A N 1
ATOM 2299 C CA . MET A 1 293 ? -1.193 -17.593 9.120 1.00 78.38 293 MET A CA 1
ATOM 2300 C C . MET A 1 293 ? -1.925 -16.250 9.170 1.00 78.38 293 MET A C 1
ATOM 2302 O O . MET A 1 293 ? -1.504 -15.260 8.566 1.00 78.38 293 MET A O 1
ATOM 2306 N N . GLU A 1 294 ? -2.966 -16.198 9.990 1.00 83.56 294 GLU A N 1
ATOM 2307 C CA . GLU A 1 294 ? -3.664 -14.981 10.366 1.00 83.56 294 GLU A CA 1
ATOM 2308 C C . GLU A 1 294 ? -3.451 -14.663 11.839 1.00 83.56 294 GLU A C 1
ATOM 2310 O O . GLU A 1 294 ? -3.217 -15.539 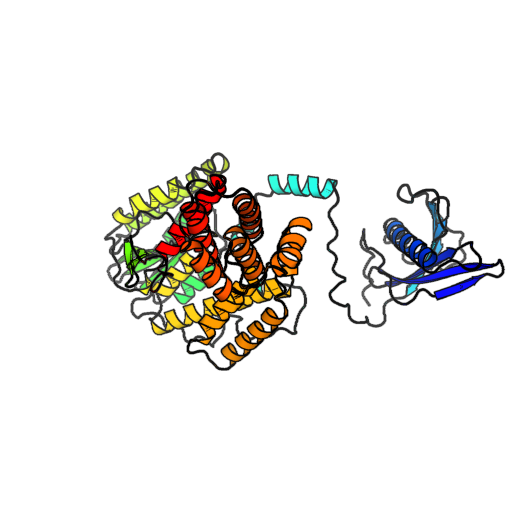12.676 1.00 83.56 294 GLU A O 1
ATOM 2315 N N . PHE A 1 295 ? -3.587 -13.387 12.177 1.00 89.50 295 PHE A N 1
ATOM 2316 C CA . PHE A 1 295 ? -3.698 -12.967 13.563 1.00 89.50 295 PHE A CA 1
ATOM 2317 C C . PHE A 1 295 ? -4.855 -12.008 13.747 1.00 89.50 295 PHE A C 1
ATOM 2319 O O . PHE A 1 295 ? -5.319 -11.351 12.812 1.00 89.50 295 PHE A O 1
ATOM 2326 N N . GLN A 1 296 ? -5.302 -11.920 14.991 1.00 91.75 296 GLN A N 1
ATOM 2327 C CA . GLN A 1 296 ? -6.348 -11.003 15.391 1.00 91.75 296 GLN A CA 1
ATOM 2328 C C . GLN A 1 296 ? -5.797 -9.572 15.365 1.00 91.75 296 GLN A C 1
ATOM 2330 O O . GLN A 1 296 ? -5.226 -9.118 16.347 1.00 91.75 296 GLN A O 1
ATOM 2335 N N . LYS A 1 297 ? -5.920 -8.849 14.247 1.00 89.88 297 LYS A N 1
ATOM 2336 C CA . LYS A 1 297 ? -5.395 -7.484 14.042 1.00 89.88 297 LYS A CA 1
ATOM 2337 C C . LYS A 1 297 ? -5.891 -6.472 15.068 1.00 89.88 297 LYS A C 1
ATOM 2339 O O . LYS A 1 297 ? -5.190 -5.500 15.339 1.00 89.88 297 LYS A O 1
ATOM 2344 N N . VAL A 1 298 ? -7.077 -6.693 15.627 1.00 92.88 298 VAL A N 1
ATOM 2345 C CA . VAL A 1 298 ? -7.644 -5.868 16.697 1.00 92.88 298 VAL A CA 1
ATOM 2346 C C . VAL A 1 298 ? -7.677 -6.679 17.989 1.00 92.88 298 VAL A C 1
ATOM 2348 O O . VAL A 1 298 ? -8.553 -7.514 18.200 1.00 92.88 298 VAL A O 1
ATOM 2351 N N . TYR A 1 299 ? -6.711 -6.439 18.867 1.00 92.00 299 TYR A N 1
ATOM 2352 C CA . TYR A 1 299 ? -6.654 -7.051 20.188 1.00 92.00 299 TYR A CA 1
ATOM 2353 C C . TYR A 1 299 ? -7.715 -6.431 21.103 1.00 92.00 299 TYR A C 1
ATOM 2355 O O . TYR A 1 299 ? -7.801 -5.206 21.207 1.00 92.00 299 TYR A O 1
ATOM 2363 N N . VAL A 1 300 ? -8.518 -7.265 21.769 1.00 94.31 300 VAL A N 1
ATOM 2364 C CA . VAL A 1 300 ? -9.667 -6.822 22.574 1.00 94.31 300 VAL A CA 1
ATOM 2365 C C . VAL A 1 300 ? -9.482 -7.212 24.035 1.00 94.31 300 VAL A C 1
ATOM 2367 O O . VAL A 1 300 ? -9.163 -8.357 24.352 1.00 94.31 300 VAL A O 1
ATOM 2370 N N . VAL A 1 301 ? -9.715 -6.259 24.939 1.00 95.38 301 VAL A N 1
ATOM 2371 C CA . VAL A 1 301 ? -9.748 -6.484 26.390 1.00 95.38 301 VAL A CA 1
ATOM 2372 C C . VAL A 1 301 ? -11.043 -5.912 26.954 1.00 95.38 301 VAL A C 1
ATOM 2374 O O . VAL A 1 301 ? -11.261 -4.705 26.878 1.00 95.38 301 VAL A O 1
ATOM 2377 N N . LYS A 1 302 ? -11.897 -6.766 27.523 1.00 96.12 302 LYS A N 1
ATOM 2378 C CA . LYS A 1 302 ? -13.208 -6.392 28.086 1.00 96.12 302 LYS A CA 1
ATOM 2379 C C . LYS A 1 302 ? -13.142 -6.237 29.609 1.00 96.12 302 LYS A C 1
ATOM 2381 O O . LYS A 1 302 ? -12.161 -6.630 30.245 1.00 96.12 302 LYS A O 1
ATOM 2386 N N . ASN A 1 303 ? -14.211 -5.694 30.195 1.00 96.31 303 ASN A N 1
ATOM 2387 C CA . ASN A 1 303 ? -14.424 -5.595 31.646 1.00 96.31 303 ASN A CA 1
ATOM 2388 C C . ASN A 1 303 ? -13.316 -4.837 32.396 1.00 96.31 303 ASN A C 1
ATOM 2390 O O . ASN A 1 303 ? -12.924 -5.217 33.499 1.00 96.31 303 ASN A O 1
ATOM 2394 N N . ILE A 1 304 ? -12.780 -3.767 31.805 1.00 97.25 304 ILE A N 1
ATOM 2395 C CA . ILE A 1 304 ? -11.692 -2.988 32.401 1.00 97.25 304 ILE A CA 1
ATOM 2396 C C . ILE A 1 304 ? -12.267 -2.017 33.442 1.00 97.25 304 ILE A C 1
ATOM 2398 O O . ILE A 1 304 ? -13.037 -1.119 33.085 1.00 97.25 304 ILE A O 1
ATOM 2402 N N . PRO A 1 305 ? -11.863 -2.109 34.722 1.00 96.75 305 PRO A N 1
ATOM 2403 C CA . PRO A 1 305 ? -12.281 -1.153 35.738 1.00 96.75 305 PRO A CA 1
ATOM 2404 C C . PRO A 1 305 ? -11.745 0.262 35.447 1.00 96.75 305 PRO A C 1
ATOM 2406 O O . PRO A 1 305 ? -10.572 0.404 35.074 1.00 96.75 305 PRO A O 1
ATOM 2409 N N . PRO A 1 306 ? -12.518 1.334 35.724 1.00 94.94 306 PRO A N 1
ATOM 2410 C CA . PRO A 1 306 ? -12.106 2.716 35.456 1.00 94.94 306 PRO A CA 1
ATOM 2411 C C . PRO A 1 306 ? -10.733 3.087 36.038 1.00 94.94 306 PRO A C 1
ATOM 2413 O O . PRO A 1 306 ? -9.926 3.741 35.377 1.00 94.94 306 PRO A O 1
ATOM 2416 N N . LYS A 1 307 ? -10.436 2.644 37.269 1.00 95.31 307 LYS A N 1
ATOM 2417 C CA . LYS A 1 307 ? -9.153 2.905 37.946 1.00 95.31 307 LYS A CA 1
ATOM 2418 C C . LYS A 1 307 ? -7.976 2.238 37.224 1.00 95.31 307 LYS A C 1
ATOM 2420 O O . LYS A 1 307 ? -6.933 2.867 37.059 1.00 95.31 307 LYS A O 1
ATOM 2425 N N . LYS A 1 308 ? -8.144 0.996 36.747 1.00 95.50 308 LYS A N 1
ATOM 2426 C CA . LYS A 1 308 ? -7.098 0.280 35.996 1.00 95.50 308 LYS A CA 1
ATOM 2427 C C . LYS A 1 308 ? -6.817 0.963 34.657 1.00 95.50 308 LYS A C 1
ATOM 2429 O O . LYS A 1 308 ? -5.651 1.175 34.332 1.00 95.50 308 LYS A O 1
ATOM 2434 N N . LEU A 1 309 ? -7.860 1.383 33.935 1.00 94.06 309 LEU A N 1
ATOM 2435 C CA . LEU A 1 309 ? -7.705 2.115 32.675 1.00 94.06 309 LEU A CA 1
ATOM 2436 C C . LEU A 1 309 ? -6.982 3.457 32.876 1.00 94.06 309 LEU A C 1
ATOM 2438 O O . LEU A 1 309 ? -6.022 3.747 32.166 1.00 94.06 309 LEU A O 1
ATOM 2442 N N . LYS A 1 310 ? -7.389 4.249 33.880 1.00 92.88 310 LYS A N 1
ATOM 2443 C CA . LYS A 1 310 ? -6.732 5.522 34.244 1.00 92.88 310 LYS A CA 1
ATOM 2444 C C . LYS A 1 310 ? -5.240 5.342 34.510 1.00 92.88 310 LYS A C 1
ATOM 2446 O O . LYS A 1 310 ? -4.423 6.089 33.966 1.00 92.88 310 LYS A O 1
ATOM 2451 N N . ASN A 1 311 ? -4.888 4.337 35.309 1.00 93.06 311 ASN A N 1
ATOM 2452 C CA . ASN A 1 311 ? -3.497 4.031 35.632 1.00 93.06 311 ASN A CA 1
ATOM 2453 C C . ASN A 1 311 ? -2.713 3.620 34.384 1.00 93.06 311 ASN A C 1
ATOM 2455 O O . ASN A 1 311 ? -1.608 4.106 34.166 1.00 93.06 311 ASN A O 1
ATOM 2459 N N . PHE A 1 312 ? -3.298 2.778 33.532 1.00 93.00 312 PHE A N 1
ATOM 2460 C CA . PHE A 1 312 ? -2.663 2.344 32.294 1.00 93.00 312 PHE A CA 1
ATOM 2461 C C . PHE A 1 312 ? -2.393 3.492 31.324 1.00 93.00 312 PHE A C 1
ATOM 2463 O O . PHE A 1 312 ? -1.263 3.627 30.867 1.00 93.00 312 PHE A O 1
ATOM 2470 N N . ILE A 1 313 ? -3.381 4.350 31.053 1.00 90.38 313 ILE A N 1
ATOM 2471 C CA . ILE A 1 313 ? -3.217 5.502 30.152 1.00 90.38 313 ILE A CA 1
ATOM 2472 C C . ILE A 1 313 ? -2.185 6.493 30.707 1.00 90.38 313 ILE A C 1
ATOM 2474 O O . ILE A 1 313 ? -1.371 7.025 29.953 1.00 90.38 313 ILE A O 1
ATOM 2478 N N . SER A 1 314 ? -2.161 6.691 32.029 1.00 89.38 314 SER A N 1
ATOM 2479 C CA . SER A 1 314 ? -1.144 7.519 32.692 1.00 89.38 314 SER A CA 1
ATOM 2480 C C . SER A 1 314 ? 0.262 6.937 32.520 1.00 89.38 314 SER A C 1
ATOM 2482 O O . SER A 1 314 ? 1.182 7.652 32.125 1.00 89.38 314 SER A O 1
ATOM 2484 N N . SER A 1 315 ? 0.429 5.634 32.769 1.00 89.56 315 SER A N 1
ATOM 2485 C CA . SER A 1 315 ? 1.705 4.935 32.589 1.00 89.56 315 SER A CA 1
ATOM 2486 C C . SER A 1 315 ? 2.147 4.932 31.129 1.00 89.56 315 SER A C 1
ATOM 2488 O O . SER A 1 315 ? 3.302 5.234 30.849 1.00 89.56 315 SER A O 1
ATOM 2490 N N . TYR A 1 316 ? 1.227 4.682 30.195 1.00 86.81 316 TYR A N 1
ATOM 2491 C CA . TYR A 1 316 ? 1.485 4.746 28.759 1.00 86.81 316 TYR A CA 1
ATOM 2492 C C . TYR A 1 316 ? 1.997 6.130 28.346 1.00 86.81 316 TYR A C 1
ATOM 2494 O O . TYR A 1 316 ? 3.007 6.224 27.657 1.00 86.81 316 TYR A O 1
ATOM 2502 N N . GLY A 1 317 ? 1.364 7.208 28.823 1.00 83.75 317 GLY A N 1
ATOM 2503 C CA . GLY A 1 317 ? 1.819 8.578 28.575 1.00 83.75 317 GLY A CA 1
ATOM 2504 C C . GLY A 1 317 ? 3.245 8.840 29.065 1.00 83.75 317 GLY A C 1
ATOM 2505 O O . GLY A 1 317 ? 4.054 9.391 28.322 1.00 83.75 317 GLY A O 1
ATOM 2506 N N . ARG A 1 318 ? 3.577 8.393 30.285 1.00 83.25 318 ARG A N 1
ATOM 2507 C CA . ARG A 1 318 ? 4.932 8.527 30.856 1.00 83.25 318 ARG A CA 1
ATOM 2508 C C . ARG A 1 318 ? 5.971 7.733 30.065 1.00 83.25 318 ARG A C 1
ATOM 2510 O O . ARG A 1 318 ? 7.022 8.267 29.730 1.00 83.25 318 ARG A O 1
ATOM 2517 N N . ILE A 1 319 ? 5.664 6.477 29.739 1.00 82.25 319 ILE A N 1
ATOM 2518 C CA . ILE A 1 319 ? 6.557 5.611 28.960 1.00 82.25 319 ILE A CA 1
ATOM 2519 C C . ILE A 1 319 ? 6.750 6.160 27.547 1.00 82.25 319 ILE A C 1
ATOM 2521 O O . ILE A 1 319 ? 7.872 6.163 27.060 1.00 82.25 319 ILE A O 1
ATOM 2525 N N . LYS A 1 320 ? 5.703 6.691 26.909 1.00 77.62 320 LYS A N 1
ATOM 2526 C CA . LYS A 1 320 ? 5.803 7.323 25.587 1.00 77.62 320 LYS A CA 1
ATOM 2527 C C . LYS A 1 320 ? 6.722 8.548 25.602 1.00 77.62 320 LYS A C 1
ATOM 2529 O O . LYS A 1 320 ? 7.498 8.731 24.667 1.00 77.62 320 LYS A O 1
ATOM 2534 N N . MET A 1 321 ? 6.664 9.376 26.649 1.00 77.31 321 MET A N 1
ATOM 2535 C CA . MET A 1 321 ? 7.601 10.496 26.806 1.00 77.31 321 MET A CA 1
ATOM 2536 C C . MET A 1 321 ? 9.046 10.008 26.926 1.00 77.31 321 MET A C 1
ATOM 2538 O O . MET A 1 321 ? 9.925 10.541 26.252 1.00 77.31 321 MET A O 1
ATOM 2542 N N . LEU A 1 322 ? 9.276 8.974 27.740 1.00 76.88 322 LEU A N 1
ATOM 2543 C CA . LEU A 1 322 ? 10.594 8.365 27.902 1.00 76.88 322 LEU A CA 1
ATOM 2544 C C . LEU A 1 322 ? 11.106 7.771 26.579 1.00 76.88 322 LEU A C 1
ATOM 2546 O O . LEU A 1 322 ? 12.235 8.041 26.186 1.00 76.88 322 LEU A O 1
ATOM 2550 N N . ASP A 1 323 ? 10.261 7.027 25.864 1.00 72.69 323 ASP A N 1
ATOM 2551 C CA . ASP A 1 323 ? 10.564 6.443 24.553 1.00 72.69 323 ASP A CA 1
ATOM 2552 C C . ASP A 1 323 ? 10.927 7.520 23.527 1.00 72.69 323 ASP A C 1
ATOM 2554 O O . ASP A 1 323 ? 11.918 7.381 22.817 1.00 72.69 323 ASP A O 1
ATOM 2558 N N . THR A 1 324 ? 10.183 8.630 23.498 1.00 70.00 324 THR A N 1
ATOM 2559 C CA . THR A 1 324 ? 10.461 9.760 22.598 1.00 70.00 324 THR A CA 1
ATOM 2560 C C . THR A 1 324 ? 11.813 10.403 22.919 1.00 70.00 324 THR A C 1
ATOM 2562 O O . THR A 1 324 ? 12.590 10.679 22.007 1.00 70.00 324 THR A O 1
ATOM 2565 N N . ALA A 1 325 ? 12.120 10.603 24.205 1.00 72.50 325 ALA A N 1
ATOM 2566 C CA . ALA A 1 325 ? 13.383 11.191 24.648 1.00 72.50 325 ALA A CA 1
ATOM 2567 C C . ALA A 1 325 ? 14.590 10.280 24.363 1.00 72.50 325 ALA A C 1
ATOM 2569 O O . ALA A 1 325 ? 15.620 10.758 23.899 1.00 72.50 325 ALA A O 1
ATOM 2570 N N . ILE A 1 326 ? 14.464 8.970 24.598 1.00 71.94 326 ILE A N 1
ATOM 2571 C CA . ILE A 1 326 ? 15.547 7.996 24.389 1.00 71.94 326 ILE A CA 1
ATOM 2572 C C . ILE A 1 326 ? 15.749 7.696 22.900 1.00 71.94 326 ILE A C 1
ATOM 2574 O O . ILE A 1 326 ? 16.887 7.614 22.438 1.00 71.94 326 ILE A O 1
ATOM 2578 N N . SER A 1 327 ? 14.667 7.559 22.129 1.00 65.88 327 SER A N 1
ATOM 2579 C CA . SER A 1 327 ? 14.733 7.182 20.710 1.00 65.88 327 SER A CA 1
ATOM 2580 C C . SER A 1 327 ? 15.396 8.244 19.828 1.00 65.88 327 SER A C 1
ATOM 2582 O O . SER A 1 327 ? 15.894 7.906 18.755 1.00 65.88 327 SER A O 1
ATOM 2584 N N . LEU A 1 328 ? 15.466 9.502 20.286 1.00 65.94 328 LEU A N 1
ATOM 2585 C CA . LEU A 1 328 ? 16.281 10.555 19.665 1.00 65.94 328 LEU A CA 1
ATOM 2586 C C . LEU A 1 328 ? 17.780 10.208 19.653 1.00 65.94 328 LEU A C 1
ATOM 2588 O O . LEU A 1 328 ? 18.482 10.586 18.719 1.00 65.94 328 LEU A O 1
ATOM 2592 N N . PHE A 1 329 ? 18.257 9.467 20.655 1.00 63.75 329 PHE A N 1
ATOM 2593 C CA . PHE A 1 329 ? 19.664 9.085 20.802 1.00 63.75 329 PHE A CA 1
ATOM 2594 C C . PHE A 1 329 ? 19.921 7.610 20.455 1.00 63.75 329 PHE A C 1
ATOM 2596 O O . PHE A 1 329 ? 21.032 7.257 20.066 1.00 63.75 329 PHE A O 1
ATOM 2603 N N . TYR A 1 330 ? 18.897 6.749 20.533 1.00 63.47 330 TYR A N 1
ATOM 2604 C CA . TYR A 1 330 ? 19.008 5.307 20.294 1.00 63.47 330 TYR A CA 1
ATOM 2605 C C . TYR A 1 330 ? 17.845 4.775 19.435 1.00 63.47 330 TYR A C 1
ATOM 2607 O O . TYR A 1 330 ? 16.857 4.270 19.965 1.00 63.47 330 TYR A O 1
ATOM 2615 N N . PRO A 1 331 ? 17.961 4.788 18.093 1.00 56.56 331 PRO A N 1
ATOM 2616 C CA . PRO A 1 331 ? 16.873 4.406 17.182 1.00 56.56 331 PRO A CA 1
ATOM 2617 C C . PRO A 1 331 ? 16.364 2.962 17.338 1.00 56.56 331 PRO A C 1
ATOM 2619 O O . PRO A 1 331 ? 15.262 2.644 16.904 1.00 56.56 331 PRO A O 1
ATOM 2622 N N . ARG A 1 332 ? 17.156 2.071 17.956 1.00 55.56 332 ARG A N 1
ATOM 2623 C CA . ARG A 1 332 ? 16.789 0.666 18.226 1.00 55.56 332 ARG A CA 1
ATOM 2624 C C . ARG A 1 332 ? 15.903 0.484 19.468 1.00 55.56 332 ARG A C 1
ATOM 2626 O O . ARG A 1 332 ? 15.532 -0.643 19.777 1.00 55.56 332 ARG A O 1
ATOM 2633 N N . PHE A 1 333 ? 15.563 1.560 20.180 1.00 59.12 333 PHE A N 1
ATOM 2634 C CA . PHE A 1 333 ? 14.740 1.497 21.393 1.00 59.12 333 PHE A CA 1
ATOM 2635 C C . PHE A 1 333 ? 13.230 1.357 21.111 1.00 59.12 333 PHE A C 1
ATOM 2637 O O . PHE A 1 333 ? 12.473 1.034 22.024 1.00 59.12 333 PHE A O 1
ATOM 2644 N N . SER A 1 334 ? 12.788 1.505 19.851 1.00 58.09 334 SER A N 1
ATOM 2645 C CA . SER A 1 334 ? 11.363 1.536 19.473 1.00 58.09 334 SER A CA 1
ATOM 2646 C C . SER A 1 334 ? 10.557 0.280 19.828 1.00 58.09 334 SER A C 1
ATOM 2648 O O . SER A 1 334 ? 9.334 0.348 19.965 1.00 58.09 334 SER A O 1
ATOM 2650 N N . ASP A 1 335 ? 11.215 -0.866 20.009 1.00 69.12 335 ASP A N 1
ATOM 2651 C CA . ASP A 1 335 ? 10.554 -2.118 20.395 1.00 69.12 335 ASP A CA 1
ATOM 2652 C C . ASP A 1 335 ? 10.126 -2.131 21.867 1.00 69.12 335 ASP A C 1
ATOM 2654 O O . ASP A 1 335 ? 9.241 -2.901 22.251 1.00 69.12 335 ASP A O 1
ATOM 2658 N N . PHE A 1 336 ? 10.738 -1.295 22.712 1.00 77.06 336 PHE A N 1
ATOM 2659 C CA . PHE A 1 336 ? 10.467 -1.276 24.147 1.00 77.06 336 PHE A CA 1
ATOM 2660 C C . PHE A 1 336 ? 9.014 -0.899 24.441 1.00 77.06 336 PHE A C 1
ATOM 2662 O O . PHE A 1 336 ? 8.344 -1.602 25.197 1.00 77.06 336 PHE A O 1
ATOM 2669 N N . MET A 1 337 ? 8.503 0.168 23.816 1.00 78.94 337 MET A N 1
ATOM 2670 C CA . MET A 1 337 ? 7.126 0.628 24.022 1.00 78.94 337 MET A CA 1
ATOM 2671 C C . MET A 1 337 ? 6.114 -0.433 23.584 1.00 78.94 337 MET A C 1
ATOM 2673 O O . MET A 1 337 ? 5.166 -0.723 24.312 1.00 78.94 337 MET A O 1
ATOM 2677 N N . VAL A 1 338 ? 6.347 -1.063 22.430 1.00 79.12 338 VAL A N 1
ATOM 2678 C CA . VAL A 1 338 ? 5.478 -2.121 21.896 1.00 79.12 338 VAL A CA 1
ATOM 2679 C C . VAL A 1 338 ? 5.473 -3.335 22.831 1.00 79.12 338 VAL A C 1
ATOM 2681 O O . VAL A 1 338 ? 4.407 -3.818 23.212 1.00 79.12 338 VAL A O 1
ATOM 2684 N N . LYS A 1 339 ? 6.647 -3.785 23.295 1.00 81.88 339 LYS A N 1
ATOM 2685 C CA . LYS A 1 339 ? 6.763 -4.873 24.283 1.00 81.88 339 LYS A CA 1
ATOM 2686 C C . LYS A 1 339 ? 6.103 -4.512 25.615 1.00 81.88 339 LYS A C 1
ATOM 2688 O O . LYS A 1 339 ? 5.402 -5.338 26.201 1.00 81.88 339 LYS A O 1
ATOM 2693 N N . TRP A 1 340 ? 6.295 -3.282 26.096 1.00 86.25 340 TRP A N 1
ATOM 2694 C CA . TRP A 1 340 ? 5.651 -2.785 27.311 1.00 86.25 340 TRP A CA 1
ATOM 2695 C C . TRP A 1 340 ? 4.129 -2.814 27.170 1.00 86.25 340 TRP A C 1
ATOM 2697 O O . TRP A 1 340 ? 3.453 -3.332 28.060 1.00 86.25 340 TRP A O 1
ATOM 2707 N N . LEU A 1 341 ? 3.600 -2.328 26.044 1.00 86.50 341 LEU A N 1
ATOM 2708 C CA . LEU A 1 341 ? 2.173 -2.300 25.748 1.00 86.50 341 LEU A CA 1
ATOM 2709 C C . LEU A 1 341 ? 1.576 -3.708 25.851 1.00 86.50 341 LEU A C 1
ATOM 2711 O O . LEU A 1 341 ? 0.671 -3.932 26.656 1.00 86.50 341 LEU A O 1
ATOM 2715 N N . TYR A 1 342 ? 2.133 -4.674 25.122 1.00 85.25 342 TYR A N 1
ATOM 2716 C CA . TYR A 1 342 ? 1.620 -6.047 25.108 1.00 85.25 342 TYR A CA 1
ATOM 2717 C C . TYR A 1 342 ? 1.825 -6.811 26.418 1.00 85.25 342 TYR A C 1
ATOM 2719 O O . TYR A 1 342 ? 1.022 -7.679 26.748 1.00 85.25 342 TYR A O 1
ATOM 2727 N N . ARG A 1 343 ? 2.823 -6.452 27.231 1.00 88.50 343 ARG A N 1
ATOM 2728 C CA . ARG A 1 343 ? 2.977 -7.006 28.586 1.00 88.50 343 ARG A CA 1
ATOM 2729 C C . ARG A 1 343 ? 1.907 -6.501 29.563 1.00 88.50 343 ARG A C 1
ATOM 2731 O O . ARG A 1 343 ? 1.626 -7.171 30.560 1.00 88.50 343 ARG A O 1
ATOM 2738 N N . HIS A 1 344 ? 1.338 -5.319 29.319 1.00 90.38 344 HIS A N 1
ATOM 2739 C CA . HIS A 1 344 ? 0.399 -4.665 30.237 1.00 90.38 344 HIS A CA 1
ATOM 2740 C C . HIS A 1 344 ? -1.061 -4.738 29.788 1.00 90.38 344 HIS A C 1
ATOM 2742 O O . HIS A 1 344 ? -1.931 -4.791 30.655 1.00 90.38 344 HIS A O 1
ATOM 2748 N N . LEU A 1 345 ? -1.344 -4.806 28.483 1.00 88.44 345 LEU A N 1
ATOM 2749 C CA . LEU A 1 345 ? -2.706 -4.936 27.952 1.00 88.44 345 LEU A CA 1
ATOM 2750 C C . LEU A 1 345 ? -3.492 -6.107 28.573 1.00 88.44 345 LEU A C 1
ATOM 2752 O O . LEU A 1 345 ? -4.607 -5.866 29.041 1.00 88.44 345 LEU A O 1
ATOM 2756 N N . PRO A 1 346 ? -2.941 -7.336 28.692 1.00 88.81 346 PRO A N 1
ATOM 2757 C CA . PRO A 1 346 ? -3.670 -8.455 29.289 1.00 88.81 346 PRO A CA 1
ATOM 2758 C C . PRO A 1 346 ? -4.024 -8.255 30.767 1.00 88.81 346 PRO A C 1
ATOM 2760 O O . PRO A 1 346 ? -4.908 -8.927 31.281 1.00 88.81 346 PRO A O 1
ATOM 2763 N N . LYS A 1 347 ? -3.348 -7.334 31.467 1.00 91.50 347 LYS A N 1
ATOM 2764 C CA . LYS A 1 347 ? -3.550 -7.077 32.902 1.00 91.50 347 LYS A CA 1
ATOM 2765 C C . LYS A 1 347 ? -4.679 -6.077 33.182 1.00 91.50 347 LYS A C 1
ATOM 2767 O O . LYS A 1 347 ? -5.032 -5.860 34.345 1.00 91.50 347 LYS A O 1
ATOM 2772 N N . LEU A 1 348 ? -5.218 -5.430 32.144 1.00 91.88 348 LEU A N 1
ATOM 2773 C CA . LEU A 1 348 ? -6.256 -4.402 32.286 1.00 91.88 348 LEU A CA 1
ATOM 2774 C C . LEU A 1 348 ? -7.625 -4.987 32.623 1.00 91.88 348 LEU A C 1
ATOM 2776 O O . LEU A 1 348 ? -8.355 -4.403 33.423 1.00 91.88 348 LEU A O 1
ATOM 2780 N N . GLY A 1 349 ? -7.946 -6.133 32.035 1.00 92.25 349 GLY A N 1
ATOM 2781 C CA . GLY A 1 349 ? -9.248 -6.785 32.103 1.00 92.25 349 GLY A CA 1
ATOM 2782 C C . GLY A 1 349 ? -9.153 -8.190 31.521 1.00 92.25 349 GLY A C 1
ATOM 2783 O O . GLY A 1 349 ? -8.113 -8.827 31.647 1.00 92.25 349 GLY A O 1
ATOM 2784 N N . THR A 1 350 ? -10.212 -8.659 30.872 1.00 94.00 350 THR A N 1
ATOM 2785 C CA . THR A 1 350 ? -10.271 -9.997 30.270 1.00 94.00 350 THR A CA 1
ATOM 2786 C C . THR A 1 350 ? -9.896 -9.924 28.787 1.00 94.00 350 THR A C 1
ATOM 2788 O O . THR A 1 350 ? -10.659 -9.335 28.016 1.00 94.00 350 THR A O 1
ATOM 2791 N N . PRO A 1 351 ? -8.751 -10.487 28.355 1.00 92.12 351 PRO A N 1
ATOM 2792 C CA . PRO A 1 351 ? -8.433 -10.631 26.937 1.00 92.12 351 PRO A CA 1
ATOM 2793 C C . PRO A 1 351 ? -9.473 -11.483 26.219 1.00 92.12 351 PRO A C 1
ATOM 2795 O O . PRO A 1 351 ? -9.895 -12.513 26.745 1.00 92.12 351 PRO A O 1
ATOM 2798 N N . VAL A 1 352 ? -9.851 -11.084 25.008 1.00 92.88 352 VAL A N 1
ATOM 2799 C CA . VAL A 1 352 ? -10.819 -11.820 24.192 1.00 92.88 352 VAL A CA 1
ATOM 2800 C C . VAL A 1 352 ? -10.174 -12.259 22.888 1.00 92.88 352 VAL A C 1
ATOM 2802 O O . VAL A 1 352 ? -9.637 -11.447 22.130 1.00 92.88 352 VAL A O 1
ATOM 2805 N N . ARG A 1 353 ? -10.264 -13.566 22.632 1.00 93.06 353 ARG A N 1
ATOM 2806 C CA . ARG A 1 353 ? -10.022 -14.144 21.313 1.00 93.06 353 ARG A CA 1
ATOM 2807 C C . ARG A 1 353 ? -11.319 -14.047 20.518 1.00 93.06 353 ARG A C 1
ATOM 2809 O O . ARG A 1 353 ? -12.260 -14.791 20.786 1.00 93.06 353 ARG A O 1
ATOM 2816 N N . GLU A 1 354 ? -11.375 -13.098 19.597 1.00 92.81 354 GLU A N 1
ATOM 2817 C CA . GLU A 1 354 ? -12.595 -12.793 18.848 1.00 92.81 354 GLU A CA 1
ATOM 2818 C C . GLU A 1 354 ? -12.899 -13.896 17.830 1.00 92.81 354 GLU A C 1
ATOM 2820 O O . GLU A 1 354 ? -11.997 -14.423 17.178 1.00 92.81 354 GLU A O 1
ATOM 2825 N N . LYS A 1 355 ? -14.175 -14.270 17.705 1.00 90.12 355 LYS A N 1
ATOM 2826 C CA . LYS A 1 355 ? -14.622 -15.279 16.724 1.00 90.12 355 LYS A CA 1
ATOM 2827 C C . LYS A 1 355 ? -14.927 -14.671 15.360 1.00 90.12 355 LYS A C 1
ATOM 2829 O O . LYS A 1 355 ? -14.894 -15.366 14.357 1.00 90.12 355 LYS A O 1
ATOM 2834 N N . ASP A 1 356 ? -15.235 -13.384 15.347 1.00 89.56 356 ASP A N 1
ATOM 2835 C CA . ASP A 1 356 ? -15.614 -12.638 14.162 1.00 89.56 356 ASP A CA 1
ATOM 2836 C C . ASP A 1 356 ? -14.410 -12.401 13.240 1.00 89.56 356 ASP A C 1
ATOM 2838 O O . ASP A 1 356 ? -13.422 -11.777 13.634 1.00 89.56 356 ASP A O 1
ATOM 2842 N N . GLU A 1 357 ? -14.521 -12.874 11.997 1.00 88.88 357 GLU A N 1
ATOM 2843 C CA . GLU A 1 357 ? -13.497 -12.788 10.952 1.00 88.88 357 GLU A CA 1
ATOM 2844 C C . GLU A 1 357 ? -13.032 -11.354 10.657 1.00 88.88 357 GLU A C 1
ATOM 2846 O O . GLU A 1 357 ? -11.883 -11.140 10.270 1.00 88.88 357 GLU A O 1
ATOM 2851 N N . ARG A 1 358 ? -13.855 -10.333 10.928 1.00 89.62 358 ARG A N 1
ATOM 2852 C CA . ARG A 1 358 ? -13.486 -8.917 10.734 1.00 89.62 358 ARG A CA 1
ATOM 2853 C C . ARG A 1 358 ? -12.326 -8.467 11.626 1.00 89.62 358 ARG A C 1
ATOM 2855 O O . ARG A 1 358 ? -11.658 -7.483 11.301 1.00 89.62 358 ARG A O 1
ATOM 2862 N N . PHE A 1 359 ? -12.074 -9.179 12.725 1.00 91.56 359 PHE A N 1
ATOM 2863 C CA . PHE A 1 359 ? -10.949 -8.926 13.625 1.00 91.56 359 PHE A CA 1
ATOM 2864 C C . PHE A 1 359 ? -9.648 -9.572 13.141 1.00 91.56 359 PHE A C 1
ATOM 2866 O O . PHE A 1 359 ? -8.584 -9.240 13.669 1.00 91.56 359 PHE A O 1
ATOM 2873 N N . TRP A 1 360 ? -9.708 -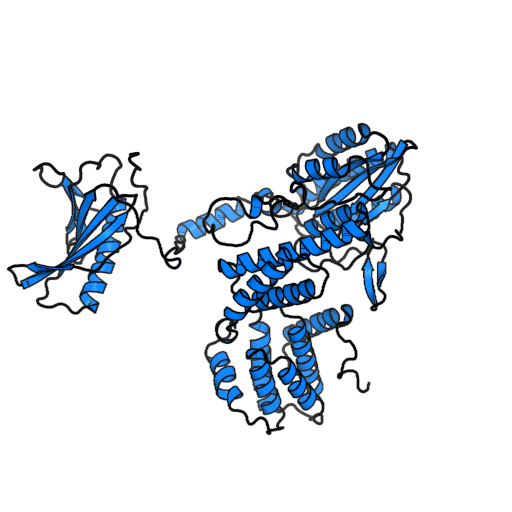10.475 12.162 1.00 90.00 360 TRP A N 1
ATOM 2874 C CA . TRP A 1 360 ? -8.581 -11.281 11.708 1.00 90.00 360 TRP A CA 1
ATOM 2875 C C . TRP A 1 360 ? -8.002 -10.775 10.385 1.00 90.00 360 TRP A C 1
ATOM 2877 O O . TRP A 1 360 ? -8.604 -10.002 9.635 1.00 90.00 360 TRP A O 1
ATOM 2887 N N . GLY A 1 361 ? -6.758 -11.161 10.121 1.00 85.12 361 GLY A N 1
ATOM 2888 C CA . GLY A 1 361 ? -6.184 -11.069 8.789 1.00 85.12 361 GLY A CA 1
ATOM 2889 C C . GLY A 1 361 ? -4.674 -11.247 8.759 1.00 85.12 361 GLY A C 1
ATOM 2890 O O . GLY A 1 361 ? -4.001 -11.326 9.787 1.00 85.12 361 GLY A O 1
ATOM 2891 N N . LYS A 1 362 ? -4.128 -11.218 7.543 1.00 81.62 362 LYS A N 1
ATOM 2892 C CA . LYS A 1 362 ? -2.694 -11.405 7.276 1.00 81.62 362 LYS A CA 1
ATOM 2893 C C . LYS A 1 362 ? -1.818 -10.233 7.759 1.00 81.62 362 LYS A C 1
ATOM 2895 O O . LYS A 1 362 ? -2.269 -9.081 7.677 1.00 81.62 362 LYS A O 1
ATOM 2900 N N . PRO A 1 363 ? -0.565 -10.483 8.191 1.00 74.19 363 PRO A N 1
ATOM 2901 C CA . PRO A 1 363 ? 0.394 -9.426 8.523 1.00 74.19 363 PRO A CA 1
ATOM 2902 C C . PRO A 1 363 ? 0.606 -8.445 7.390 1.00 74.19 363 PRO A C 1
ATOM 2904 O O . PRO A 1 363 ? 0.742 -8.835 6.233 1.00 74.19 363 PRO A O 1
ATOM 2907 N N . GLN A 1 364 ? 0.715 -7.167 7.739 1.00 69.94 364 GLN A N 1
ATOM 2908 C CA . GLN A 1 364 ? 1.300 -6.190 6.845 1.00 69.94 364 GLN A CA 1
ATOM 2909 C C . GLN A 1 364 ? 2.821 -6.352 6.860 1.00 69.94 364 GLN A C 1
ATOM 2911 O O . GLN A 1 364 ? 3.479 -6.173 7.887 1.00 69.94 364 GLN A O 1
ATOM 2916 N N . ILE A 1 365 ? 3.362 -6.654 5.684 1.00 60.97 365 ILE A N 1
ATOM 2917 C CA . ILE A 1 365 ? 4.789 -6.840 5.445 1.00 60.97 365 ILE A CA 1
ATOM 2918 C C . ILE A 1 365 ? 5.286 -5.636 4.641 1.00 60.97 365 ILE A C 1
ATOM 2920 O O . ILE A 1 365 ? 4.865 -5.421 3.506 1.00 60.97 365 ILE A O 1
ATOM 2924 N N . GLY A 1 366 ? 6.170 -4.837 5.243 1.00 50.53 366 GLY A N 1
ATOM 2925 C CA . GLY A 1 366 ? 6.679 -3.597 4.651 1.00 50.53 366 GLY A CA 1
ATOM 2926 C C . GLY A 1 366 ? 5.692 -2.417 4.683 1.00 50.53 366 GLY A C 1
ATOM 2927 O O . GLY A 1 366 ? 4.494 -2.567 4.930 1.00 50.53 366 GLY A O 1
ATOM 2928 N N . ALA A 1 367 ? 6.218 -1.213 4.421 1.00 59.22 367 ALA A N 1
ATOM 2929 C CA . ALA A 1 367 ? 5.514 0.072 4.550 1.00 59.22 367 ALA A CA 1
ATOM 2930 C C . ALA A 1 367 ? 4.964 0.356 5.970 1.00 59.22 367 ALA A C 1
ATOM 2932 O O . ALA A 1 367 ? 5.168 -0.415 6.903 1.00 59.22 367 ALA A O 1
ATOM 2933 N N . SER A 1 368 ? 4.312 1.509 6.158 1.00 64.00 368 SER A N 1
ATOM 2934 C CA . SER A 1 368 ? 3.747 1.891 7.460 1.00 64.00 368 SER A CA 1
ATOM 2935 C C . SER A 1 368 ? 2.487 1.082 7.786 1.00 64.00 368 SER A C 1
ATOM 2937 O O . SER A 1 368 ? 1.555 1.052 6.981 1.00 64.00 368 SER A O 1
ATOM 2939 N N . CYS A 1 369 ? 2.439 0.477 8.976 1.00 68.94 369 CYS A N 1
ATOM 2940 C CA . CYS A 1 369 ? 1.313 -0.313 9.493 1.00 68.94 369 CYS A CA 1
ATOM 2941 C C . CYS A 1 369 ? 0.073 0.518 9.875 1.00 68.94 369 CYS A C 1
ATOM 2943 O O . CYS A 1 369 ? -1.015 -0.034 10.055 1.00 68.94 369 CYS A O 1
ATOM 2945 N N . THR A 1 370 ? 0.218 1.845 9.963 1.00 71.38 370 THR A N 1
ATOM 2946 C CA . THR A 1 370 ? -0.807 2.770 10.463 1.00 71.38 370 THR A CA 1
ATOM 2947 C C . THR A 1 370 ? -2.143 2.620 9.753 1.00 71.38 370 THR A C 1
ATOM 2949 O O . THR A 1 370 ? -3.161 2.372 10.393 1.00 71.38 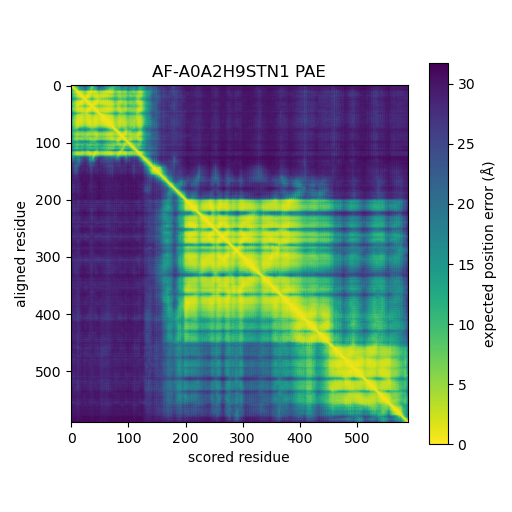370 THR A O 1
ATOM 2952 N N . GLY A 1 371 ? -2.143 2.737 8.421 1.00 72.06 371 GLY A N 1
ATOM 2953 C CA . GLY A 1 371 ? -3.385 2.723 7.654 1.00 72.06 371 GLY A CA 1
ATOM 2954 C C . GLY A 1 371 ? -4.109 1.384 7.778 1.00 72.06 371 GLY A C 1
ATOM 2955 O O . GLY A 1 371 ? -5.327 1.350 7.886 1.00 72.06 371 GLY A O 1
ATOM 2956 N N . GLN A 1 372 ? -3.376 0.269 7.836 1.00 73.12 372 GLN A N 1
ATOM 2957 C CA . GLN A 1 372 ? -3.993 -1.048 8.013 1.00 73.12 372 GLN A CA 1
ATOM 2958 C C . GLN A 1 372 ? -4.484 -1.290 9.443 1.00 73.12 372 GLN A C 1
ATOM 2960 O O . GLN A 1 372 ? -5.448 -2.030 9.620 1.00 73.12 372 GLN A O 1
ATOM 2965 N N . ALA A 1 373 ? -3.858 -0.682 10.454 1.00 78.94 373 ALA A N 1
ATOM 2966 C CA . ALA A 1 373 ? -4.369 -0.709 11.821 1.00 78.94 373 ALA A CA 1
ATOM 2967 C C . ALA A 1 373 ? -5.704 0.048 11.918 1.00 78.94 373 ALA A C 1
ATOM 2969 O O . ALA A 1 373 ? -6.678 -0.478 12.450 1.00 78.94 373 ALA A O 1
ATOM 2970 N N . GLU A 1 374 ? -5.786 1.238 11.325 1.00 81.06 374 GLU A N 1
ATOM 2971 C CA . GLU A 1 374 ? -7.029 2.010 11.277 1.00 81.06 374 GLU A CA 1
ATOM 2972 C C . GLU A 1 374 ? -8.120 1.285 10.461 1.00 81.06 374 GLU A C 1
ATOM 2974 O O . GLU A 1 374 ? -9.239 1.134 10.948 1.00 81.06 374 GLU A O 1
ATOM 2979 N N . ILE A 1 375 ? -7.789 0.706 9.295 1.00 81.44 375 ILE A N 1
ATOM 2980 C CA . ILE A 1 375 ? -8.722 -0.135 8.518 1.00 81.44 375 ILE A CA 1
ATOM 2981 C C . ILE A 1 375 ? -9.233 -1.314 9.354 1.00 81.44 375 ILE A C 1
ATOM 2983 O O . ILE A 1 375 ? -10.428 -1.598 9.328 1.00 81.44 375 ILE A O 1
ATOM 2987 N N . ALA A 1 376 ? -8.355 -2.016 10.078 1.00 86.19 376 ALA A N 1
ATOM 2988 C CA . ALA A 1 376 ? -8.752 -3.156 10.902 1.00 86.19 376 ALA A CA 1
ATOM 2989 C C . ALA A 1 376 ? -9.748 -2.743 11.996 1.00 86.19 376 ALA A C 1
ATOM 2991 O O . ALA A 1 376 ? -10.744 -3.433 12.208 1.00 86.19 376 ALA A O 1
ATOM 2992 N N . LEU A 1 377 ? -9.526 -1.588 12.632 1.00 86.94 377 LEU A N 1
ATOM 2993 C CA . LEU A 1 377 ? -10.451 -1.046 13.624 1.00 86.94 377 LEU A CA 1
ATOM 2994 C C . LEU A 1 377 ? -11.810 -0.685 13.009 1.00 86.94 377 LEU A C 1
ATOM 2996 O O . LEU A 1 377 ? -12.841 -0.999 13.595 1.00 86.94 377 LEU A O 1
ATOM 3000 N N . VAL A 1 378 ? -11.825 -0.057 11.827 1.00 86.31 378 VAL A N 1
ATOM 3001 C CA . VAL A 1 378 ? -13.076 0.258 11.121 1.00 86.31 378 VAL A CA 1
ATOM 3002 C C . VAL A 1 378 ? -13.838 -1.018 10.793 1.00 86.31 378 VAL A C 1
ATOM 3004 O O . VAL A 1 378 ? -15.013 -1.110 11.132 1.00 86.31 378 VAL A O 1
ATOM 3007 N N . LYS A 1 379 ? -13.178 -2.022 10.203 1.00 87.94 379 LYS A N 1
ATOM 3008 C CA . LYS A 1 379 ? -13.803 -3.307 9.852 1.00 87.94 379 LYS A CA 1
ATOM 3009 C C . LYS A 1 379 ? -14.486 -3.973 11.044 1.00 87.94 379 LYS A C 1
ATOM 3011 O O . LYS A 1 379 ? -15.613 -4.429 10.892 1.00 87.94 379 LYS A O 1
ATOM 3016 N N . ALA A 1 380 ? -13.846 -3.968 12.214 1.00 88.94 380 ALA A N 1
ATOM 3017 C CA . ALA A 1 380 ? -14.399 -4.538 13.443 1.00 88.94 380 ALA A CA 1
ATOM 3018 C C . ALA A 1 380 ? -15.729 -3.888 13.890 1.00 88.94 380 ALA A C 1
ATOM 3020 O O . ALA A 1 380 ? -16.498 -4.498 14.627 1.00 88.94 380 ALA A O 1
ATOM 3021 N N . CYS A 1 381 ? -16.026 -2.667 13.431 1.00 87.12 381 CYS A N 1
ATOM 3022 C CA . CYS A 1 381 ? -17.248 -1.929 13.760 1.00 87.12 381 CYS A CA 1
ATOM 3023 C C . CYS A 1 381 ? -18.317 -1.958 12.652 1.00 87.12 381 CYS A C 1
ATOM 3025 O O . CYS A 1 381 ? -19.382 -1.365 12.825 1.00 87.12 381 CYS A O 1
ATOM 3027 N N . LEU A 1 382 ? -18.062 -2.586 11.501 1.00 83.94 382 LEU A N 1
ATOM 3028 C CA . LEU A 1 382 ? -18.997 -2.627 10.369 1.00 83.94 382 LEU A CA 1
ATOM 3029 C C . LEU A 1 382 ? -19.766 -3.940 10.326 1.00 83.94 382 LEU A C 1
ATOM 3031 O O . LEU A 1 382 ? -19.219 -4.969 10.685 1.00 83.94 382 LEU A O 1
ATOM 3035 N N . THR A 1 383 ? -20.991 -3.935 9.795 1.00 84.19 383 THR A N 1
ATOM 3036 C CA . THR A 1 383 ? -21.666 -5.168 9.328 1.00 84.19 383 THR A CA 1
ATOM 3037 C C . THR A 1 383 ? -20.833 -5.875 8.253 1.00 84.19 383 THR A C 1
ATOM 3039 O O . THR A 1 383 ? -20.071 -5.215 7.548 1.00 84.19 383 THR A O 1
ATOM 3042 N N . ASP A 1 384 ? -21.005 -7.186 8.065 1.00 87.12 384 ASP A N 1
ATOM 3043 C CA . ASP A 1 384 ? -20.230 -7.967 7.079 1.00 87.12 384 ASP A CA 1
ATOM 3044 C C . ASP A 1 384 ? -20.374 -7.394 5.667 1.00 87.12 384 ASP A C 1
ATOM 3046 O O . ASP A 1 384 ? -19.387 -7.027 5.033 1.00 87.12 384 ASP A O 1
ATOM 3050 N N . LYS A 1 385 ? -21.620 -7.131 5.250 1.00 83.81 385 LYS A N 1
ATOM 3051 C CA . LYS A 1 385 ? -21.921 -6.483 3.967 1.00 83.81 385 LYS A CA 1
ATOM 3052 C C . LYS A 1 385 ? -21.191 -5.147 3.794 1.00 83.81 385 LYS A C 1
ATOM 3054 O O . LYS A 1 385 ? -20.691 -4.851 2.712 1.00 83.81 385 LYS A O 1
ATOM 3059 N N . SER A 1 386 ? -21.131 -4.328 4.844 1.00 78.81 386 SER A N 1
ATOM 3060 C CA . SER A 1 386 ? -20.466 -3.020 4.773 1.00 78.81 386 SER A CA 1
ATOM 3061 C C . SER A 1 386 ? -18.943 -3.142 4.820 1.00 78.81 386 SER A C 1
ATOM 3063 O O . SER A 1 386 ? -18.245 -2.338 4.205 1.00 78.81 386 SER A O 1
ATOM 3065 N N . CYS A 1 387 ? -18.420 -4.157 5.511 1.00 83.38 387 CYS A N 1
ATOM 3066 C CA . CYS A 1 387 ? -17.005 -4.502 5.510 1.00 83.38 387 CYS A CA 1
ATOM 3067 C C . CYS A 1 387 ? -16.545 -4.892 4.098 1.00 83.38 387 CYS A C 1
ATOM 3069 O O . CYS A 1 387 ? -15.566 -4.330 3.604 1.00 83.38 387 CYS A O 1
ATOM 3071 N N . ASP A 1 388 ? -17.279 -5.770 3.412 1.00 81.19 388 ASP A N 1
ATOM 3072 C CA . ASP A 1 388 ? -16.958 -6.212 2.048 1.00 81.19 388 ASP A CA 1
ATOM 3073 C C . ASP A 1 388 ? -17.017 -5.062 1.037 1.00 81.19 388 ASP A C 1
ATOM 3075 O O . ASP A 1 388 ? -16.132 -4.908 0.184 1.00 81.19 388 ASP A O 1
ATOM 3079 N N . GLN A 1 389 ? -18.021 -4.190 1.176 1.00 73.94 389 GLN A N 1
ATOM 3080 C CA . GLN A 1 389 ? -18.119 -2.957 0.398 1.00 73.94 389 GLN A CA 1
ATOM 3081 C C . GLN A 1 389 ? -16.899 -2.059 0.633 1.00 73.94 389 GLN A C 1
ATOM 3083 O O . GLN A 1 389 ? -16.222 -1.684 -0.327 1.00 73.94 389 GLN A O 1
ATOM 3088 N N . LEU A 1 390 ? -16.552 -1.766 1.890 1.00 75.75 390 LEU A N 1
ATOM 3089 C CA . LEU A 1 390 ? -15.376 -0.961 2.225 1.00 75.75 390 LEU A CA 1
ATOM 3090 C C . LEU A 1 390 ? -14.092 -1.564 1.635 1.00 75.75 390 LEU A C 1
ATOM 3092 O O . LEU A 1 390 ? -13.296 -0.845 1.034 1.00 75.75 390 LEU A O 1
ATOM 3096 N N . GLN A 1 391 ? -13.890 -2.878 1.759 1.00 77.19 391 GLN A N 1
ATOM 3097 C CA . GLN A 1 391 ? -12.718 -3.562 1.205 1.00 77.19 391 GLN A CA 1
ATOM 3098 C C . GLN A 1 391 ? -12.619 -3.407 -0.313 1.00 77.19 391 GLN A C 1
ATOM 3100 O O . GLN A 1 391 ? -11.548 -3.084 -0.833 1.00 77.19 391 GLN A O 1
ATOM 3105 N N . THR A 1 392 ? -13.734 -3.595 -1.016 1.00 72.44 392 THR A N 1
ATOM 3106 C CA . THR A 1 392 ? -13.813 -3.424 -2.470 1.00 72.44 392 THR A CA 1
ATOM 3107 C C . THR A 1 392 ? -13.460 -1.992 -2.865 1.00 72.44 392 THR A C 1
ATOM 3109 O O . THR A 1 392 ? -12.607 -1.768 -3.724 1.00 72.44 392 THR A O 1
ATOM 3112 N N . HIS A 1 393 ? -14.027 -1.007 -2.170 1.00 72.19 393 HIS A N 1
ATOM 3113 C CA . HIS A 1 393 ? -13.740 0.405 -2.401 1.00 72.19 393 HIS A CA 1
ATOM 3114 C C . HIS A 1 393 ? -12.279 0.780 -2.121 1.00 72.19 393 HIS A C 1
ATOM 3116 O O . HIS A 1 393 ? -11.674 1.502 -2.914 1.00 72.19 393 HIS A O 1
ATOM 3122 N N . LEU A 1 394 ? -11.676 0.272 -1.041 1.00 72.69 394 LEU A N 1
ATOM 3123 C CA . LEU A 1 394 ? -10.263 0.510 -0.728 1.00 72.69 394 LEU A CA 1
ATOM 3124 C C . LEU A 1 394 ? -9.341 -0.081 -1.806 1.00 72.69 394 LEU A C 1
ATOM 3126 O O . LEU A 1 394 ? -8.382 0.576 -2.228 1.00 72.69 394 LEU A O 1
ATOM 3130 N N . LYS A 1 395 ? -9.643 -1.292 -2.295 1.00 70.44 395 LYS A N 1
ATOM 3131 C CA . LYS A 1 395 ? -8.911 -1.926 -3.405 1.00 70.44 395 LYS A CA 1
ATOM 3132 C C . LYS A 1 395 ? -9.019 -1.081 -4.680 1.00 70.44 395 LYS A C 1
ATOM 3134 O O . LYS A 1 395 ? -7.994 -0.777 -5.287 1.00 70.44 395 LYS A O 1
ATOM 3139 N N . ILE A 1 396 ? -10.223 -0.624 -5.035 1.00 67.75 396 ILE A N 1
ATOM 3140 C CA . ILE A 1 396 ? -10.456 0.266 -6.185 1.00 67.75 396 ILE A CA 1
ATOM 3141 C C . ILE A 1 396 ? -9.672 1.576 -6.033 1.00 67.75 396 ILE A C 1
ATOM 3143 O O . ILE A 1 396 ? -8.930 1.960 -6.933 1.00 67.75 396 ILE A O 1
ATOM 3147 N N . HIS A 1 397 ? -9.768 2.251 -4.887 1.00 69.94 397 HIS A N 1
ATOM 3148 C CA . HIS A 1 397 ? -9.044 3.502 -4.644 1.00 69.94 397 HIS A CA 1
ATOM 3149 C C . HIS A 1 397 ? -7.522 3.319 -4.776 1.00 69.94 397 HIS A C 1
ATOM 3151 O O . HIS A 1 397 ? -6.824 4.178 -5.316 1.00 69.94 397 HIS A O 1
ATOM 3157 N N . SER A 1 398 ? -7.005 2.167 -4.342 1.00 68.31 398 SER A N 1
ATOM 3158 C CA . SER A 1 398 ? -5.591 1.810 -4.488 1.00 68.31 398 SER A CA 1
ATOM 3159 C C . SER A 1 398 ? -5.192 1.665 -5.960 1.00 68.31 398 SER A C 1
ATOM 3161 O O . SER A 1 398 ? -4.165 2.217 -6.359 1.00 68.31 398 SER A O 1
ATOM 3163 N N . VAL A 1 399 ? -6.033 1.023 -6.784 1.00 67.19 399 VAL A N 1
ATOM 3164 C CA . VAL A 1 399 ? -5.864 0.963 -8.249 1.00 67.19 399 VAL A CA 1
ATOM 3165 C C . VAL A 1 399 ? -5.780 2.362 -8.850 1.00 67.19 399 VAL A C 1
ATOM 3167 O O . VAL A 1 399 ? -4.817 2.665 -9.550 1.00 67.19 399 VAL A O 1
ATOM 3170 N N . PHE A 1 400 ? -6.730 3.246 -8.535 1.00 68.31 400 PHE A N 1
ATOM 3171 C CA . PHE A 1 400 ? -6.728 4.618 -9.052 1.00 68.31 400 PHE A CA 1
ATOM 3172 C C . PHE A 1 400 ? -5.492 5.413 -8.619 1.00 68.31 400 PHE A C 1
ATOM 3174 O O . PHE A 1 400 ? -4.917 6.146 -9.425 1.00 68.31 400 PHE A O 1
ATOM 3181 N N . LYS A 1 401 ? -5.051 5.263 -7.364 1.00 70.06 401 LYS A N 1
ATOM 3182 C CA . LYS A 1 401 ? -3.853 5.937 -6.850 1.00 70.06 401 LYS A CA 1
ATOM 3183 C C . LYS A 1 401 ? -2.599 5.506 -7.609 1.00 70.06 401 LYS A C 1
ATOM 3185 O O . LYS A 1 401 ? -1.839 6.365 -8.056 1.00 70.06 401 LYS A O 1
ATOM 3190 N N . MET A 1 402 ? -2.398 4.200 -7.782 1.00 64.88 402 MET A N 1
ATOM 3191 C CA . MET A 1 402 ? -1.256 3.673 -8.536 1.00 64.88 402 MET A CA 1
ATOM 3192 C C . MET A 1 402 ? -1.342 4.061 -10.013 1.00 64.88 402 MET A C 1
ATOM 3194 O O . MET A 1 402 ? -0.361 4.518 -10.592 1.00 64.88 402 MET A O 1
ATOM 3198 N N . TYR A 1 403 ? -2.531 3.977 -10.610 1.00 71.06 403 TYR A N 1
ATOM 3199 C CA . TYR A 1 403 ? -2.771 4.438 -11.973 1.00 71.06 403 TYR A CA 1
ATOM 3200 C C . TYR A 1 403 ? -2.398 5.917 -12.155 1.00 71.06 403 TYR A C 1
ATOM 3202 O O . TYR A 1 403 ? -1.673 6.253 -13.092 1.00 71.06 403 TYR A O 1
ATOM 3210 N N . LYS A 1 404 ? -2.811 6.800 -11.234 1.00 71.19 404 LYS A N 1
ATOM 3211 C CA . LYS A 1 404 ? -2.438 8.223 -11.251 1.00 71.19 404 LYS A CA 1
ATOM 3212 C C . LYS A 1 404 ? -0.920 8.390 -11.203 1.00 71.19 404 LYS A C 1
ATOM 3214 O O . LYS A 1 404 ? -0.384 9.111 -12.035 1.00 71.19 404 LYS A O 1
ATOM 3219 N N . GLN A 1 405 ? -0.232 7.694 -10.294 1.00 67.75 405 GLN A N 1
ATOM 3220 C CA . GLN A 1 405 ? 1.235 7.722 -10.206 1.00 67.75 405 GLN A CA 1
ATOM 3221 C C . GLN A 1 405 ? 1.905 7.278 -11.512 1.00 67.75 405 GLN A C 1
ATOM 3223 O O . GLN A 1 405 ? 2.903 7.870 -11.925 1.00 67.75 405 GLN A O 1
ATOM 3228 N N . ILE A 1 406 ? 1.340 6.280 -12.193 1.00 66.31 406 ILE A N 1
ATOM 3229 C CA . ILE A 1 406 ? 1.844 5.813 -13.485 1.00 66.31 406 ILE A CA 1
ATOM 3230 C C . ILE A 1 406 ? 1.624 6.850 -14.583 1.00 66.31 406 ILE A C 1
ATOM 3232 O O . ILE A 1 406 ? 2.511 7.092 -15.407 1.00 66.31 406 ILE A O 1
ATOM 3236 N N . VAL A 1 407 ? 0.440 7.462 -14.632 1.00 65.88 407 VAL A N 1
ATOM 3237 C CA . VAL A 1 407 ? 0.112 8.403 -15.702 1.00 65.88 407 VAL A CA 1
ATOM 3238 C C . VAL A 1 407 ? 0.860 9.722 -15.563 1.00 65.88 407 VAL A C 1
ATOM 3240 O O . VAL A 1 407 ? 1.302 10.247 -16.585 1.00 65.88 407 VAL A O 1
ATOM 3243 N N . THR A 1 408 ? 1.082 10.194 -14.335 1.00 67.00 408 THR A N 1
ATOM 3244 C CA . THR A 1 408 ? 1.880 11.398 -14.049 1.00 67.00 408 THR A CA 1
ATOM 3245 C C . THR A 1 408 ? 3.388 11.171 -14.159 1.00 67.00 408 THR A C 1
ATOM 3247 O O . THR A 1 408 ? 4.157 12.117 -14.031 1.00 67.00 408 THR A O 1
ATOM 3250 N N . GLY A 1 409 ? 3.836 9.931 -14.386 1.00 62.03 409 GLY A N 1
ATOM 3251 C CA . GLY A 1 409 ? 5.256 9.591 -14.483 1.00 62.03 409 GLY A CA 1
ATOM 3252 C C . GLY A 1 409 ? 5.985 9.518 -13.138 1.00 62.03 409 GLY A C 1
ATOM 3253 O O . GLY A 1 409 ? 7.195 9.299 -13.128 1.00 62.03 409 GLY A O 1
ATOM 3254 N N . PHE A 1 410 ? 5.272 9.645 -12.013 1.00 64.00 410 PHE A N 1
ATOM 3255 C CA . PHE A 1 410 ? 5.837 9.433 -10.678 1.00 64.00 410 PHE A CA 1
ATOM 3256 C C . PHE A 1 410 ? 6.293 7.980 -10.488 1.00 64.00 410 PHE A C 1
ATOM 3258 O O . PHE A 1 410 ? 7.354 7.729 -9.919 1.00 64.00 410 PHE A O 1
ATOM 3265 N N . ASP A 1 411 ? 5.524 7.026 -11.022 1.00 59.09 411 ASP A N 1
ATOM 3266 C CA . ASP A 1 411 ? 5.911 5.622 -11.082 1.00 59.09 411 ASP A CA 1
ATOM 3267 C C . ASP A 1 411 ? 5.982 5.117 -12.528 1.00 59.09 411 ASP A C 1
ATOM 3269 O O . ASP A 1 411 ? 4.987 4.839 -13.189 1.00 59.09 411 ASP A O 1
ATOM 3273 N N . THR A 1 412 ? 7.199 4.993 -13.049 1.00 63.66 412 THR A N 1
ATOM 3274 C CA . THR A 1 412 ? 7.439 4.497 -14.413 1.00 63.66 412 THR A CA 1
ATOM 3275 C C . THR A 1 412 ? 7.758 3.007 -14.460 1.00 63.66 412 THR A C 1
ATOM 3277 O O . THR A 1 412 ? 7.977 2.467 -15.552 1.00 63.66 412 THR A O 1
ATOM 3280 N N . HIS A 1 413 ? 7.802 2.331 -13.307 1.00 62.56 413 HIS A N 1
ATOM 3281 C CA . HIS A 1 413 ? 8.223 0.939 -13.239 1.00 62.56 413 HIS A CA 1
ATOM 3282 C C . HIS A 1 413 ? 7.211 0.027 -13.946 1.00 62.56 413 HIS A C 1
ATOM 3284 O O . HIS A 1 413 ? 5.999 0.235 -13.917 1.00 62.56 413 HIS A O 1
ATOM 3290 N N . TYR A 1 414 ? 7.732 -0.993 -14.628 1.00 66.62 414 TYR A N 1
ATOM 3291 C CA . TYR A 1 414 ? 6.915 -1.967 -15.355 1.00 66.62 414 TYR A CA 1
ATOM 3292 C C . TYR A 1 414 ? 6.023 -2.787 -14.419 1.00 66.62 414 TYR A C 1
ATOM 3294 O O . TYR A 1 414 ? 4.853 -3.011 -14.695 1.00 66.62 414 TYR A O 1
ATOM 3302 N N . SER A 1 415 ? 6.577 -3.179 -13.284 1.00 62.69 415 SER A N 1
ATOM 3303 C CA . SER A 1 415 ? 5.895 -3.890 -12.210 1.00 62.69 415 SER A CA 1
ATOM 3304 C C . SER A 1 415 ? 4.668 -3.169 -11.673 1.00 62.69 415 SER A C 1
ATOM 3306 O O . SER A 1 415 ? 3.624 -3.788 -11.559 1.00 62.69 415 SER A O 1
ATOM 3308 N N . ALA A 1 416 ? 4.755 -1.861 -11.417 1.00 64.25 416 ALA A N 1
ATOM 3309 C CA . ALA A 1 416 ? 3.628 -1.064 -10.946 1.00 64.25 416 ALA A CA 1
ATOM 3310 C C . ALA A 1 416 ? 2.454 -1.121 -11.935 1.00 64.25 416 ALA A C 1
ATOM 3312 O O . ALA A 1 416 ? 1.300 -1.230 -11.531 1.00 64.25 416 ALA A O 1
ATOM 3313 N N . LYS A 1 417 ? 2.751 -1.119 -13.243 1.00 73.88 417 LYS A N 1
ATOM 3314 C CA . LYS A 1 417 ? 1.750 -1.289 -14.307 1.00 73.88 417 LYS A CA 1
ATOM 3315 C C . LYS A 1 417 ? 1.100 -2.670 -14.256 1.00 73.88 417 LYS A C 1
ATOM 3317 O O . LYS A 1 417 ? -0.119 -2.750 -14.321 1.00 73.88 417 LYS A O 1
ATOM 3322 N N . ILE A 1 418 ? 1.891 -3.733 -14.105 1.00 68.25 418 ILE A N 1
ATOM 3323 C CA . ILE A 1 418 ? 1.365 -5.101 -13.993 1.00 68.25 418 ILE A CA 1
ATOM 3324 C C . ILE A 1 418 ? 0.532 -5.279 -12.719 1.00 68.25 418 ILE A C 1
ATOM 3326 O O . ILE A 1 418 ? -0.591 -5.756 -12.809 1.00 68.25 418 ILE A O 1
ATOM 3330 N N . SER A 1 419 ? 1.004 -4.810 -11.561 1.00 66.62 419 SER A N 1
ATOM 3331 C CA . SER A 1 419 ? 0.242 -4.878 -10.307 1.00 66.62 419 SER A CA 1
ATOM 3332 C C . SER A 1 419 ? -1.103 -4.155 -10.410 1.00 66.62 419 SER A C 1
ATOM 3334 O O . SER A 1 419 ? -2.109 -4.638 -9.897 1.00 66.62 419 SER A O 1
ATOM 3336 N N . VAL A 1 420 ? -1.155 -3.017 -11.116 1.00 72.56 420 VAL A N 1
ATOM 3337 C CA . VAL A 1 420 ? -2.424 -2.341 -11.417 1.00 72.56 420 VAL A CA 1
ATOM 3338 C C . VAL A 1 420 ? -3.335 -3.226 -12.265 1.00 72.56 420 VAL A C 1
ATOM 3340 O O . VAL A 1 420 ? -4.513 -3.337 -11.936 1.00 72.56 420 VAL A O 1
ATOM 3343 N N . LEU A 1 421 ? -2.818 -3.880 -13.308 1.00 74.31 421 LEU A N 1
ATOM 3344 C CA . LEU A 1 421 ? -3.613 -4.783 -14.147 1.00 74.31 421 LEU A CA 1
ATOM 3345 C C . LEU A 1 421 ? -4.132 -6.008 -13.389 1.00 74.31 421 LEU A C 1
ATOM 3347 O O . LEU A 1 421 ? -5.297 -6.357 -13.542 1.00 74.31 421 LEU A O 1
ATOM 3351 N N . GLU A 1 422 ? -3.313 -6.631 -12.545 1.00 67.94 422 GLU A N 1
ATOM 3352 C CA . GLU A 1 422 ? -3.737 -7.755 -11.700 1.00 67.94 422 GLU A CA 1
ATOM 3353 C C . GLU A 1 422 ? -4.850 -7.344 -10.738 1.00 67.94 422 GLU A C 1
ATOM 3355 O O . GLU A 1 422 ? -5.870 -8.026 -10.625 1.00 67.94 422 GLU A O 1
ATOM 3360 N N . MET A 1 423 ? -4.690 -6.193 -10.078 1.00 70.19 423 MET A N 1
ATOM 3361 C CA . MET A 1 423 ? -5.713 -5.671 -9.177 1.00 70.19 423 MET A CA 1
ATOM 3362 C C . MET A 1 423 ? -7.001 -5.325 -9.925 1.00 70.19 423 MET A C 1
ATOM 3364 O O . MET A 1 423 ? -8.084 -5.605 -9.414 1.00 70.19 423 MET A O 1
ATOM 3368 N N . VAL A 1 424 ? -6.901 -4.760 -11.133 1.00 74.12 424 VAL A N 1
ATOM 3369 C CA . VAL A 1 424 ? -8.053 -4.506 -12.009 1.00 74.12 424 VAL A CA 1
ATOM 3370 C C . VAL A 1 424 ? -8.753 -5.814 -12.376 1.00 74.12 424 VAL A C 1
ATOM 3372 O O . VAL A 1 424 ? -9.956 -5.917 -12.153 1.00 74.12 424 VAL A O 1
ATOM 3375 N N . LYS A 1 425 ? -8.015 -6.826 -12.846 1.00 76.88 425 LYS A N 1
ATOM 3376 C CA . LYS A 1 425 ? -8.553 -8.146 -13.209 1.00 76.88 425 LYS A CA 1
ATOM 3377 C C . LYS A 1 425 ? -9.274 -8.804 -12.029 1.00 76.88 425 LYS A C 1
ATOM 3379 O O . LYS A 1 425 ? -10.404 -9.267 -12.170 1.00 76.88 425 LYS A O 1
ATOM 3384 N N . HIS A 1 426 ? -8.653 -8.800 -10.848 1.00 70.50 426 HIS A N 1
ATOM 3385 C CA . HIS A 1 426 ? -9.256 -9.340 -9.630 1.00 70.50 426 HIS A CA 1
ATOM 3386 C C . HIS A 1 426 ? -10.542 -8.590 -9.252 1.00 70.50 426 HIS A C 1
ATOM 3388 O O . HIS A 1 426 ? -11.553 -9.210 -8.935 1.00 70.50 426 HIS A O 1
ATOM 3394 N N . LEU A 1 427 ? -10.547 -7.258 -9.337 1.00 71.62 427 LEU A N 1
ATOM 3395 C CA . LEU A 1 427 ? -11.734 -6.451 -9.048 1.00 71.62 427 LEU A CA 1
ATOM 3396 C C . LEU A 1 427 ? -12.858 -6.667 -10.068 1.00 71.62 427 LEU A C 1
ATOM 3398 O O . LEU A 1 427 ? -14.017 -6.770 -9.675 1.00 71.62 427 LEU A O 1
ATOM 3402 N N . GLN A 1 428 ? -12.530 -6.773 -11.357 1.00 74.31 428 GLN A N 1
ATOM 3403 C CA . GLN A 1 428 ? -13.498 -7.027 -12.428 1.00 74.31 428 GLN A CA 1
ATOM 3404 C C . GLN A 1 428 ? -14.181 -8.393 -12.299 1.00 74.31 428 GLN A C 1
ATOM 3406 O O . GLN A 1 428 ? -15.325 -8.523 -12.731 1.00 74.31 428 GLN A O 1
ATOM 3411 N N . SER A 1 429 ? -13.520 -9.379 -11.679 1.00 73.00 429 SER A N 1
ATOM 3412 C CA . SER A 1 429 ? -14.120 -10.690 -11.403 1.00 73.00 429 SER A CA 1
ATOM 3413 C C . SER A 1 429 ? -15.213 -10.654 -10.320 1.00 73.00 429 SER A C 1
ATOM 3415 O O . SER A 1 429 ? -15.991 -11.597 -10.202 1.00 73.00 429 SER A O 1
ATOM 3417 N N . GLY A 1 430 ? -15.299 -9.569 -9.539 1.00 72.00 430 GLY A N 1
ATOM 3418 C CA . GLY A 1 430 ? -16.318 -9.373 -8.506 1.00 72.00 430 GLY A CA 1
ATOM 3419 C C . GLY A 1 430 ? -17.602 -8.687 -8.996 1.00 72.00 430 GLY A C 1
ATOM 3420 O O . GLY A 1 430 ? -17.708 -8.186 -10.120 1.00 72.00 430 GLY A O 1
ATOM 3421 N N . GLN A 1 431 ? -18.596 -8.604 -8.103 1.00 67.88 431 GLN A 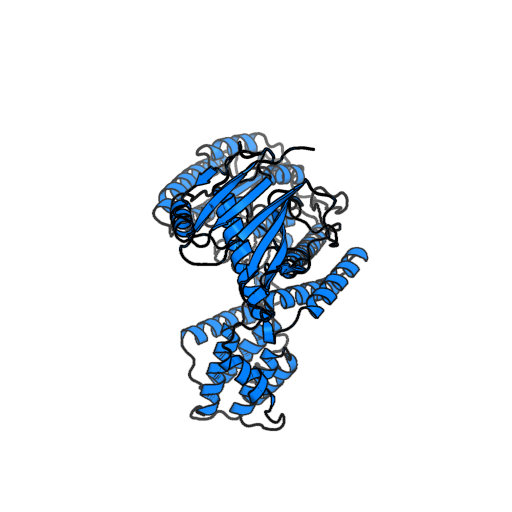N 1
ATOM 3422 C CA . GLN A 1 431 ? -19.810 -7.815 -8.327 1.00 67.88 431 GLN A CA 1
ATOM 3423 C C . GLN A 1 431 ? -19.519 -6.317 -8.140 1.00 67.88 431 GLN A C 1
ATOM 3425 O O . GLN A 1 431 ? -19.508 -5.797 -7.026 1.00 67.88 431 GLN A O 1
ATOM 3430 N N . LEU A 1 432 ? -19.279 -5.615 -9.249 1.00 66.75 432 LEU A N 1
ATOM 3431 C CA . LEU A 1 432 ? -19.088 -4.164 -9.291 1.00 66.75 432 LEU A CA 1
ATOM 3432 C C . LEU A 1 432 ? -20.271 -3.474 -9.969 1.00 66.75 432 LEU A C 1
ATOM 3434 O O . LEU A 1 432 ? -20.885 -4.027 -10.882 1.00 66.75 432 LEU A O 1
ATOM 3438 N N . ASN A 1 433 ? -20.548 -2.228 -9.579 1.00 69.38 433 ASN A N 1
ATOM 3439 C CA . ASN A 1 433 ? -21.489 -1.403 -10.333 1.00 69.38 433 ASN A CA 1
ATOM 3440 C C . ASN A 1 433 ? -20.922 -1.040 -11.722 1.00 69.38 433 ASN A C 1
ATOM 3442 O O . ASN A 1 433 ? -19.706 -1.034 -11.942 1.00 69.38 433 ASN A O 1
ATOM 3446 N N . SER A 1 434 ? -21.813 -0.711 -12.660 1.00 65.62 434 SER A N 1
ATOM 3447 C CA . SER A 1 434 ? -21.466 -0.451 -14.065 1.00 65.62 434 SER A CA 1
ATOM 3448 C C . SER A 1 434 ? -20.442 0.677 -14.242 1.00 65.62 434 SER A C 1
ATOM 3450 O O . SER A 1 434 ? -19.520 0.547 -15.044 1.00 65.62 434 SER A O 1
ATOM 3452 N N . LYS A 1 435 ? -20.542 1.754 -13.450 1.00 63.25 435 LYS A N 1
ATOM 3453 C CA . LYS A 1 435 ? -19.612 2.898 -13.500 1.00 63.25 435 LYS A CA 1
ATOM 3454 C C . LYS A 1 435 ? -18.189 2.512 -13.080 1.00 63.25 435 LYS A C 1
ATOM 3456 O O . LYS A 1 435 ? -17.223 2.912 -13.731 1.00 63.25 435 LYS A O 1
ATOM 3461 N N . MET A 1 436 ? -18.053 1.728 -12.008 1.00 63.84 436 MET A N 1
ATOM 3462 C CA . MET A 1 436 ? -16.761 1.217 -11.540 1.00 63.84 436 MET A CA 1
ATOM 3463 C C . MET A 1 436 ? -16.137 0.274 -12.560 1.00 63.84 436 MET A C 1
ATOM 3465 O O . MET A 1 436 ? -14.954 0.412 -12.861 1.00 63.84 436 MET A O 1
ATOM 3469 N N . ARG A 1 437 ? -16.932 -0.642 -13.125 1.00 66.88 437 ARG A N 1
ATOM 3470 C CA . ARG A 1 437 ? -16.462 -1.581 -14.148 1.00 66.88 437 ARG A CA 1
ATOM 3471 C C . ARG A 1 437 ? -15.917 -0.846 -15.377 1.00 66.88 437 ARG A C 1
ATOM 3473 O O . ARG A 1 437 ? -14.772 -1.084 -15.748 1.00 66.88 437 ARG A O 1
ATOM 3480 N N . ALA A 1 438 ? -16.664 0.124 -15.907 1.00 66.19 438 ALA A N 1
ATOM 3481 C CA . ALA A 1 438 ? -16.227 0.939 -17.044 1.00 66.19 438 ALA A CA 1
ATOM 3482 C C . ALA A 1 438 ? -14.921 1.708 -16.759 1.00 66.19 438 ALA A C 1
ATOM 3484 O O . ALA A 1 438 ? -14.033 1.779 -17.606 1.00 66.19 438 ALA A O 1
ATOM 3485 N N . SER A 1 439 ? -14.764 2.245 -15.544 1.00 67.94 439 SER A N 1
ATOM 3486 C CA . SER A 1 439 ? -13.543 2.972 -15.169 1.00 67.94 439 SER A CA 1
ATOM 3487 C C . SER A 1 439 ? -12.327 2.050 -15.037 1.00 67.94 439 SER A C 1
ATOM 3489 O O . SER A 1 439 ? -11.220 2.423 -15.423 1.00 67.94 439 SER A O 1
ATOM 3491 N N . LEU A 1 440 ? -12.516 0.838 -14.506 1.00 70.19 440 LEU A N 1
ATOM 3492 C CA . LEU A 1 440 ? -11.457 -0.169 -14.431 1.00 70.19 440 LEU A CA 1
ATOM 3493 C C . LEU A 1 440 ? -11.042 -0.655 -15.828 1.00 70.19 440 LEU A C 1
ATOM 3495 O O . LEU A 1 440 ? -9.848 -0.784 -16.081 1.00 70.19 440 LEU A O 1
ATOM 3499 N N . GLU A 1 441 ? -11.990 -0.838 -16.751 1.00 75.31 441 GLU A N 1
ATOM 3500 C CA . GLU A 1 441 ? -11.700 -1.159 -18.159 1.00 75.31 441 GLU A CA 1
ATOM 3501 C C . GLU A 1 441 ? -10.901 -0.050 -18.860 1.00 75.31 441 GLU A C 1
ATOM 3503 O O . GLU A 1 441 ? -9.978 -0.325 -19.630 1.00 75.31 441 GLU A O 1
ATOM 3508 N N . GLU A 1 442 ? -11.208 1.220 -18.587 1.00 72.88 442 GLU A N 1
ATOM 3509 C CA . GLU A 1 442 ? -10.441 2.344 -19.130 1.00 72.88 442 GLU A CA 1
ATOM 3510 C C . GLU A 1 442 ? -8.999 2.362 -18.594 1.00 72.88 442 GLU A C 1
ATOM 3512 O O . GLU A 1 442 ? -8.047 2.544 -19.362 1.00 72.88 442 GLU A O 1
ATOM 3517 N N . ILE A 1 443 ? -8.824 2.143 -17.283 1.00 72.94 443 ILE A N 1
ATOM 3518 C CA . ILE A 1 443 ? -7.504 2.016 -16.648 1.00 72.94 443 ILE A CA 1
ATOM 3519 C C . ILE A 1 443 ? -6.725 0.869 -17.283 1.00 72.94 443 ILE A C 1
ATOM 3521 O O . ILE A 1 443 ? -5.569 1.070 -17.659 1.00 72.94 443 ILE A O 1
ATOM 3525 N N . GLN A 1 444 ? -7.359 -0.294 -17.435 1.00 77.00 444 GLN A N 1
ATOM 3526 C CA . GLN A 1 444 ? -6.771 -1.470 -18.061 1.00 77.00 444 GLN A CA 1
ATOM 3527 C C . GLN A 1 444 ? -6.224 -1.130 -19.449 1.00 77.00 444 GLN A C 1
ATOM 3529 O O . GLN A 1 444 ? -5.011 -1.196 -19.650 1.00 77.00 444 GLN A O 1
ATOM 3534 N N . LYS A 1 445 ? -7.075 -0.634 -20.359 1.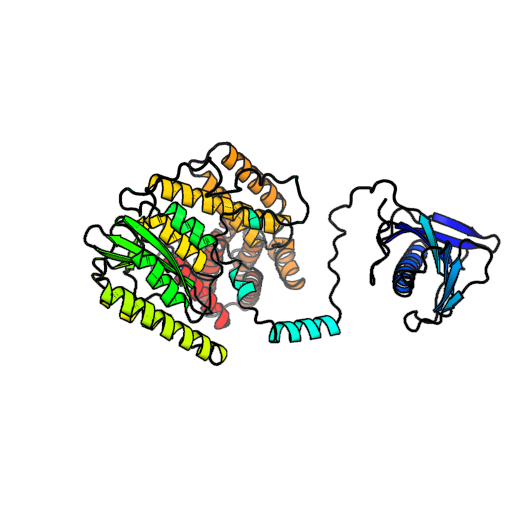00 78.81 445 LYS A N 1
ATOM 3535 C CA . LYS A 1 445 ? -6.678 -0.269 -21.731 1.00 78.81 445 LYS A CA 1
ATOM 3536 C C . LYS A 1 445 ? -5.528 0.743 -21.751 1.00 78.81 445 LYS A C 1
ATOM 3538 O O . LYS A 1 445 ? -4.573 0.616 -22.518 1.00 78.81 445 LYS A O 1
ATOM 3543 N N . LYS A 1 446 ? -5.581 1.768 -20.892 1.00 78.44 446 LYS A N 1
ATOM 3544 C CA . LYS A 1 446 ? -4.542 2.812 -20.831 1.00 78.44 446 LYS A CA 1
ATOM 3545 C C . LYS A 1 446 ? -3.215 2.305 -20.262 1.00 78.44 446 LYS A C 1
ATOM 3547 O O . LYS A 1 446 ? -2.165 2.810 -20.666 1.00 78.44 446 LYS A O 1
ATOM 3552 N N . ILE A 1 447 ? -3.238 1.357 -19.327 1.00 77.75 447 ILE A N 1
ATOM 3553 C CA . ILE A 1 447 ? -2.030 0.735 -18.777 1.00 77.75 447 ILE A CA 1
ATOM 3554 C C . ILE A 1 447 ? -1.440 -0.281 -19.756 1.00 77.75 447 ILE A C 1
ATOM 3556 O O . ILE A 1 447 ? -0.225 -0.255 -19.965 1.00 77.75 447 ILE A O 1
ATOM 3560 N N . GLU A 1 448 ? -2.275 -1.090 -20.410 1.00 79.12 448 GLU A N 1
ATOM 3561 C CA . GLU A 1 448 ? -1.878 -2.031 -21.464 1.00 79.12 448 GLU A CA 1
ATOM 3562 C C . GLU A 1 448 ? -1.118 -1.318 -22.590 1.00 79.12 448 GLU A C 1
ATOM 3564 O O . GLU A 1 448 ? 0.016 -1.681 -22.903 1.00 79.12 448 GLU A O 1
ATOM 3569 N N . ASN A 1 449 ? -1.640 -0.186 -23.073 1.00 75.50 449 ASN A N 1
ATOM 3570 C CA . ASN A 1 449 ? -0.976 0.653 -24.081 1.00 75.50 449 ASN A CA 1
ATOM 3571 C C . ASN A 1 449 ? 0.380 1.239 -23.632 1.00 75.50 449 ASN A C 1
ATOM 3573 O O . ASN A 1 449 ? 1.150 1.749 -24.445 1.00 75.50 449 ASN A O 1
ATOM 3577 N N . ARG A 1 450 ? 0.692 1.206 -22.330 1.00 69.06 450 ARG A N 1
ATOM 3578 C CA . ARG A 1 450 ? 1.938 1.729 -21.740 1.00 69.06 450 ARG A CA 1
ATOM 3579 C C . ARG A 1 450 ? 2.921 0.623 -21.335 1.00 69.06 450 ARG A C 1
ATOM 3581 O O . ARG A 1 450 ? 3.976 0.935 -20.756 1.00 69.06 450 ARG A O 1
ATOM 3588 N N . LEU A 1 451 ? 2.616 -0.645 -21.614 1.00 71.56 451 LEU A N 1
ATOM 3589 C CA . LEU A 1 451 ? 3.478 -1.793 -21.325 1.00 71.56 451 LEU A CA 1
ATOM 3590 C C . LEU A 1 451 ? 4.534 -1.979 -22.420 1.00 71.56 451 LEU A C 1
ATOM 3592 O O . LEU A 1 451 ? 4.389 -2.768 -23.342 1.00 71.56 451 LEU A O 1
ATOM 3596 N N . HIS A 1 452 ? 5.670 -1.296 -22.275 1.00 67.94 452 HIS A N 1
ATOM 3597 C CA . HIS A 1 452 ? 6.880 -1.605 -23.045 1.00 67.94 452 HIS A CA 1
ATOM 3598 C C . HIS A 1 452 ? 7.995 -2.103 -22.118 1.00 67.94 452 HIS A C 1
ATOM 3600 O O . HIS A 1 452 ? 8.831 -1.320 -21.653 1.00 67.94 452 HIS A O 1
ATOM 3606 N N . ARG A 1 453 ? 8.015 -3.418 -21.850 1.00 66.00 453 ARG A N 1
ATOM 3607 C CA . ARG A 1 453 ? 8.933 -4.060 -20.884 1.00 66.00 453 ARG A CA 1
ATOM 3608 C C . ARG A 1 453 ? 10.409 -3.819 -21.210 1.00 66.00 453 ARG A C 1
ATOM 3610 O O . ARG A 1 453 ? 11.175 -3.409 -20.340 1.00 66.00 453 ARG A O 1
ATOM 3617 N N . GLN A 1 454 ? 10.784 -3.925 -22.486 1.00 65.75 454 GLN A N 1
ATOM 3618 C CA . GLN A 1 454 ? 12.151 -3.687 -22.972 1.00 65.75 454 GLN A CA 1
ATOM 3619 C C . GLN A 1 454 ? 12.705 -2.297 -22.586 1.00 65.75 454 GLN A C 1
ATOM 3621 O O . GLN A 1 454 ? 13.878 -2.150 -22.211 1.00 65.75 454 GLN A O 1
ATOM 3626 N N . LYS A 1 455 ? 11.860 -1.257 -22.644 1.00 63.56 455 LYS A N 1
ATOM 3627 C CA . LYS A 1 455 ? 12.245 0.121 -22.293 1.00 63.56 455 LYS A CA 1
ATOM 3628 C C . LYS A 1 455 ? 12.374 0.304 -20.775 1.00 63.56 455 LYS A C 1
ATOM 3630 O O . LYS A 1 455 ? 13.245 1.052 -20.340 1.00 63.56 455 LYS A O 1
ATOM 3635 N N . ALA A 1 456 ? 11.575 -0.415 -19.987 1.00 66.00 456 ALA A N 1
ATOM 3636 C CA . ALA A 1 456 ? 11.459 -0.237 -18.540 1.00 66.00 456 ALA A CA 1
ATOM 3637 C C . ALA A 1 456 ? 12.472 -1.036 -17.694 1.00 66.00 456 ALA A C 1
ATOM 3639 O O . ALA A 1 456 ? 12.789 -0.615 -16.581 1.00 66.00 456 ALA A O 1
ATOM 3640 N N . LEU A 1 457 ? 13.012 -2.152 -18.201 1.00 71.12 457 LEU A N 1
ATOM 3641 C CA . LEU A 1 457 ? 14.048 -2.915 -17.491 1.00 71.12 457 LEU A CA 1
ATOM 3642 C C . LEU A 1 457 ? 15.301 -2.051 -17.266 1.00 71.12 457 LEU A C 1
ATOM 3644 O O . LEU A 1 457 ? 15.892 -1.545 -18.226 1.00 71.12 457 LEU A O 1
ATOM 3648 N N . LYS A 1 458 ? 15.746 -1.908 -16.012 1.00 76.12 458 LYS A N 1
ATOM 3649 C CA . LYS A 1 458 ? 16.976 -1.180 -15.636 1.00 76.12 458 LYS A CA 1
ATOM 3650 C C . LYS A 1 458 ? 18.225 -2.051 -15.829 1.00 76.12 458 LYS A C 1
ATOM 3652 O O . LYS A 1 458 ? 19.021 -2.242 -14.918 1.00 76.12 458 LYS A O 1
ATOM 3657 N N . LEU A 1 459 ? 18.368 -2.599 -17.032 1.00 78.12 459 LEU A N 1
ATOM 3658 C CA . LEU A 1 459 ? 19.508 -3.411 -17.454 1.00 78.12 459 LEU A CA 1
ATOM 3659 C C . LEU A 1 459 ? 20.540 -2.569 -18.205 1.00 78.12 459 LEU A C 1
ATOM 3661 O O . LEU A 1 459 ? 20.185 -1.599 -18.881 1.00 78.12 459 LEU A O 1
ATOM 3665 N N . SER A 1 460 ? 21.810 -2.979 -18.134 1.00 83.88 460 SER A N 1
ATOM 3666 C CA . SER A 1 460 ? 22.865 -2.412 -18.980 1.00 83.88 460 SER A CA 1
ATOM 3667 C C . SER A 1 460 ? 22.541 -2.638 -20.461 1.00 83.88 460 SER A C 1
ATOM 3669 O O . SER A 1 460 ? 21.846 -3.592 -20.823 1.00 83.88 460 SER A O 1
ATOM 3671 N N . ARG A 1 461 ? 23.063 -1.776 -21.343 1.00 84.50 461 ARG A N 1
ATOM 3672 C CA . ARG A 1 461 ? 22.873 -1.916 -22.797 1.00 84.50 461 ARG A CA 1
ATOM 3673 C C . ARG A 1 461 ? 23.334 -3.289 -23.297 1.00 84.50 461 ARG A C 1
ATOM 3675 O O . ARG A 1 461 ? 22.655 -3.880 -24.129 1.00 84.50 461 ARG A O 1
ATOM 3682 N N . THR A 1 462 ? 24.429 -3.804 -22.739 1.00 86.62 462 THR A N 1
ATOM 3683 C CA . THR A 1 462 ? 24.969 -5.136 -23.034 1.00 86.62 462 THR A CA 1
ATOM 3684 C C . THR A 1 462 ? 23.968 -6.232 -22.686 1.00 86.62 462 THR A C 1
ATOM 3686 O O . THR A 1 462 ? 23.599 -7.007 -23.559 1.00 86.62 462 THR A O 1
ATOM 3689 N N . SER A 1 463 ? 23.432 -6.245 -21.460 1.00 84.88 463 SER A N 1
ATOM 3690 C CA . SER A 1 463 ? 22.444 -7.253 -21.052 1.00 84.88 463 SER A CA 1
ATOM 3691 C C . SER A 1 463 ? 21.131 -7.135 -21.828 1.00 84.88 463 SER A C 1
ATOM 3693 O O . SER A 1 463 ? 20.531 -8.152 -22.157 1.00 84.88 463 SER A O 1
ATOM 3695 N N . LYS A 1 464 ? 20.692 -5.917 -22.178 1.00 84.69 464 LYS A N 1
ATOM 3696 C CA . LYS A 1 464 ? 19.519 -5.738 -23.047 1.00 84.69 464 LYS A CA 1
ATOM 3697 C C . LYS A 1 464 ? 19.750 -6.305 -24.444 1.00 84.69 464 LYS A C 1
ATOM 3699 O O . LYS A 1 464 ? 18.869 -6.976 -24.962 1.00 84.69 464 LYS A O 1
ATOM 3704 N N . ASN A 1 465 ? 20.900 -6.034 -25.057 1.00 86.62 465 ASN A N 1
ATOM 3705 C CA . ASN A 1 465 ? 21.217 -6.570 -26.380 1.00 86.62 465 ASN A CA 1
ATOM 3706 C C . ASN A 1 465 ? 21.316 -8.096 -26.348 1.00 86.62 465 ASN A C 1
ATOM 3708 O O . ASN A 1 465 ? 20.719 -8.747 -27.192 1.00 86.62 465 ASN A O 1
ATOM 3712 N N . MET A 1 466 ? 21.993 -8.653 -25.348 1.00 90.31 466 MET A N 1
ATOM 3713 C CA . MET A 1 466 ? 22.119 -10.097 -25.171 1.00 90.31 466 MET A CA 1
ATOM 3714 C C . MET A 1 466 ? 20.738 -10.766 -25.073 1.00 90.31 466 MET A C 1
ATOM 3716 O O . MET A 1 466 ? 20.399 -11.617 -25.886 1.00 90.31 466 MET A O 1
ATOM 3720 N N . ILE A 1 467 ? 19.869 -10.294 -24.174 1.00 87.12 467 ILE A N 1
ATOM 3721 C CA . ILE A 1 467 ? 18.526 -10.870 -23.992 1.00 87.12 467 ILE A CA 1
ATOM 3722 C C . ILE A 1 467 ? 17.638 -10.649 -25.228 1.00 87.12 467 ILE A C 1
ATOM 3724 O O . ILE A 1 467 ? 17.040 -11.590 -25.735 1.00 87.12 467 ILE A O 1
ATOM 3728 N N . PHE A 1 468 ? 17.530 -9.415 -25.731 1.00 85.88 468 PHE A N 1
ATOM 3729 C CA . PHE A 1 468 ? 16.545 -9.071 -26.768 1.00 85.88 468 PHE A CA 1
ATOM 3730 C C . PHE A 1 468 ? 17.045 -9.231 -28.210 1.00 85.88 468 PHE A C 1
ATOM 3732 O O . PHE A 1 468 ? 16.268 -9.006 -29.135 1.00 85.88 468 PHE A O 1
ATOM 3739 N N . LYS A 1 469 ? 18.319 -9.572 -28.434 1.00 86.50 469 LYS A N 1
ATOM 3740 C CA . LYS A 1 469 ? 18.859 -9.831 -29.780 1.00 86.50 469 LYS A CA 1
ATOM 3741 C C . LYS A 1 469 ? 19.507 -11.195 -29.914 1.00 86.50 469 LYS A C 1
ATOM 3743 O O . LYS A 1 469 ? 19.324 -11.820 -30.950 1.00 86.50 469 LYS A O 1
ATOM 3748 N N . GLU A 1 470 ? 20.292 -11.626 -28.933 1.00 90.50 470 GLU A N 1
ATOM 3749 C CA . GLU A 1 470 ? 21.009 -12.902 -29.028 1.00 90.50 470 GLU A CA 1
ATOM 3750 C C . GLU A 1 470 ? 20.114 -14.045 -28.561 1.00 90.50 470 GLU A C 1
ATOM 3752 O O . GLU A 1 470 ? 19.872 -14.977 -29.320 1.00 90.50 470 GLU A O 1
ATOM 3757 N N . TYR A 1 471 ? 19.528 -13.944 -27.365 1.00 91.75 471 TYR A N 1
ATOM 3758 C CA . TYR A 1 471 ? 18.671 -15.009 -26.830 1.00 91.75 471 TYR A CA 1
ATOM 3759 C C . TYR A 1 471 ? 17.355 -15.146 -27.604 1.00 91.75 471 TYR A C 1
ATOM 3761 O O . TYR A 1 471 ? 16.802 -16.237 -27.679 1.00 91.75 471 TYR A O 1
ATOM 3769 N N . ALA A 1 472 ? 16.894 -14.066 -28.241 1.00 85.62 472 ALA A N 1
ATOM 3770 C CA . ALA A 1 472 ? 15.727 -14.071 -29.124 1.00 85.62 472 ALA A CA 1
ATOM 3771 C C . ALA A 1 472 ? 15.909 -14.930 -30.394 1.00 85.62 472 ALA A C 1
ATOM 3773 O O . ALA A 1 472 ? 14.923 -15.269 -31.037 1.00 85.62 472 ALA A O 1
ATOM 3774 N N . LYS A 1 473 ? 17.154 -15.255 -30.776 1.00 89.12 473 LYS A N 1
ATOM 3775 C CA . LYS A 1 473 ? 17.476 -16.054 -31.972 1.00 89.12 473 LYS A CA 1
ATOM 3776 C C . LYS A 1 473 ? 17.647 -17.543 -31.684 1.00 89.12 473 LYS A C 1
ATOM 3778 O O . LYS A 1 473 ? 17.983 -18.294 -32.593 1.00 89.12 473 LYS A O 1
ATOM 3783 N N . ILE A 1 474 ? 17.501 -17.958 -30.429 1.00 89.69 474 ILE A N 1
ATOM 3784 C CA . ILE A 1 474 ? 17.661 -19.362 -30.063 1.00 89.69 474 ILE A CA 1
ATOM 3785 C C . ILE A 1 474 ? 16.519 -20.163 -30.660 1.00 89.69 474 ILE A C 1
ATOM 3787 O O . ILE A 1 474 ? 15.355 -19.789 -30.512 1.00 89.69 474 ILE A O 1
ATOM 3791 N N . ASP A 1 475 ? 16.879 -21.265 -31.308 1.00 86.06 475 ASP A N 1
ATOM 3792 C CA . ASP A 1 475 ? 15.921 -22.211 -31.851 1.00 86.06 475 ASP A CA 1
ATOM 3793 C C . ASP A 1 475 ? 15.029 -22.757 -30.717 1.00 86.06 475 ASP A C 1
ATOM 3795 O O . ASP A 1 475 ? 15.545 -23.332 -29.752 1.00 86.06 475 ASP A O 1
ATOM 3799 N N . PRO A 1 476 ? 13.695 -22.592 -30.799 1.00 84.75 476 PRO A N 1
ATOM 3800 C CA . PRO A 1 476 ? 12.757 -23.167 -29.843 1.00 84.75 476 PRO A CA 1
ATOM 3801 C C . PRO A 1 476 ? 12.859 -24.691 -29.681 1.00 84.75 476 PRO A C 1
ATOM 3803 O O . PRO A 1 476 ? 12.365 -25.215 -28.680 1.00 84.75 476 PRO A O 1
ATOM 3806 N N . LEU A 1 477 ? 13.445 -25.401 -30.646 1.00 86.00 477 LEU A N 1
ATOM 3807 C CA . LEU A 1 477 ? 13.623 -26.850 -30.604 1.00 86.00 477 LEU A CA 1
ATOM 3808 C C . LEU A 1 477 ? 14.907 -27.277 -29.880 1.00 86.00 477 LEU A C 1
ATOM 3810 O O . LEU A 1 477 ? 15.010 -28.437 -29.481 1.00 86.00 477 LEU A O 1
ATOM 3814 N N . ASP A 1 478 ? 15.857 -26.366 -29.654 1.00 88.81 478 ASP A N 1
ATOM 3815 C CA . ASP A 1 478 ? 17.120 -26.685 -28.989 1.00 88.81 478 ASP A CA 1
ATOM 3816 C C . ASP A 1 478 ? 16.914 -26.940 -27.485 1.00 88.81 478 ASP A C 1
ATOM 3818 O O . ASP A 1 478 ? 16.560 -26.048 -26.710 1.00 88.81 478 ASP A O 1
ATOM 3822 N N . GLN A 1 479 ? 17.159 -28.187 -27.080 1.00 88.31 479 GLN A N 1
ATOM 3823 C CA . GLN A 1 479 ? 16.981 -28.673 -25.710 1.00 88.31 479 GLN A CA 1
ATOM 3824 C C . GLN A 1 479 ? 18.249 -28.568 -24.852 1.00 88.31 479 GLN A C 1
ATOM 3826 O O . GLN A 1 479 ? 18.267 -29.059 -23.722 1.00 88.31 479 GLN A O 1
ATOM 3831 N N . LYS A 1 480 ? 19.330 -27.949 -25.347 1.00 90.38 480 LYS A N 1
ATOM 3832 C CA . LYS A 1 480 ? 20.533 -27.756 -24.530 1.00 90.38 480 LYS A CA 1
ATOM 3833 C C . LYS A 1 480 ? 20.198 -26.904 -23.301 1.00 90.38 480 LYS A C 1
ATOM 3835 O O . LYS A 1 480 ? 19.612 -25.828 -23.458 1.00 90.38 480 LYS A O 1
ATOM 3840 N N . PRO A 1 481 ? 20.627 -27.302 -22.090 1.00 89.31 481 PRO A N 1
ATOM 3841 C CA . PRO A 1 481 ? 20.273 -26.605 -20.855 1.00 89.31 481 PRO A CA 1
ATOM 3842 C C . PRO A 1 481 ? 20.542 -25.091 -20.872 1.00 89.31 481 PRO A C 1
ATOM 3844 O O . PRO A 1 481 ? 19.679 -24.292 -20.501 1.00 89.31 481 PRO A O 1
ATOM 3847 N N . ALA A 1 482 ? 21.712 -24.673 -21.373 1.00 90.00 482 ALA A N 1
ATOM 3848 C CA . ALA A 1 482 ? 22.065 -23.261 -21.492 1.00 90.00 482 ALA A CA 1
ATOM 3849 C C . ALA A 1 482 ? 21.112 -22.508 -22.434 1.00 90.00 482 ALA A C 1
ATOM 3851 O O . ALA A 1 482 ? 20.733 -21.373 -22.151 1.00 90.00 482 ALA A O 1
ATOM 3852 N N . ASN A 1 483 ? 20.686 -23.134 -23.533 1.00 92.00 483 ASN A N 1
ATOM 3853 C CA . ASN A 1 483 ? 19.787 -22.524 -24.510 1.00 92.00 483 ASN A CA 1
ATOM 3854 C C . ASN A 1 483 ? 18.346 -22.451 -23.993 1.00 92.00 483 ASN A C 1
ATOM 3856 O O . ASN A 1 483 ? 17.701 -21.416 -24.164 1.00 92.00 483 ASN A O 1
ATOM 3860 N N . LEU A 1 484 ? 17.890 -23.454 -23.239 1.00 91.25 484 LEU A N 1
ATOM 3861 C CA . LEU A 1 484 ? 16.628 -23.390 -22.498 1.00 91.25 484 LEU A CA 1
ATOM 3862 C C . LEU A 1 484 ? 16.640 -22.260 -21.458 1.00 91.25 484 LEU A C 1
ATOM 3864 O O . LEU A 1 484 ? 15.691 -21.481 -21.382 1.00 91.25 484 LEU A O 1
ATOM 3868 N N . LEU A 1 485 ? 17.734 -22.084 -20.709 1.00 90.00 485 LEU A N 1
ATOM 3869 C CA . LEU A 1 485 ? 17.843 -20.995 -19.733 1.00 90.00 485 LEU A CA 1
ATOM 3870 C C . LEU A 1 485 ? 17.887 -19.609 -20.405 1.00 90.00 485 LEU A C 1
ATOM 3872 O O . LEU A 1 485 ? 17.262 -18.661 -19.920 1.00 90.00 485 LEU A O 1
ATOM 3876 N N . LYS A 1 486 ? 18.570 -19.477 -21.551 1.00 93.19 486 LYS A N 1
ATOM 3877 C CA . LYS A 1 486 ? 18.573 -18.246 -22.365 1.00 93.19 486 LYS A CA 1
ATOM 3878 C C . LYS A 1 486 ? 17.174 -17.932 -22.895 1.00 93.19 486 LYS A C 1
ATOM 3880 O O . LYS A 1 486 ? 16.726 -16.787 -22.798 1.00 93.19 486 LYS A O 1
ATOM 3885 N N . ARG A 1 487 ? 16.460 -18.949 -23.390 1.00 91.81 487 ARG A N 1
ATOM 3886 C CA . ARG A 1 487 ? 15.071 -18.835 -23.842 1.00 91.81 487 ARG A CA 1
ATOM 3887 C C . ARG A 1 487 ? 14.159 -18.404 -22.696 1.00 91.81 487 ARG A C 1
ATOM 3889 O O . ARG A 1 487 ? 13.408 -17.449 -22.864 1.00 91.81 487 ARG A O 1
ATOM 3896 N N . ALA A 1 488 ? 14.284 -19.002 -21.511 1.00 90.44 488 ALA A N 1
ATOM 3897 C CA . ALA A 1 488 ? 13.542 -18.570 -20.328 1.00 90.44 488 ALA A CA 1
ATOM 3898 C C . ALA A 1 488 ? 13.825 -17.096 -19.977 1.00 90.44 488 ALA A C 1
ATOM 3900 O O . ALA A 1 488 ? 12.887 -16.332 -19.762 1.00 90.44 488 ALA A O 1
ATOM 3901 N N . CYS A 1 489 ? 15.090 -16.650 -20.014 1.00 88.88 489 CYS A N 1
ATOM 3902 C CA . CYS A 1 489 ? 15.445 -15.239 -19.806 1.00 88.88 489 CYS A CA 1
ATOM 3903 C C . CYS A 1 489 ? 14.759 -14.304 -20.815 1.00 88.88 489 CYS A C 1
ATOM 3905 O O . CYS A 1 489 ? 14.258 -13.246 -20.430 1.00 88.88 489 CYS A O 1
ATOM 3907 N N . PHE A 1 490 ? 14.739 -14.677 -22.097 1.00 89.94 490 PHE A N 1
ATOM 3908 C CA . PHE A 1 490 ? 14.080 -13.903 -23.149 1.00 89.94 490 PHE A CA 1
ATOM 3909 C C . PHE A 1 490 ? 12.559 -13.841 -22.955 1.00 89.94 490 PHE A C 1
ATOM 3911 O O . PHE A 1 490 ? 11.988 -12.749 -22.986 1.00 89.94 490 PHE A O 1
ATOM 3918 N N . LEU A 1 491 ? 11.915 -14.985 -22.707 1.00 86.81 491 LEU A N 1
ATOM 3919 C CA . LEU A 1 491 ? 10.467 -15.087 -22.500 1.00 86.81 491 LEU A CA 1
ATOM 3920 C C . LEU A 1 491 ? 10.030 -14.290 -21.264 1.00 86.81 491 LEU A C 1
ATOM 3922 O O . LEU A 1 491 ? 9.103 -13.482 -21.339 1.00 86.81 491 LEU A O 1
ATOM 3926 N N . MET A 1 492 ? 10.774 -14.405 -20.159 1.00 83.19 492 MET A N 1
ATOM 3927 C CA . MET A 1 492 ? 10.557 -13.592 -18.960 1.00 83.19 492 MET A CA 1
ATOM 3928 C C . MET A 1 492 ? 10.701 -12.104 -19.263 1.00 83.19 492 MET A C 1
ATOM 3930 O O . MET A 1 492 ? 9.793 -11.330 -18.971 1.00 83.19 492 MET A O 1
ATOM 3934 N N . ALA A 1 493 ? 11.793 -11.687 -19.908 1.00 80.81 493 ALA A N 1
ATOM 3935 C CA . ALA A 1 493 ? 12.015 -10.287 -20.266 1.00 80.81 493 ALA A CA 1
ATOM 3936 C C . ALA A 1 493 ? 10.981 -9.736 -21.270 1.00 80.81 493 ALA A C 1
ATOM 3938 O O . ALA A 1 493 ? 10.807 -8.516 -21.356 1.00 80.81 493 ALA A O 1
ATOM 3939 N N . SER A 1 494 ? 10.282 -10.620 -21.989 1.00 77.69 494 SER A N 1
ATOM 3940 C CA . SER A 1 494 ? 9.242 -10.310 -22.978 1.00 77.69 494 SER A CA 1
ATOM 3941 C C . SER A 1 494 ? 7.810 -10.462 -22.448 1.00 77.69 494 SER A C 1
ATOM 3943 O O . SER A 1 494 ? 6.870 -10.226 -23.197 1.00 77.69 494 SER A O 1
ATOM 3945 N N . ASN A 1 495 ? 7.628 -10.773 -21.157 1.00 71.69 495 ASN A N 1
ATOM 3946 C CA . ASN A 1 495 ? 6.321 -10.990 -20.516 1.00 71.69 495 ASN A CA 1
ATOM 3947 C C . ASN A 1 495 ? 5.529 -12.214 -21.011 1.00 71.69 495 ASN A C 1
ATOM 3949 O O . ASN A 1 495 ? 4.310 -12.245 -20.890 1.00 71.69 495 ASN A O 1
ATOM 3953 N N . GLN A 1 496 ? 6.222 -13.223 -21.528 1.00 76.81 496 GLN A N 1
ATOM 3954 C CA . GLN A 1 496 ? 5.658 -14.516 -21.919 1.00 76.81 496 GLN A CA 1
ATOM 3955 C C . GLN A 1 496 ? 5.828 -15.494 -20.751 1.00 76.81 496 GLN A C 1
ATOM 3957 O O . GLN A 1 496 ? 6.716 -16.347 -20.735 1.00 76.81 496 GLN A O 1
ATOM 3962 N N . THR A 1 497 ? 5.080 -15.243 -19.670 1.00 75.31 497 THR A N 1
ATOM 3963 C CA . THR A 1 497 ? 5.294 -15.895 -18.368 1.00 75.31 497 THR A CA 1
ATOM 3964 C C . THR A 1 497 ? 4.897 -17.368 -18.376 1.00 75.31 497 THR A C 1
ATOM 3966 O O . THR A 1 497 ? 5.576 -18.183 -17.756 1.00 75.31 497 THR A O 1
ATOM 3969 N N . GLN A 1 498 ? 3.847 -17.733 -19.108 1.00 75.06 498 GLN A N 1
ATOM 3970 C CA . GLN A 1 498 ? 3.394 -19.118 -19.214 1.00 75.06 498 GLN A CA 1
ATOM 3971 C C . GLN A 1 498 ? 4.388 -19.968 -20.017 1.00 75.06 498 GLN A C 1
ATOM 3973 O O . GLN A 1 498 ? 4.765 -21.056 -19.583 1.00 75.06 498 GLN A O 1
ATOM 3978 N N . GLU A 1 499 ? 4.887 -19.449 -21.137 1.00 81.31 499 GLU A N 1
ATOM 3979 C CA . GLU A 1 499 ? 5.901 -20.117 -21.951 1.00 81.31 499 GLU A CA 1
ATOM 3980 C C . GLU A 1 499 ? 7.236 -20.203 -21.204 1.00 81.31 499 GLU A C 1
ATOM 3982 O O . GLU A 1 499 ? 7.897 -21.241 -21.226 1.00 81.31 499 GLU A O 1
ATOM 3987 N N . ALA A 1 500 ? 7.623 -19.144 -20.481 1.00 86.50 500 ALA A N 1
ATOM 3988 C CA . ALA A 1 500 ? 8.803 -19.178 -19.621 1.00 86.50 500 ALA A CA 1
ATOM 3989 C C . ALA A 1 500 ? 8.696 -20.288 -18.567 1.00 86.50 500 ALA A C 1
ATOM 3991 O O . ALA A 1 500 ? 9.669 -20.997 -18.323 1.00 86.50 500 ALA A O 1
ATOM 3992 N N . HIS A 1 501 ? 7.513 -20.473 -17.975 1.00 82.12 501 HIS A N 1
ATOM 3993 C CA . HIS A 1 501 ? 7.277 -21.523 -16.990 1.00 82.12 501 HIS A CA 1
ATOM 3994 C C . HIS A 1 501 ? 7.459 -22.916 -17.597 1.00 82.12 501 HIS A C 1
ATOM 3996 O O . HIS A 1 501 ? 8.133 -23.757 -17.010 1.00 82.12 501 HIS A O 1
ATOM 4002 N N . GLN A 1 502 ? 6.911 -23.146 -18.793 1.00 85.50 502 GLN A N 1
ATOM 4003 C CA . GLN A 1 502 ? 7.060 -24.413 -19.511 1.00 85.50 502 GLN A CA 1
ATOM 4004 C C . GLN A 1 502 ? 8.527 -24.717 -19.832 1.00 85.50 502 GLN A C 1
ATOM 4006 O O . GLN A 1 502 ? 8.975 -25.841 -19.619 1.00 85.50 502 GLN A O 1
ATOM 4011 N N . VAL A 1 503 ? 9.294 -23.719 -20.283 1.00 89.00 503 VAL A N 1
ATOM 4012 C CA . VAL A 1 503 ? 10.729 -23.874 -20.577 1.00 89.00 503 VAL A CA 1
ATOM 4013 C C . VAL A 1 503 ? 11.536 -24.159 -19.307 1.00 89.00 503 VAL A C 1
ATOM 4015 O O . VAL A 1 503 ? 12.422 -25.010 -19.315 1.00 89.00 503 VAL A O 1
ATOM 4018 N N . LEU A 1 504 ? 11.217 -23.498 -18.191 1.00 86.94 504 LEU A N 1
ATOM 4019 C CA . LEU A 1 504 ? 11.839 -23.796 -16.899 1.00 86.94 504 LEU A CA 1
ATOM 4020 C C . LEU A 1 504 ? 11.489 -25.222 -16.433 1.00 86.94 504 LEU A C 1
ATOM 4022 O O . LEU A 1 504 ? 12.373 -25.963 -16.013 1.00 86.94 504 LEU A O 1
ATOM 4026 N N . ALA A 1 505 ? 10.236 -25.654 -16.574 1.00 83.88 505 ALA A N 1
ATOM 4027 C CA . ALA A 1 505 ? 9.832 -27.021 -16.249 1.00 83.88 505 ALA A CA 1
ATOM 4028 C C . ALA A 1 505 ? 10.545 -28.069 -17.128 1.00 83.88 505 ALA A C 1
ATOM 4030 O O . ALA A 1 505 ? 10.950 -29.114 -16.623 1.00 83.88 505 ALA A O 1
ATOM 4031 N N . GLN A 1 506 ? 10.755 -27.786 -18.420 1.00 87.56 506 GLN A N 1
ATOM 4032 C CA . GLN A 1 506 ? 11.572 -28.626 -19.309 1.00 87.56 506 GLN A CA 1
ATOM 4033 C C . GLN A 1 506 ? 13.015 -28.725 -18.806 1.00 87.56 506 GLN A C 1
ATOM 4035 O O . GLN A 1 506 ? 13.538 -29.825 -18.658 1.00 87.56 506 GLN A O 1
ATOM 4040 N N . LEU A 1 507 ? 13.630 -27.588 -18.470 1.00 87.81 507 LEU A N 1
ATOM 4041 C CA . LEU A 1 507 ? 14.999 -27.525 -17.958 1.00 87.81 507 LEU A CA 1
ATOM 4042 C C . LEU A 1 507 ? 15.176 -28.284 -16.632 1.00 87.81 507 LEU A C 1
ATOM 4044 O O . LEU A 1 507 ? 16.220 -28.892 -16.405 1.00 87.81 507 LEU A O 1
ATOM 4048 N N . TYR A 1 508 ? 14.159 -28.277 -15.770 1.00 84.88 508 TYR A N 1
ATOM 4049 C CA . TYR A 1 508 ? 14.159 -29.017 -14.506 1.00 84.88 508 TYR A CA 1
ATOM 4050 C C . TYR A 1 508 ? 14.075 -30.539 -14.690 1.00 84.88 508 TYR A C 1
ATOM 4052 O O . TYR A 1 508 ? 14.611 -31.279 -13.874 1.00 84.88 508 TYR A O 1
ATOM 4060 N N . ARG A 1 509 ? 13.429 -31.016 -15.763 1.00 85.44 509 ARG A N 1
ATOM 4061 C CA . ARG A 1 509 ? 13.309 -32.452 -16.081 1.00 85.44 509 ARG A CA 1
ATOM 4062 C C . ARG A 1 509 ? 14.580 -33.056 -16.678 1.00 85.44 509 ARG A C 1
ATOM 4064 O O . ARG A 1 509 ? 14.675 -34.276 -16.780 1.00 85.44 509 ARG A O 1
ATOM 4071 N N . LEU A 1 510 ? 15.532 -32.228 -17.111 1.00 86.00 510 LEU A N 1
ATOM 4072 C CA . LEU A 1 510 ? 16.798 -32.714 -17.651 1.00 86.00 510 LEU A CA 1
ATOM 4073 C C . LEU A 1 510 ? 17.632 -33.385 -16.555 1.00 86.00 510 LEU A C 1
ATOM 4075 O O . LEU A 1 510 ? 17.608 -32.934 -15.409 1.00 86.00 510 LEU A O 1
ATOM 4079 N N . PRO A 1 511 ? 18.416 -34.421 -16.900 1.00 81.44 511 PRO A N 1
ATOM 4080 C CA . PRO A 1 511 ? 19.255 -35.106 -15.934 1.00 81.44 511 PRO A CA 1
ATOM 4081 C C . PRO A 1 511 ? 20.224 -34.141 -15.247 1.00 81.44 511 PRO A C 1
ATOM 4083 O O . PRO A 1 511 ? 20.705 -33.150 -15.812 1.00 81.44 511 PRO A O 1
ATOM 4086 N N . ARG A 1 512 ? 20.493 -34.454 -13.981 1.00 78.75 512 ARG A N 1
ATOM 4087 C CA . ARG A 1 512 ? 21.373 -33.673 -13.124 1.00 78.75 512 ARG A CA 1
ATOM 4088 C C . ARG A 1 512 ? 22.831 -33.944 -13.473 1.00 78.75 512 ARG A C 1
ATOM 4090 O O . ARG A 1 512 ? 23.348 -35.024 -13.189 1.00 78.75 512 ARG A O 1
ATOM 4097 N N . ASP A 1 513 ? 23.516 -32.934 -13.992 1.00 76.06 513 ASP A N 1
ATOM 4098 C CA . ASP A 1 513 ? 24.946 -33.036 -14.265 1.00 76.06 513 ASP A CA 1
ATOM 4099 C C . ASP A 1 513 ? 25.782 -32.979 -12.979 1.00 76.06 513 ASP A C 1
ATOM 4101 O O . ASP A 1 513 ? 25.461 -32.288 -12.004 1.00 76.06 513 ASP A O 1
ATOM 4105 N N . ARG A 1 514 ? 26.900 -33.719 -12.963 1.00 73.25 514 ARG A N 1
ATOM 4106 C CA . ARG A 1 514 ? 27.820 -33.742 -11.809 1.00 73.25 514 ARG A CA 1
ATOM 4107 C C . ARG A 1 514 ? 28.480 -32.378 -11.574 1.00 73.25 514 ARG A C 1
ATOM 4109 O O . ARG A 1 514 ? 28.779 -32.055 -10.420 1.00 73.25 514 ARG A O 1
ATOM 4116 N N . LYS A 1 515 ? 28.692 -31.598 -12.642 1.00 79.81 515 LYS A N 1
ATOM 4117 C CA . LYS A 1 515 ? 29.266 -30.245 -12.639 1.00 79.81 515 LYS A CA 1
ATOM 4118 C C . LYS A 1 515 ? 28.460 -29.331 -13.579 1.00 79.81 515 LYS A C 1
ATOM 4120 O O . LYS A 1 515 ? 28.088 -29.800 -14.650 1.00 79.81 515 LYS A O 1
ATOM 4125 N N . PRO A 1 516 ? 28.223 -28.062 -13.208 1.00 74.50 516 PRO A N 1
ATOM 4126 C CA . PRO A 1 516 ? 27.521 -27.106 -14.062 1.00 74.50 516 PRO A CA 1
ATOM 4127 C C . PRO A 1 516 ? 28.359 -26.734 -15.295 1.00 74.50 516 PRO A C 1
ATOM 4129 O O . PRO A 1 516 ? 29.552 -26.445 -15.172 1.00 74.50 516 PRO A O 1
ATOM 4132 N N . ASP A 1 517 ? 27.726 -26.708 -16.468 1.00 84.44 517 ASP A N 1
ATOM 4133 C CA . ASP A 1 517 ? 28.321 -26.219 -17.718 1.00 84.44 517 ASP A CA 1
ATOM 4134 C C . ASP A 1 517 ? 28.668 -24.717 -17.593 1.00 84.44 517 ASP A C 1
ATOM 4136 O O . ASP A 1 517 ? 27.801 -23.924 -17.206 1.00 84.44 517 ASP A O 1
ATOM 4140 N N . PRO A 1 518 ? 29.902 -24.277 -17.918 1.00 85.75 518 PRO A N 1
ATOM 4141 C CA . PRO A 1 518 ? 30.270 -22.861 -17.940 1.00 85.75 518 PRO A CA 1
ATOM 4142 C C . PRO A 1 518 ? 29.285 -21.959 -18.697 1.00 85.75 518 PRO A C 1
ATOM 4144 O O . PRO A 1 518 ? 29.010 -20.845 -18.240 1.00 85.75 518 PRO A O 1
ATOM 4147 N N . ALA A 1 519 ? 28.706 -22.439 -19.803 1.00 86.75 519 ALA A N 1
ATOM 4148 C CA . ALA A 1 519 ? 27.716 -21.678 -20.561 1.00 86.75 519 ALA A CA 1
ATOM 4149 C C . ALA A 1 519 ? 26.403 -21.501 -19.778 1.00 86.75 519 ALA A C 1
ATOM 4151 O O . ALA A 1 519 ? 25.795 -20.431 -19.820 1.00 86.75 519 ALA A O 1
ATOM 4152 N N . GLU A 1 520 ? 25.974 -22.508 -19.010 1.00 84.69 520 GLU A N 1
ATOM 4153 C CA . GLU A 1 520 ? 24.829 -22.381 -18.100 1.00 84.69 520 GLU A CA 1
ATOM 4154 C C . GLU A 1 520 ? 25.102 -21.355 -16.988 1.00 84.69 520 GLU A C 1
ATOM 4156 O O . GLU A 1 520 ? 24.229 -20.544 -16.666 1.00 84.69 520 GLU A O 1
ATOM 4161 N N . ILE A 1 521 ? 26.320 -21.340 -16.430 1.00 84.50 521 ILE A N 1
ATOM 4162 C CA . ILE A 1 521 ? 26.719 -20.395 -15.372 1.00 84.50 521 ILE A CA 1
ATOM 4163 C C . ILE A 1 521 ? 26.644 -18.949 -15.876 1.00 84.50 521 ILE A C 1
ATOM 4165 O O . ILE A 1 521 ? 26.113 -18.074 -15.185 1.00 84.50 521 ILE A O 1
ATOM 4169 N N . GLU A 1 522 ? 27.145 -18.676 -17.080 1.00 86.06 522 GLU A N 1
ATOM 4170 C CA . GLU A 1 522 ? 27.111 -17.336 -17.675 1.00 86.06 522 GLU A CA 1
ATOM 4171 C C . GLU A 1 522 ? 25.669 -16.835 -17.874 1.00 86.06 522 GLU A C 1
ATOM 4173 O O . GLU A 1 522 ? 25.315 -15.696 -17.530 1.00 86.06 522 GLU A O 1
ATOM 4178 N N . VAL A 1 523 ? 24.795 -17.711 -18.368 1.00 87.00 523 VAL A N 1
ATOM 4179 C CA . VAL A 1 523 ? 23.383 -17.388 -18.582 1.00 87.00 523 VAL A CA 1
ATOM 4180 C C . VAL A 1 523 ? 22.672 -17.170 -17.248 1.00 87.00 523 VAL A C 1
ATOM 4182 O O . VAL A 1 523 ? 21.909 -16.210 -17.112 1.00 87.00 523 VAL A O 1
ATOM 4185 N N . ALA A 1 524 ? 22.981 -17.968 -16.225 1.00 83.38 524 ALA A N 1
ATOM 4186 C CA . ALA A 1 524 ? 22.457 -17.782 -14.875 1.00 83.38 524 ALA A CA 1
ATOM 4187 C C . ALA A 1 524 ? 22.859 -16.428 -14.265 1.00 83.38 524 ALA A C 1
ATOM 4189 O O . ALA A 1 524 ? 22.060 -15.778 -13.589 1.00 83.38 524 ALA A O 1
ATOM 4190 N N . GLN A 1 525 ? 24.062 -15.921 -14.542 1.00 83.06 525 GLN A N 1
ATOM 4191 C CA . GLN A 1 525 ? 24.432 -14.565 -14.122 1.00 83.06 525 GLN A CA 1
ATOM 4192 C C . GLN A 1 525 ? 23.582 -13.495 -14.820 1.00 83.06 525 GLN A C 1
ATOM 4194 O O . GLN A 1 525 ? 23.217 -12.487 -14.204 1.00 83.06 525 GLN A O 1
ATOM 4199 N N . THR A 1 526 ? 23.241 -13.705 -16.092 1.00 84.31 526 THR A N 1
ATOM 4200 C CA . THR A 1 526 ? 22.333 -12.824 -16.841 1.00 84.31 526 THR A CA 1
ATOM 4201 C C . THR A 1 526 ? 20.916 -12.879 -16.279 1.00 84.31 526 THR A C 1
ATOM 4203 O O . THR A 1 526 ? 20.293 -11.832 -16.092 1.00 84.31 526 THR A O 1
ATOM 4206 N N . PHE A 1 527 ? 20.454 -14.064 -15.890 1.00 83.88 527 PHE A N 1
ATOM 4207 C CA . PHE A 1 527 ? 19.203 -14.254 -15.166 1.00 83.88 527 PHE A CA 1
ATOM 4208 C C . PHE A 1 527 ? 19.174 -13.467 -13.844 1.00 83.88 527 PHE A C 1
ATOM 4210 O O . PHE A 1 527 ? 18.244 -12.708 -13.580 1.00 83.88 527 PHE A O 1
ATOM 4217 N N . ILE A 1 528 ? 20.235 -13.551 -13.033 1.00 78.81 528 ILE A N 1
ATOM 4218 C CA . ILE A 1 528 ? 20.344 -12.800 -11.769 1.00 78.81 528 ILE A CA 1
ATOM 4219 C C . ILE A 1 528 ? 20.311 -11.285 -12.016 1.00 78.81 528 ILE A C 1
ATOM 4221 O O . ILE A 1 528 ? 19.735 -10.533 -11.224 1.00 78.81 528 ILE A O 1
ATOM 4225 N N . LYS A 1 529 ? 20.932 -10.812 -13.103 1.00 82.56 529 LYS A N 1
ATOM 4226 C CA . LYS A 1 529 ? 20.873 -9.399 -13.509 1.00 82.56 529 LYS A CA 1
ATOM 4227 C C . LYS A 1 529 ? 19.451 -8.995 -13.908 1.00 82.56 529 LYS A C 1
ATOM 4229 O O . LYS A 1 529 ? 19.025 -7.914 -13.508 1.00 82.56 529 LYS A O 1
ATOM 4234 N N . LEU A 1 530 ? 18.726 -9.847 -14.639 1.00 81.00 530 LEU A N 1
ATOM 4235 C CA . LEU A 1 530 ? 17.318 -9.639 -14.997 1.00 81.00 530 LEU A CA 1
ATOM 4236 C C . LEU A 1 530 ? 16.445 -9.517 -13.742 1.00 81.00 530 LEU A C 1
ATOM 4238 O O . LEU A 1 530 ? 15.779 -8.499 -13.577 1.00 81.00 530 LEU A O 1
ATOM 4242 N N . TYR A 1 531 ? 16.568 -10.466 -12.811 1.00 76.88 531 TYR A N 1
ATOM 4243 C CA . TYR A 1 531 ? 15.885 -10.437 -11.516 1.00 76.88 531 TYR A CA 1
ATOM 4244 C C . TYR A 1 531 ? 16.149 -9.139 -10.741 1.00 76.88 531 TYR A C 1
ATOM 4246 O O . TYR A 1 531 ? 15.226 -8.455 -10.310 1.00 76.88 531 TYR A O 1
ATOM 4254 N N . LYS A 1 532 ? 17.421 -8.737 -10.604 1.00 74.50 532 LYS A N 1
ATOM 4255 C CA . LYS A 1 532 ? 17.798 -7.508 -9.880 1.00 74.50 532 LYS A CA 1
ATOM 4256 C C . LYS A 1 532 ? 17.333 -6.222 -10.570 1.00 74.50 532 LYS A C 1
ATOM 4258 O O . LYS A 1 532 ? 17.223 -5.188 -9.909 1.00 74.50 532 LYS A O 1
ATOM 4263 N N . ALA A 1 533 ? 17.130 -6.255 -11.886 1.00 74.38 533 ALA A N 1
ATOM 4264 C CA . ALA A 1 533 ? 16.666 -5.105 -12.654 1.00 74.38 533 ALA A CA 1
ATOM 4265 C C . ALA A 1 533 ? 15.159 -4.860 -12.501 1.00 74.38 533 ALA A C 1
ATOM 4267 O O . ALA A 1 533 ? 14.691 -3.757 -12.806 1.00 74.38 533 ALA A O 1
ATOM 4268 N N . GLU A 1 534 ? 14.415 -5.851 -12.013 1.00 68.00 534 GLU A N 1
ATOM 4269 C CA . GLU A 1 534 ? 12.995 -5.738 -11.726 1.00 68.00 534 GLU A CA 1
ATOM 4270 C C . GLU A 1 534 ? 12.753 -5.302 -10.283 1.00 68.00 534 GLU A C 1
ATOM 4272 O O . GLU A 1 534 ? 13.389 -5.753 -9.334 1.00 68.00 534 GLU A O 1
ATOM 4277 N N . ARG A 1 535 ? 11.845 -4.342 -10.112 1.00 59.41 535 ARG A N 1
ATOM 4278 C CA . ARG A 1 535 ? 11.490 -3.777 -8.807 1.00 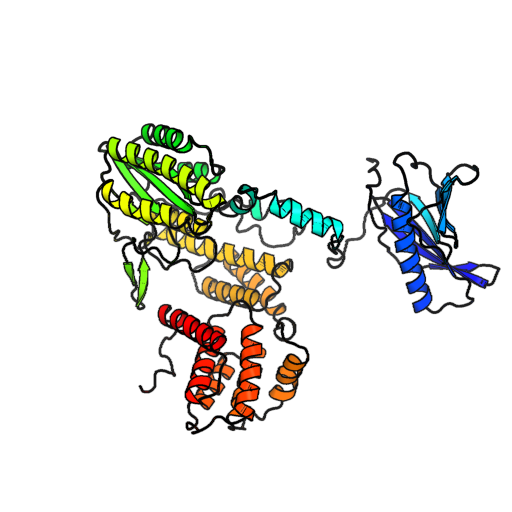59.41 535 ARG A CA 1
ATOM 4279 C C . ARG A 1 535 ? 10.009 -3.965 -8.607 1.00 59.41 535 ARG A C 1
ATOM 4281 O O . ARG A 1 535 ? 9.286 -3.393 -9.397 1.00 59.41 535 ARG A O 1
ATOM 4288 N N . GLY A 1 536 ? 9.566 -4.673 -7.575 1.00 57.62 536 GLY A N 1
ATOM 4289 C CA . GLY A 1 536 ? 8.166 -5.096 -7.464 1.00 57.62 536 GLY A CA 1
ATOM 4290 C C . GLY A 1 536 ? 7.926 -6.271 -8.406 1.00 57.62 536 GLY A C 1
ATOM 4291 O O . GLY A 1 536 ? 8.139 -6.154 -9.608 1.00 57.62 536 GLY A O 1
ATOM 4292 N N . ILE A 1 537 ? 7.591 -7.427 -7.850 1.00 57.44 537 ILE A N 1
ATOM 4293 C CA . ILE A 1 537 ? 7.547 -8.684 -8.592 1.00 57.44 537 ILE A CA 1
ATOM 4294 C C . ILE A 1 537 ? 6.072 -9.101 -8.643 1.00 57.44 537 ILE A C 1
ATOM 4296 O O . ILE A 1 537 ? 5.520 -9.394 -7.584 1.00 57.44 537 ILE A O 1
ATOM 4300 N N . PRO A 1 538 ? 5.434 -9.061 -9.828 1.00 57.56 538 PRO A N 1
ATOM 4301 C CA . PRO A 1 538 ? 4.125 -9.665 -10.070 1.00 57.56 538 PRO A CA 1
ATOM 4302 C C . PRO A 1 538 ? 4.081 -11.110 -9.577 1.00 57.56 538 PRO A C 1
ATOM 4304 O O . PRO A 1 538 ? 5.112 -11.788 -9.578 1.00 57.56 538 PRO A O 1
ATOM 4307 N N . LEU A 1 539 ? 2.909 -11.601 -9.195 1.00 55.22 539 LEU A N 1
ATOM 4308 C CA . LEU A 1 539 ? 2.765 -12.922 -8.584 1.00 55.22 539 LEU A CA 1
ATOM 4309 C C . LEU A 1 539 ? 3.288 -14.053 -9.488 1.00 55.22 539 LEU A C 1
ATOM 4311 O O . LEU A 1 539 ? 4.071 -14.907 -9.078 1.00 55.22 539 LEU A O 1
ATOM 4315 N N . GLU A 1 540 ? 2.919 -14.015 -10.763 1.00 59.59 540 GLU A N 1
ATOM 4316 C CA . GLU A 1 540 ? 3.301 -14.989 -11.784 1.00 59.59 540 GLU A CA 1
ATOM 4317 C C . GLU A 1 540 ? 4.812 -14.976 -12.027 1.00 59.59 540 GLU A C 1
ATOM 4319 O O . GLU A 1 540 ? 5.438 -15.997 -12.312 1.00 59.59 540 GLU A O 1
ATOM 4324 N N . LEU A 1 541 ? 5.423 -13.804 -11.886 1.00 67.12 541 LEU A N 1
ATOM 4325 C CA . LEU A 1 541 ? 6.849 -13.618 -12.071 1.00 67.12 541 LEU A CA 1
ATOM 4326 C C . LEU A 1 541 ? 7.646 -14.046 -10.838 1.00 67.12 541 LEU A C 1
ATOM 4328 O O . LEU A 1 541 ? 8.762 -14.543 -10.977 1.00 67.12 541 LEU A O 1
ATOM 4332 N N . LEU A 1 542 ? 7.057 -13.921 -9.648 1.00 63.72 542 LEU A N 1
ATOM 4333 C CA . LEU A 1 542 ? 7.589 -14.491 -8.416 1.00 63.72 542 LEU A CA 1
ATOM 4334 C C . LEU A 1 542 ? 7.684 -16.016 -8.539 1.00 63.72 542 LEU A C 1
ATOM 4336 O O . LEU A 1 542 ? 8.738 -16.583 -8.252 1.00 63.72 542 LEU A O 1
ATOM 4340 N N . ASN A 1 543 ? 6.637 -16.650 -9.074 1.00 62.16 543 ASN A N 1
ATOM 4341 C CA . ASN A 1 543 ? 6.608 -18.089 -9.350 1.00 62.16 543 ASN A CA 1
ATOM 4342 C C . ASN A 1 543 ? 7.675 -18.513 -10.372 1.00 62.16 543 ASN A C 1
ATOM 4344 O O . ASN A 1 543 ? 8.298 -19.564 -10.227 1.00 62.16 543 ASN A O 1
ATOM 4348 N N . LEU A 1 544 ? 7.940 -17.685 -11.386 1.00 71.88 544 LEU A N 1
ATOM 4349 C CA . LEU A 1 544 ? 9.019 -17.930 -12.350 1.00 71.88 544 LEU A CA 1
ATOM 4350 C C . LEU A 1 544 ? 10.409 -17.778 -11.734 1.00 71.88 544 LEU A C 1
ATOM 4352 O O . LEU A 1 544 ? 11.277 -18.615 -11.975 1.00 71.88 544 LEU A O 1
ATOM 4356 N N . TYR A 1 545 ? 10.628 -16.742 -10.922 1.00 74.19 545 TYR A N 1
ATOM 4357 C CA . TYR A 1 545 ? 11.889 -16.572 -10.200 1.00 74.19 545 TYR A CA 1
ATOM 4358 C C . TYR A 1 545 ? 12.138 -17.711 -9.214 1.00 74.19 545 TYR A C 1
ATOM 4360 O O . TYR A 1 545 ? 13.285 -18.130 -9.054 1.00 74.19 545 TYR A O 1
ATOM 4368 N N . TYR A 1 546 ? 11.076 -18.245 -8.615 1.00 71.25 546 TYR A N 1
ATOM 4369 C CA . TYR A 1 546 ? 11.139 -19.442 -7.792 1.00 71.25 546 TYR A CA 1
ATOM 4370 C C . TYR A 1 546 ? 11.547 -20.686 -8.593 1.00 71.25 546 TYR A C 1
ATOM 4372 O O . TYR A 1 546 ? 12.561 -21.304 -8.269 1.00 71.25 546 TYR A O 1
ATOM 4380 N N . GLY A 1 547 ? 10.819 -21.025 -9.665 1.00 72.25 547 GLY A N 1
ATOM 4381 C CA . GLY A 1 547 ? 11.141 -22.186 -10.506 1.00 72.25 547 GLY A CA 1
ATOM 4382 C C . GLY A 1 547 ? 12.563 -22.110 -11.071 1.00 72.25 547 GLY A C 1
ATOM 4383 O O . GLY A 1 547 ? 13.309 -23.086 -11.061 1.00 72.25 547 GLY A O 1
ATOM 4384 N N . ALA A 1 548 ? 13.001 -20.913 -11.461 1.00 77.12 548 ALA A N 1
ATOM 4385 C CA . ALA A 1 548 ? 14.376 -20.683 -11.875 1.00 77.12 548 ALA A CA 1
ATOM 4386 C C . ALA A 1 548 ? 15.393 -20.879 -10.739 1.00 77.12 548 ALA A C 1
ATOM 4388 O O . ALA A 1 548 ? 16.439 -21.477 -10.970 1.00 77.12 548 ALA A O 1
ATOM 4389 N N . ALA A 1 549 ? 15.111 -20.432 -9.511 1.00 73.12 549 ALA A N 1
ATOM 4390 C CA . ALA A 1 549 ? 15.986 -20.682 -8.363 1.00 73.12 549 ALA A CA 1
ATOM 4391 C C . ALA A 1 549 ? 16.135 -22.186 -8.070 1.00 73.12 549 ALA A C 1
ATOM 4393 O O . ALA A 1 549 ? 17.250 -22.649 -7.817 1.00 73.12 549 ALA A O 1
ATOM 4394 N N . GLN A 1 550 ? 15.041 -22.949 -8.173 1.00 74.75 550 GLN A N 1
ATOM 4395 C CA . GLN A 1 550 ? 15.055 -24.409 -8.045 1.00 74.75 550 GLN A CA 1
ATOM 4396 C C . GLN A 1 550 ? 15.909 -25.070 -9.126 1.00 74.75 550 GLN A C 1
ATOM 4398 O O . GLN A 1 550 ? 16.673 -25.986 -8.836 1.00 74.75 550 GLN A O 1
ATOM 4403 N N . ILE A 1 551 ? 15.858 -24.569 -10.358 1.00 80.75 551 ILE A N 1
ATOM 4404 C CA . ILE A 1 551 ? 16.712 -25.052 -11.448 1.00 80.75 551 ILE A CA 1
ATOM 4405 C C . ILE A 1 551 ? 18.188 -24.775 -11.166 1.00 80.75 551 ILE A C 1
ATOM 4407 O O . ILE A 1 551 ? 19.010 -25.675 -11.330 1.00 80.75 551 ILE A O 1
ATOM 4411 N N . LEU A 1 552 ? 18.537 -23.569 -10.701 1.00 78.56 552 LEU A N 1
ATOM 4412 C CA . LEU A 1 552 ? 19.925 -23.235 -10.352 1.00 78.56 552 LEU A CA 1
ATOM 4413 C C . LEU A 1 552 ? 20.471 -24.186 -9.272 1.00 78.56 552 LEU A C 1
ATOM 4415 O O . LEU A 1 552 ? 21.614 -24.633 -9.365 1.00 78.56 552 LEU A O 1
ATOM 4419 N N . LEU A 1 553 ? 19.639 -24.545 -8.288 1.00 77.19 553 LEU A N 1
ATOM 4420 C CA . LEU A 1 553 ? 19.955 -25.529 -7.250 1.00 77.19 553 LEU A CA 1
ATOM 4421 C C . LEU A 1 553 ? 20.080 -26.956 -7.787 1.00 77.19 553 LEU A C 1
ATOM 4423 O O . LEU A 1 553 ? 21.085 -27.633 -7.540 1.00 77.19 553 LEU A O 1
ATOM 4427 N N . HIS A 1 554 ? 19.065 -27.410 -8.522 1.00 79.00 554 HIS A N 1
ATOM 4428 C CA . HIS A 1 554 ? 19.005 -28.742 -9.109 1.00 79.00 554 HIS A CA 1
ATOM 4429 C C . HIS A 1 554 ? 20.254 -28.994 -9.963 1.00 79.00 554 HIS A C 1
ATOM 4431 O O . HIS A 1 554 ? 20.956 -29.989 -9.766 1.00 79.00 554 HIS A O 1
ATOM 4437 N N . ARG A 1 555 ? 20.617 -28.015 -10.801 1.00 80.44 555 ARG A N 1
ATOM 4438 C CA . ARG A 1 555 ? 21.759 -28.061 -11.726 1.00 80.44 555 ARG A CA 1
ATOM 4439 C C . ARG A 1 555 ? 23.102 -27.634 -11.113 1.00 80.44 555 ARG A C 1
ATOM 4441 O O . ARG A 1 555 ? 24.100 -27.567 -11.820 1.00 80.44 555 ARG A O 1
ATOM 4448 N N . ARG A 1 556 ? 23.163 -27.392 -9.793 1.00 80.19 556 ARG A N 1
ATOM 4449 C CA . ARG A 1 556 ? 24.389 -27.034 -9.039 1.00 80.19 556 ARG A CA 1
ATOM 4450 C C . ARG A 1 556 ? 25.125 -25.799 -9.581 1.00 80.19 556 ARG A C 1
ATOM 4452 O O . ARG A 1 556 ? 26.347 -25.707 -9.473 1.00 80.19 556 ARG A O 1
ATOM 4459 N N . ILE A 1 557 ? 24.399 -24.839 -10.145 1.00 81.56 557 ILE A N 1
ATOM 4460 C CA . ILE A 1 557 ? 24.982 -23.599 -10.659 1.00 81.56 557 ILE A CA 1
ATOM 4461 C C . ILE A 1 557 ? 25.345 -22.698 -9.466 1.00 81.56 557 ILE A C 1
ATOM 4463 O O . ILE A 1 557 ? 24.484 -22.430 -8.625 1.00 81.56 557 ILE A O 1
ATOM 4467 N N . PRO A 1 558 ? 26.593 -22.204 -9.352 1.00 76.81 558 PRO A N 1
ATOM 4468 C CA . PRO A 1 558 ? 26.994 -21.352 -8.240 1.00 76.81 558 PRO A CA 1
ATOM 4469 C C . PRO A 1 558 ? 26.264 -20.003 -8.290 1.00 76.81 558 PRO A C 1
ATOM 4471 O O . PRO A 1 558 ? 26.358 -19.251 -9.261 1.00 76.81 558 PRO A O 1
ATOM 4474 N N . VAL A 1 559 ? 25.562 -19.671 -7.204 1.00 69.94 559 VAL A N 1
ATOM 4475 C CA . VAL A 1 559 ? 24.842 -18.402 -7.034 1.00 69.94 559 VAL A CA 1
ATOM 4476 C C . VAL A 1 559 ? 25.447 -17.638 -5.852 1.00 69.94 559 VAL A C 1
ATOM 4478 O O . VAL A 1 559 ? 25.712 -18.247 -4.815 1.00 69.94 559 VAL A O 1
ATOM 4481 N N . PRO A 1 560 ? 25.647 -16.306 -5.937 1.00 72.94 560 PRO A N 1
ATOM 4482 C CA . PRO A 1 560 ? 26.131 -15.531 -4.798 1.00 72.94 560 PRO A CA 1
ATOM 4483 C C . PRO A 1 560 ? 25.218 -15.711 -3.567 1.00 72.94 560 PRO A C 1
ATOM 4485 O O . PRO A 1 560 ? 23.998 -15.566 -3.725 1.00 72.94 560 PRO A O 1
ATOM 4488 N N . PRO A 1 561 ? 25.759 -15.913 -2.347 1.00 62.56 561 PRO A N 1
ATOM 4489 C CA . PRO A 1 561 ? 24.972 -16.225 -1.144 1.00 62.56 561 PRO A CA 1
ATOM 4490 C C . PRO A 1 561 ? 23.815 -15.250 -0.870 1.00 62.56 561 PRO A C 1
ATOM 4492 O O . PRO A 1 561 ? 22.699 -15.656 -0.565 1.00 62.56 561 PRO A O 1
ATOM 4495 N N . ASN A 1 562 ? 24.032 -13.949 -1.089 1.00 62.56 562 ASN A N 1
ATOM 4496 C CA . ASN A 1 562 ? 23.001 -12.917 -0.907 1.00 62.56 562 ASN A CA 1
ATOM 4497 C C . ASN A 1 562 ? 21.857 -12.983 -1.932 1.00 62.56 562 ASN A C 1
ATOM 4499 O O . ASN A 1 562 ? 20.769 -12.466 -1.686 1.00 62.56 562 ASN A O 1
ATOM 4503 N N . THR A 1 563 ? 22.111 -13.547 -3.114 1.00 63.97 563 THR A N 1
ATOM 4504 C CA . THR A 1 563 ? 21.082 -13.747 -4.146 1.00 63.97 563 THR A CA 1
ATOM 4505 C C . THR A 1 563 ? 20.294 -15.013 -3.839 1.00 63.97 563 THR A C 1
ATOM 4507 O O . THR A 1 563 ? 19.072 -14.987 -3.922 1.00 63.97 563 THR A O 1
ATOM 4510 N N . TYR A 1 564 ? 20.991 -16.059 -3.388 1.00 59.62 564 TYR A N 1
ATOM 4511 C CA . TYR A 1 564 ? 20.387 -17.287 -2.891 1.00 59.62 564 TYR A CA 1
ATOM 4512 C C . TYR A 1 564 ? 19.417 -17.007 -1.737 1.00 59.62 564 TYR A C 1
ATOM 4514 O O . TYR A 1 564 ? 18.226 -17.241 -1.885 1.00 59.62 564 TYR A O 1
ATOM 4522 N N . TYR A 1 565 ? 19.882 -16.347 -0.669 1.00 53.62 565 TYR A N 1
ATOM 4523 C CA . TYR A 1 565 ? 19.053 -15.975 0.483 1.00 53.62 565 TYR A CA 1
ATOM 4524 C C . TYR A 1 565 ? 17.798 -15.181 0.090 1.00 53.62 565 TYR A C 1
ATOM 4526 O O . TYR A 1 565 ? 16.716 -15.444 0.597 1.00 53.62 565 TYR A O 1
ATOM 4534 N N . LYS A 1 566 ? 17.904 -14.235 -0.853 1.00 61.56 566 LYS A N 1
ATOM 4535 C CA . LYS A 1 566 ? 16.738 -13.470 -1.328 1.00 61.56 566 LYS A CA 1
ATOM 4536 C C . LYS A 1 566 ? 15.733 -14.336 -2.083 1.00 61.56 566 LYS A C 1
ATOM 4538 O O . LYS A 1 566 ? 14.539 -14.140 -1.900 1.00 61.56 566 LYS A O 1
ATOM 4543 N N . LEU A 1 567 ? 16.199 -15.268 -2.910 1.00 57.81 567 LEU A N 1
ATOM 4544 C CA . LEU A 1 567 ? 15.328 -16.210 -3.614 1.00 57.81 567 LEU A CA 1
ATOM 4545 C C . LEU A 1 567 ? 14.673 -17.197 -2.630 1.00 57.81 567 LEU A C 1
ATOM 4547 O O . LEU A 1 567 ? 13.490 -17.483 -2.768 1.00 57.81 567 LEU A O 1
ATOM 4551 N N . THR A 1 568 ? 15.385 -17.627 -1.582 1.00 52.56 568 THR A N 1
ATOM 4552 C CA . THR A 1 568 ? 14.850 -18.489 -0.512 1.00 52.56 568 THR A CA 1
ATOM 4553 C C . THR A 1 568 ? 13.869 -17.759 0.418 1.00 52.56 568 THR A C 1
ATOM 4555 O O . THR A 1 568 ? 12.868 -18.328 0.832 1.00 52.56 568 THR A O 1
ATOM 4558 N N . VAL A 1 569 ? 14.088 -16.479 0.727 1.00 51.66 569 VAL A N 1
ATOM 4559 C CA . VAL A 1 569 ? 13.114 -15.671 1.488 1.00 51.66 569 VAL A CA 1
ATOM 4560 C C . VAL A 1 569 ? 11.833 -15.459 0.678 1.00 51.66 569 VAL A C 1
ATOM 4562 O O . VAL A 1 569 ? 10.739 -15.514 1.232 1.00 51.66 569 VAL A O 1
ATOM 4565 N N . LEU A 1 570 ? 11.953 -15.260 -0.639 1.00 53.97 570 LEU A N 1
ATOM 4566 C CA . LEU A 1 570 ? 10.798 -15.204 -1.536 1.00 53.97 570 LEU A CA 1
ATOM 4567 C C . LEU A 1 570 ? 10.097 -16.564 -1.680 1.00 53.97 570 LEU A C 1
ATOM 4569 O O . LEU A 1 570 ? 8.880 -16.581 -1.811 1.00 53.97 570 LEU A O 1
ATOM 4573 N N . HIS A 1 571 ? 10.827 -17.681 -1.590 1.00 49.62 571 HIS A N 1
ATOM 4574 C CA . HIS A 1 571 ? 10.255 -19.028 -1.482 1.00 49.62 571 HIS A CA 1
ATOM 4575 C C . HIS A 1 571 ? 9.377 -19.168 -0.242 1.00 49.62 571 HIS A C 1
ATOM 4577 O O . HIS A 1 571 ? 8.201 -19.481 -0.374 1.00 49.62 571 HIS A O 1
ATOM 4583 N N . SER A 1 572 ? 9.901 -18.827 0.939 1.00 45.94 572 SER A N 1
ATOM 4584 C CA . SER A 1 572 ? 9.098 -18.844 2.163 1.00 45.94 572 SER A CA 1
ATOM 4585 C C . SER A 1 572 ? 7.893 -17.905 2.058 1.00 45.94 572 SER A C 1
ATOM 4587 O O . SER A 1 572 ? 6.828 -18.214 2.576 1.00 45.94 572 SER A O 1
ATOM 4589 N N . TYR A 1 573 ? 8.028 -16.773 1.358 1.00 48.22 573 TYR A N 1
ATOM 4590 C CA . TYR A 1 573 ? 6.922 -15.844 1.114 1.00 48.22 573 TYR A CA 1
ATOM 4591 C C . TYR A 1 573 ? 5.845 -16.422 0.180 1.00 48.22 573 TYR A C 1
ATOM 4593 O O . TYR A 1 573 ? 4.661 -16.209 0.422 1.00 48.22 573 TYR A O 1
ATOM 4601 N N . ALA A 1 574 ? 6.243 -17.149 -0.868 1.00 47.06 574 ALA A N 1
ATOM 4602 C CA . ALA A 1 574 ? 5.332 -17.769 -1.826 1.00 47.06 574 ALA A CA 1
ATOM 4603 C C . ALA A 1 574 ? 4.638 -19.019 -1.252 1.00 47.06 574 ALA A C 1
ATOM 4605 O O . ALA A 1 574 ? 3.433 -19.181 -1.438 1.00 47.06 574 ALA A O 1
ATOM 4606 N N . GLU A 1 575 ? 5.369 -19.853 -0.502 1.00 42.47 575 GLU A N 1
ATOM 4607 C CA . GLU A 1 575 ? 4.820 -20.995 0.246 1.00 42.47 575 GLU A CA 1
ATOM 4608 C C . GLU A 1 575 ? 3.808 -20.538 1.302 1.00 42.47 575 GLU A C 1
ATOM 4610 O O . GLU A 1 575 ? 2.710 -21.076 1.379 1.00 42.47 575 GLU A O 1
ATOM 4615 N N . MET A 1 576 ? 4.129 -19.487 2.068 1.00 39.59 576 MET A N 1
ATOM 4616 C CA . MET A 1 576 ? 3.225 -18.932 3.086 1.00 39.59 576 MET A CA 1
ATOM 4617 C C . MET A 1 576 ? 1.937 -18.323 2.522 1.00 39.59 576 MET A C 1
ATOM 4619 O O . MET A 1 576 ? 1.045 -18.018 3.310 1.00 39.59 576 MET A O 1
ATOM 4623 N N . GLN A 1 577 ? 1.861 -18.078 1.210 1.00 41.94 577 GLN A N 1
ATOM 4624 C CA . GLN A 1 577 ? 0.689 -17.508 0.545 1.00 41.94 577 GLN A CA 1
ATOM 4625 C C . GLN A 1 577 ? -0.146 -18.545 -0.225 1.00 41.94 577 GLN A C 1
ATOM 4627 O O . GLN A 1 577 ? -1.110 -18.148 -0.880 1.00 41.94 577 GLN A O 1
ATOM 4632 N N . HIS A 1 578 ? 0.215 -19.838 -0.172 1.00 45.88 578 HIS A N 1
ATOM 4633 C CA . HIS A 1 578 ? -0.458 -20.938 -0.890 1.00 45.88 578 HIS A CA 1
ATOM 4634 C C . HIS A 1 578 ? -0.720 -20.640 -2.367 1.00 45.88 578 HIS A C 1
ATOM 4636 O O . HIS A 1 578 ? -1.700 -21.075 -2.964 1.00 45.88 578 HIS A O 1
ATOM 4642 N N . LEU A 1 579 ? 0.203 -19.919 -3.003 1.00 43.22 579 LEU A N 1
ATOM 4643 C CA . LEU A 1 579 ? 0.116 -19.522 -4.414 1.00 43.22 579 LEU A CA 1
ATOM 4644 C C . LEU A 1 579 ? 0.367 -20.688 -5.381 1.00 43.22 579 LEU A C 1
ATOM 4646 O O . LEU A 1 579 ? 0.553 -20.484 -6.582 1.00 43.22 579 LEU A O 1
ATOM 4650 N N . PHE A 1 580 ? 0.380 -21.906 -4.846 1.00 48.31 580 PHE A N 1
ATOM 4651 C CA . PHE A 1 580 ? 0.625 -23.156 -5.535 1.00 48.31 580 PHE A CA 1
ATOM 4652 C C . PHE A 1 580 ? -0.618 -24.052 -5.449 1.00 48.31 580 PHE A C 1
ATOM 4654 O O . PHE A 1 580 ? -0.601 -25.048 -4.723 1.00 48.31 580 PHE A O 1
ATOM 4661 N N . PRO A 1 581 ? -1.699 -23.762 -6.195 1.00 36.06 581 PRO A N 1
ATOM 4662 C CA . PRO A 1 581 ? -2.713 -24.774 -6.430 1.00 36.06 581 PRO A CA 1
ATOM 4663 C C . PRO A 1 581 ? -2.061 -25.836 -7.327 1.00 36.06 581 PRO A C 1
ATOM 4665 O O . PRO A 1 581 ? -1.853 -25.605 -8.513 1.00 36.06 581 PRO A O 1
ATOM 4668 N N . ALA A 1 582 ? -1.645 -26.956 -6.731 1.00 42.81 582 ALA A N 1
ATOM 4669 C CA . ALA A 1 582 ? -0.935 -28.052 -7.394 1.00 42.81 582 ALA A CA 1
ATOM 4670 C C . ALA A 1 582 ? 0.347 -27.608 -8.131 1.00 42.81 582 ALA A C 1
ATOM 4672 O O . ALA A 1 582 ? 0.408 -27.500 -9.354 1.00 42.81 582 ALA A O 1
ATOM 4673 N N . SER A 1 583 ? 1.411 -27.366 -7.366 1.00 40.72 583 SER A N 1
ATOM 4674 C CA . SER A 1 583 ? 2.753 -27.165 -7.912 1.00 40.72 583 SER A CA 1
ATOM 4675 C C . SER A 1 583 ? 3.152 -28.331 -8.844 1.00 40.72 583 SER A C 1
ATOM 4677 O O . SER A 1 583 ? 3.268 -29.459 -8.364 1.00 40.72 583 SER A O 1
ATOM 4679 N N . PRO A 1 584 ? 3.461 -28.105 -10.138 1.00 43.41 584 PRO A N 1
ATOM 4680 C CA . PRO A 1 584 ? 4.135 -29.114 -10.963 1.00 43.41 584 PRO A CA 1
ATOM 4681 C C . PRO A 1 584 ? 5.545 -29.454 -10.440 1.00 43.41 584 PRO A C 1
ATOM 4683 O O . PRO A 1 584 ? 6.155 -30.415 -10.902 1.00 43.41 584 PRO A O 1
ATOM 4686 N N . TRP A 1 585 ? 6.050 -28.689 -9.464 1.00 45.72 585 TRP A N 1
ATOM 4687 C CA . TRP A 1 585 ? 7.316 -28.901 -8.760 1.00 45.72 585 TRP A CA 1
ATOM 4688 C C . TRP A 1 585 ? 7.189 -29.859 -7.561 1.00 45.72 585 TRP A C 1
ATOM 4690 O O . TRP A 1 585 ? 8.207 -30.208 -6.977 1.00 45.72 585 TRP A O 1
ATOM 4700 N N . ASN A 1 586 ? 5.969 -30.308 -7.221 1.00 40.38 586 ASN A N 1
ATOM 4701 C CA . ASN A 1 586 ? 5.702 -31.351 -6.216 1.00 40.38 586 ASN A CA 1
ATOM 4702 C C . ASN A 1 586 ? 5.615 -32.767 -6.819 1.00 40.38 586 ASN A C 1
ATOM 4704 O O . ASN A 1 586 ? 5.142 -33.690 -6.158 1.00 40.38 586 ASN A O 1
ATOM 4708 N N . MET A 1 587 ? 6.052 -32.979 -8.065 1.00 27.97 587 MET A N 1
ATOM 4709 C CA . MET A 1 587 ? 6.210 -34.342 -8.577 1.00 27.97 587 MET A CA 1
ATOM 4710 C C . MET A 1 587 ? 7.504 -34.949 -8.023 1.00 27.97 587 MET A C 1
ATOM 4712 O O . MET A 1 587 ? 8.573 -34.791 -8.604 1.00 27.97 587 MET A O 1
ATOM 4716 N N . HIS A 1 588 ? 7.342 -35.649 -6.898 1.00 27.77 588 HIS A N 1
ATOM 4717 C CA . HIS A 1 588 ? 8.301 -36.529 -6.223 1.00 27.77 588 HIS A CA 1
ATOM 4718 C C . HIS A 1 588 ? 9.478 -35.847 -5.504 1.00 27.77 588 HIS A C 1
ATOM 4720 O O . HIS A 1 588 ? 10.594 -35.758 -6.019 1.00 27.77 588 HIS A O 1
ATOM 4726 N N . LEU A 1 589 ? 9.228 -35.482 -4.243 1.00 29.11 589 LEU A N 1
ATOM 4727 C CA . LEU A 1 589 ? 10.073 -35.941 -3.136 1.00 29.11 589 LEU A CA 1
ATOM 4728 C C . LEU A 1 589 ? 9.300 -36.993 -2.344 1.00 29.11 589 LEU A C 1
ATOM 4730 O O . LEU A 1 589 ? 8.083 -36.767 -2.145 1.00 29.11 589 LEU A O 1
#

Solvent-accessible surface area (backbone atoms only — not comparable to full-atom values): 33626 Å² total; per-residue (Å²): 131,86,84,62,76,73,58,87,81,57,62,50,47,76,45,85,70,77,45,76,44,78,43,99,86,44,26,31,37,40,32,34,38,26,40,44,73,70,31,39,32,37,43,35,35,59,38,84,46,69,83,67,53,71,70,55,52,54,52,52,51,56,50,41,42,54,48,52,23,54,56,58,57,75,61,56,92,82,60,82,59,57,38,33,40,38,34,41,39,74,22,37,40,33,43,30,49,77,55,103,56,85,60,53,76,43,86,49,91,85,45,67,69,74,53,70,40,29,39,40,35,60,77,50,77,72,73,87,81,79,86,82,66,95,85,71,84,70,82,77,80,74,50,76,66,54,52,47,45,53,51,50,47,57,71,73,54,76,52,76,62,74,73,49,76,76,45,57,77,67,52,52,45,60,89,79,59,73,88,81,89,75,95,85,62,90,65,82,82,77,58,27,77,84,80,35,99,79,68,90,68,43,64,28,94,86,34,43,80,41,43,70,60,28,48,58,51,38,70,69,51,70,87,69,83,53,90,56,44,37,58,54,52,51,54,53,62,71,69,48,52,65,45,22,46,50,49,47,84,46,61,58,100,89,50,44,28,30,36,34,44,33,32,37,85,88,68,27,28,34,42,37,40,13,48,25,48,64,87,65,83,82,50,61,71,49,66,48,98,80,64,32,69,26,30,38,28,42,44,36,26,36,73,18,45,61,70,49,51,51,52,49,44,48,49,51,36,55,50,49,53,51,48,57,64,47,37,76,79,36,76,84,50,63,59,53,60,57,53,50,48,63,70,47,54,59,74,45,34,48,68,53,87,77,85,58,68,52,31,46,42,64,66,41,77,73,83,79,33,32,46,54,5,48,50,34,49,53,32,61,31,30,28,69,73,33,33,54,49,50,52,52,52,52,52,51,53,50,41,52,53,53,49,49,33,40,74,73,57,79,42,70,50,53,32,61,50,50,48,40,44,53,53,40,54,59,52,66,75,48,98,62,56,71,71,57,47,54,52,44,53,51,49,42,56,60,46,59,77,63,69,53,52,76,79,47,50,67,56,55,71,66,58,46,45,43,37,72,56,54,29,65,67,57,62,90,81,53,78,50,63,41,53,30,53,32,40,25,48,25,27,50,60,68,69,36,56,68,62,20,44,54,38,44,54,53,54,57,71,50,84,71,54,97,64,54,54,71,65,37,46,56,45,50,53,52,44,54,50,54,57,70,33,54,64,67,74,46,72,73,53,46,53,44,55,43,54,48,51,52,37,37,58,66,38,58,42,92,64,61,68,74,57,47,52,53,52,51,53,48,42,58,53,44,63,53,61,56,78,56,84,77,50,84,85,66,74,77,129

Mean predicted aligned error: 19.49 Å

pLDDT: mean 70.86, std 18.63, range [26.52, 97.31]